Protein 3P12 (pdb70)

Secondary structure (DSSP, 8-state):
---HHHHHHHHT--TT-EEEEE-TTS---SSTTEEE---BTTBS-HHHHHHHHHTT--EEEEEEETTHHHH-HHHHHHHHHHS-TTSEEEEE-HHHHHHGGG-TTEEEEEE----STT--EEEEE----/---HHHHHHHHS--TT-EEEEE-TTS---SSTTEEE---BTTBS-HHHHHHHHHTT--EEEEEEETTHHHH-HHHHHHHHHHS-TTSEEEEE-HHHHHHHTT-TTEEEEEE----STT--EEEEE----/----HHHHHHHHT--TT-EEEEE-TTS---SSTTEEE---BTTBS-HHHHHHHHHTT--EEEEEEETTHHHH-HHHHHHHHHHS-TTSEEEEE-HHHHHHGGG-TTEEEEEE----STT--EEEEE----/---HHHHHHHHS--TT-EEEEE-TTS---SSTTEEE---BTTBS-HHHHHHHHHTT--EEEEEEETTHHHH-HHHHHHHHHHS-TTSEEEEE-HHHHHHHTT-TTEEEEEE----STT--EEEEE---

Organism: Staphylococcus aureus (strain NCTC 8325 / PS 47) (NCBI:txid93061)

Solvent-accessible surface area: 22490 Å² total; per-residue (Å²): 45,70,0,66,77,2,50,115,8,35,78,83,9,18,68,111,12,7,0,3,0,1,16,16,69,10,86,12,48,142,54,147,43,44,7,22,0,0,0,44,121,32,30,0,70,0,38,64,0,0,36,17,0,33,147,94,26,110,11,48,52,0,38,0,1,86,56,0,94,124,77,1,32,14,10,16,99,54,0,93,125,69,16,59,126,138,21,101,46,50,57,30,70,33,106,78,5,66,70,30,3,60,57,116,72,5,70,0,1,0,19,0,0,2,58,15,67,55,0,2,0,1,0,14,1,41,94,50,216,36,75,0,58,47,2,47,125,6,30,87,86,11,24,68,113,13,7,0,2,0,1,15,16,69,10,82,14,48,128,58,152,34,38,7,22,0,0,3,34,115,31,31,0,65,0,37,60,0,0,34,15,0,32,151,86,19,115,17,46,56,0,39,0,1,85,56,0,96,123,78,2,32,14,9,16,94,42,0,92,111,68,19,43,129,154,29,103,45,49,54,24,65,35,115,84,6,65,77,29,2,64,60,114,74,5,74,0,0,0,23,0,0,1,61,16,63,60,0,2,0,0,0,15,1,52,101,50,251,63,22,50,1,72,71,2,51,116,7,27,83,89,14,20,68,111,15,8,0,2,0,1,15,17,68,11,84,13,49,132,56,151,40,49,7,18,0,0,1,43,122,34,28,0,69,0,34,64,0,0,34,8,1,31,126,77,16,118,15,47,50,0,41,0,1,85,55,0,92,122,77,1,31,22,9,15,99,44,0,93,125,70,16,60,120,165,30,103,46,50,58,25,68,35,116,86,5,68,76,28,2,62,58,112,72,5,74,0,0,0,27,0,0,2,60,17,63,56,0,2,0,1,0,13,0,52,75,52,233,36,60,0,74,53,0,45,133,6,28,82,86,11,21,67,117,14,10,0,3,0,2,16,18,70,11,82,14,48,131,54,146,45,42,6,23,0,0,1,43,117,33,30,0,67,0,37,60,0,0,35,16,0,31,148,91,15,115,14,45,54,0,39,0,0,84,56,0,92,126,77,1,33,22,8,16,94,37,0,96,106,66,15,52,125,144,22,106,46,48,56,23,70,34,114,88,6,68,78,29,4,60,59,114,74,5,67,0,0,0,25,0,0,2,63,18,63,57,0,1,0,1,0,13,2,50,102,122

CATH classification: 3.40.1650.10

B-factor: mean 38.97, std 10.72, range [18.45, 81.46]

Nearest PDB structures (foldseek):
  3p12-assembly1_A  TM=1.007E+00  e=9.454E-28  St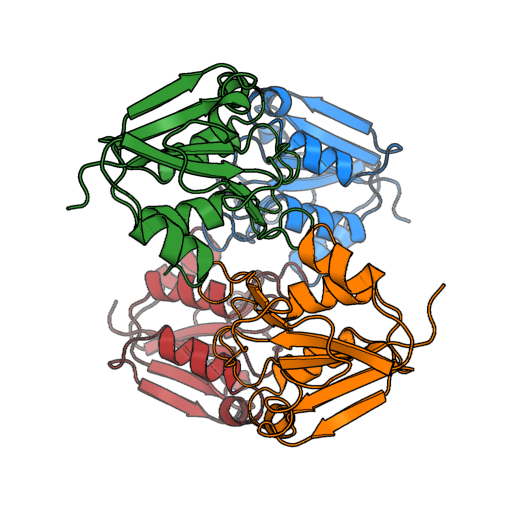aphylococcus aureus subsp. aureus NCTC 8325
  1ogc-assembly1_A  TM=9.422E-01  e=3.761E-14  Bacillus subtilis
  3e7n-assembly1_B  TM=8.614E-01  e=4.557E-14  Salmonella enterica subsp. enterica serovar Typhimurium
  2wcv-assembly1_B  TM=7.982E-01  e=2.297E-07  Escherichia coli
  2wcv-assembly1_E-2  TM=8.010E-01  e=8.268E-07  Escherichia coli

Foldseek 3Di:
DPDDLLVVLLVVDFAQAKEKEDEQPQPADDDSQEAEPEDAAPAPPLLVVVLVSPVSAAFAEKEFAPCCVPQPVPLVVSVPVRDDPRYYYHHDHVVVLNVCSPPPRYSHYYYYNYDRPRSMMMTGGHGDD/DPDPLLVVLLVVDFAFAKEKEDAQPQDADDDPQEAEPEDAAPVPPLLVVVLVSVVSAAFAEKEFAPVCVPQPVPLVVSVVVRDDPRYYYHHDHPVVLSVCSPPPRYSHYYYYNYDRPRSMMMTGGHGDD/DDPDPLLVVLLVVAFAFAKEKEDEQPQPADDDDQEAEPEDAAPAPPLLVVVLVSVVSAAFAEKEFAPCCVPQPVPLVVSVPVRDDPNYYYHHDHVVVLNVCSPPPRYSHYYYYNYDRPRSMMMTGGHGDD/DPDPLLVVLLVPDFAFAKEKEDAQPQDADDDPQEAEPEDAAPVPPLLVVVLVSVVSAAFAEKEFEPVCVPQPVPLVVSVVVRDDPNYYYHYDHVVVLNVCSVPPRYSHYYYYNYDRPRSMMMTGGHGD

Structure (mmCIF, N/CA/C/O backbone):
data_3P12
#
_entry.id   3P12
#
_cell.length_a   122.126
_cell.length_b   122.126
_cell.length_c   175.861
_cell.angle_alpha   90.00
_cell.angle_beta   90.00
_cell.angle_gamma   120.00
#
_symmetry.space_group_name_H-M   'P 65 2 2'
#
loop_
_entity.id
_entity.type
_entity.pdbx_description
1 polymer 'D-ribose pyranase'
2 non-polymer GLYCEROL
3 water water
#
loop_
_atom_site.group_PDB
_atom_site.id
_atom_site.type_symbol
_atom_site.label_atom_id
_atom_site.label_alt_id
_atom_site.label_comp_id
_atom_site.label_asym_id
_atom_site.label_entity_id
_atom_site.label_seq_id
_atom_site.pdbx_PDB_ins_code
_atom_site.Cartn_x
_atom_site.Cartn_y
_atom_site.Cartn_z
_atom_site.occupancy
_atom_site.B_iso_or_equiv
_atom_site.auth_seq_id
_atom_site.auth_comp_id
_atom_site.auth_asym_id
_atom_site.auth_atom_id
_atom_site.pdbx_PDB_model_num
ATOM 1 N N . VAL A 1 8 ? 39.305 62.921 92.735 1.00 54.27 8 VAL A N 1
ATOM 2 C CA . VAL A 1 8 ? 39.708 63.809 91.601 1.00 54.13 8 VAL A CA 1
ATOM 3 C C . VAL A 1 8 ? 41.209 63.780 91.336 1.00 53.52 8 VAL A C 1
ATOM 4 O O . VAL A 1 8 ? 42.030 64.096 92.208 1.00 53.89 8 VAL A O 1
ATOM 8 N N . LEU A 1 9 ? 41.544 63.396 90.114 1.00 51.63 9 LEU A N 1
ATOM 9 C CA . LEU A 1 9 ? 42.907 63.426 89.661 1.00 49.61 9 LEU A CA 1
ATOM 10 C C . LEU A 1 9 ? 43.107 64.684 88.826 1.00 47.85 9 LEU A C 1
ATOM 11 O O . LEU A 1 9 ? 44.238 65.015 88.484 1.00 47.75 9 LEU A O 1
ATOM 16 N N . ASN A 1 10 ? 42.026 65.399 88.509 1.00 45.96 10 ASN A N 1
ATOM 17 C CA . ASN A 1 10 ? 42.183 66.610 87.713 1.00 44.47 10 ASN A CA 1
ATOM 18 C C . ASN A 1 10 ? 42.829 67.726 88.493 1.00 44.38 10 ASN A C 1
ATOM 19 O O . ASN A 1 10 ? 42.386 68.093 89.591 1.00 43.74 10 ASN A O 1
ATOM 24 N N . GLU A 1 11 ? 43.905 68.263 87.926 1.00 44.49 11 GLU A N 1
ATOM 25 C CA . GLU A 1 11 ? 44.679 69.314 88.572 1.00 45.20 11 GLU A CA 1
ATOM 26 C C . GLU A 1 11 ? 43.905 70.623 88.644 1.00 45.46 11 GLU A C 1
ATOM 27 O O . GLU A 1 11 ? 43.760 71.207 89.718 1.00 45.14 11 GLU A O 1
ATOM 33 N N . HIS A 1 12 ? 43.409 71.085 87.500 1.00 46.24 12 HIS A N 1
ATOM 34 C CA . HIS A 1 12 ? 42.668 72.348 87.451 1.00 46.63 12 HIS A CA 1
ATOM 35 C C . HIS A 1 12 ? 41.479 72.318 88.414 1.00 45.53 12 HIS A C 1
ATOM 36 O O . HIS A 1 12 ? 41.183 73.314 89.072 1.00 45.47 12 HIS A O 1
ATOM 43 N N . ILE A 1 13 ? 40.813 71.167 88.500 1.00 42.94 13 ILE A N 1
ATOM 44 C CA . ILE A 1 13 ? 39.671 71.013 89.395 1.00 40.02 13 ILE A CA 1
ATOM 45 C C . ILE A 1 13 ? 40.101 71.041 90.855 1.00 40.21 13 ILE A C 1
ATOM 46 O O . ILE A 1 13 ? 39.478 71.722 91.671 1.00 38.78 13 ILE A O 1
ATOM 51 N N . SER A 1 14 ? 41.156 70.290 91.180 1.00 40.90 14 SER A N 1
ATOM 52 C CA . SER A 1 14 ? 41.714 70.301 92.534 1.00 42.64 14 SER A CA 1
ATOM 53 C C . SER A 1 14 ? 42.154 71.704 92.924 1.00 43.58 14 SER A C 1
ATOM 54 O O . SER A 1 14 ? 42.009 72.112 94.069 1.00 43.35 14 SER A O 1
ATOM 57 N N . LYS A 1 15 ? 42.687 72.437 91.951 1.00 45.44 15 LYS A N 1
ATOM 58 C CA . LYS A 1 15 ? 43.124 73.809 92.173 1.00 47.59 15 LYS A CA 1
ATOM 59 C C . LYS A 1 15 ? 41.932 74.713 92.466 1.00 47.37 15 LYS A C 1
ATOM 60 O O . LYS A 1 15 ? 41.986 75.552 93.365 1.00 47.93 15 LYS A O 1
ATOM 66 N N . ALA A 1 16 ? 40.856 74.536 91.706 1.00 46.74 16 ALA A N 1
ATOM 67 C CA . ALA A 1 16 ? 39.652 75.327 91.908 1.00 45.95 16 ALA A CA 1
ATOM 68 C C . ALA A 1 16 ? 39.052 75.033 93.275 1.00 45.67 16 ALA A C 1
ATOM 69 O O . ALA A 1 16 ? 38.696 75.955 94.014 1.00 45.44 16 ALA A O 1
ATOM 71 N N . ILE A 1 17 ? 38.968 73.747 93.609 1.00 45.53 17 ILE A N 1
ATOM 72 C CA . ILE A 1 17 ? 38.408 73.294 94.874 1.00 45.99 17 ILE A CA 1
ATOM 73 C C . ILE A 1 17 ? 39.259 73.755 96.061 1.00 47.23 17 ILE A C 1
ATOM 74 O O . ILE A 1 17 ? 38.764 73.872 97.186 1.00 47.55 17 ILE A O 1
ATOM 79 N N . ALA A 1 18 ? 40.540 74.021 95.813 1.00 48.37 18 ALA A N 1
ATOM 80 C CA . ALA A 1 18 ? 41.419 74.513 96.874 1.00 49.58 18 ALA A CA 1
ATOM 81 C C . ALA A 1 18 ? 41.168 75.996 97.165 1.00 50.21 18 ALA A C 1
ATOM 82 O O . ALA A 1 18 ? 41.340 76.446 98.293 1.00 50.48 18 ALA A O 1
ATOM 84 N N . THR A 1 19 ? 40.766 76.743 96.142 1.00 50.73 19 THR A N 1
ATOM 85 C CA . THR A 1 19 ? 40.407 78.155 96.303 1.00 51.27 19 THR A CA 1
ATOM 86 C C . THR A 1 19 ? 38.928 78.357 96.685 1.00 50.62 19 THR A C 1
ATOM 87 O O . THR A 1 19 ? 38.433 79.492 96.690 1.00 51.03 19 THR A O 1
ATOM 91 N N . ILE A 1 20 ? 38.222 77.270 96.988 1.00 49.28 20 ILE A N 1
ATOM 92 C CA . ILE A 1 20 ? 36.789 77.362 97.238 1.00 47.71 20 ILE A CA 1
ATOM 93 C C . ILE A 1 20 ? 36.440 77.420 98.713 1.00 46.13 20 ILE A C 1
ATOM 94 O O . ILE A 1 20 ? 36.857 76.567 99.502 1.00 45.96 20 ILE A O 1
ATOM 99 N N . GLY A 1 21 ? 35.676 78.453 99.057 1.00 44.13 21 GLY A N 1
ATOM 100 C CA . GLY A 1 21 ? 35.128 78.643 100.394 1.00 42.36 21 GLY A CA 1
ATOM 101 C C . GLY A 1 21 ? 33.632 78.904 100.354 1.00 41.30 21 GLY A C 1
ATOM 102 O O . GLY A 1 21 ? 33.002 78.804 99.300 1.00 40.82 21 GLY A O 1
ATOM 103 N N . HIS A 1 22 ? 33.070 79.238 101.511 1.00 40.51 22 HIS A N 1
ATOM 104 C CA . HIS A 1 22 ? 31.639 79.496 101.672 1.00 39.73 22 HIS A CA 1
ATOM 105 C C . HIS A 1 22 ? 31.083 80.420 100.601 1.00 38.72 22 HIS A C 1
ATOM 106 O O . HIS A 1 22 ? 31.696 81.448 100.287 1.00 37.69 22 HIS A O 1
ATOM 113 N N . PHE A 1 23 ? 29.932 80.037 100.041 1.00 38.05 23 PHE A N 1
ATOM 114 C CA . PHE A 1 23 ? 29.239 80.799 98.986 1.00 38.20 23 PHE A CA 1
ATOM 115 C C . PHE A 1 23 ? 29.843 80.672 97.588 1.00 38.11 23 PHE A C 1
ATOM 116 O O . PHE A 1 23 ? 29.219 81.088 96.605 1.00 38.23 23 PHE A O 1
ATOM 124 N N . ASP A 1 24 ? 31.052 80.128 97.490 1.00 38.09 24 ASP A N 1
ATOM 125 C CA . ASP A 1 24 ? 31.701 79.943 96.190 1.00 38.36 24 ASP A CA 1
ATOM 126 C C . ASP A 1 24 ? 30.932 78.959 95.312 1.00 37.24 24 ASP A C 1
ATOM 127 O O . ASP A 1 24 ? 30.270 78.052 95.809 1.00 36.57 24 ASP A O 1
ATOM 132 N N . LEU A 1 25 ? 31.001 79.171 94.006 1.00 36.55 25 LEU A N 1
ATOM 133 C CA . LEU A 1 25 ? 30.287 78.335 93.057 1.00 36.07 25 LEU A CA 1
ATOM 134 C C . LEU A 1 25 ? 31.238 77.538 92.191 1.00 35.04 25 LEU A C 1
ATOM 135 O O . LEU A 1 25 ? 32.346 77.965 91.897 1.00 34.28 25 LEU A O 1
ATOM 140 N N . LEU A 1 26 ? 30.777 76.366 91.786 1.00 34.17 26 LEU A N 1
ATOM 141 C CA . LEU A 1 26 ? 31.506 75.522 90.863 1.00 33.07 26 LEU A CA 1
ATOM 142 C C . LEU A 1 26 ? 30.459 74.870 89.971 1.00 31.82 26 LEU A C 1
ATOM 143 O O . LEU A 1 26 ? 29.469 74.345 90.465 1.00 32.05 26 LEU A O 1
ATOM 148 N N . THR A 1 27 ? 30.656 74.930 88.660 1.00 30.19 27 THR A N 1
ATOM 149 C CA . THR A 1 27 ? 29.683 74.356 87.746 1.00 28.36 27 THR A CA 1
ATOM 150 C C . THR A 1 27 ? 30.224 73.166 86.963 1.00 28.02 27 THR A C 1
ATOM 151 O O . THR A 1 27 ? 31.441 72.977 86.802 1.00 27.56 27 THR A O 1
ATOM 155 N N . ILE A 1 28 ? 29.288 72.372 86.465 1.00 27.01 28 ILE A N 1
ATOM 156 C CA . ILE A 1 28 ? 29.592 71.241 85.618 1.00 26.65 28 ILE A CA 1
ATOM 157 C C . ILE A 1 28 ? 28.539 71.289 84.517 1.00 26.80 28 ILE A C 1
ATOM 158 O O . ILE A 1 28 ? 27.337 71.392 84.798 1.00 26.25 28 ILE A O 1
ATOM 163 N N . ASN A 1 29 ? 28.998 71.249 83.269 1.00 26.75 29 ASN A N 1
ATOM 164 C CA . ASN A 1 29 ? 28.126 71.496 82.143 1.00 27.37 29 ASN A CA 1
ATOM 165 C C . ASN A 1 29 ? 28.205 70.460 81.038 1.00 28.25 29 ASN A C 1
ATOM 166 O O . ASN A 1 29 ? 29.187 69.724 80.928 1.00 28.11 29 ASN A O 1
ATOM 171 N N . ASP A 1 30 ? 27.160 70.417 80.211 1.00 29.18 30 ASP A N 1
ATOM 172 C CA . ASP A 1 30 ? 27.163 69.548 79.048 1.00 29.85 30 ASP A CA 1
ATOM 173 C C . ASP A 1 30 ? 28.011 70.164 77.923 1.00 29.89 30 ASP A C 1
ATOM 174 O O . ASP A 1 30 ? 28.469 71.314 78.035 1.00 29.39 30 ASP A O 1
ATOM 179 N N . ALA A 1 31 ? 28.206 69.398 76.851 1.00 29.93 31 ALA A N 1
ATOM 180 C CA . ALA A 1 31 ? 29.075 69.803 75.750 1.00 30.82 31 ALA A CA 1
ATOM 181 C C . ALA A 1 31 ? 28.669 71.105 75.050 1.00 31.51 31 ALA A C 1
ATOM 182 O O . ALA A 1 31 ? 29.529 71.847 74.591 1.00 31.74 31 ALA A O 1
ATOM 184 N N . GLY A 1 32 ? 27.369 71.379 74.986 1.00 32.58 32 GLY A N 1
ATOM 185 C CA . GLY A 1 32 ? 26.847 72.546 74.272 1.00 33.68 32 GLY A CA 1
ATOM 186 C C . GLY A 1 32 ? 26.778 73.855 75.049 1.00 34.63 32 GLY A C 1
ATOM 187 O O . GLY A 1 32 ? 26.590 74.915 74.449 1.00 34.45 32 GLY A O 1
ATOM 188 N N . MET A 1 33 ? 26.943 73.802 76.371 1.00 35.41 33 MET A N 1
ATOM 189 C CA . MET A 1 33 ? 26.849 75.012 77.191 1.00 35.95 33 MET A CA 1
ATOM 190 C C . MET A 1 33 ? 27.917 76.028 76.786 1.00 37.48 33 MET A C 1
ATOM 191 O O . MET A 1 33 ? 29.105 75.699 76.764 1.00 37.94 33 MET A O 1
ATOM 196 N N . PRO A 1 34 ? 27.501 77.267 76.461 1.00 38.80 34 PRO A N 1
ATOM 197 C CA . PRO A 1 34 ? 28.452 78.313 76.071 1.00 39.58 34 PRO A CA 1
ATOM 198 C C . PRO A 1 34 ? 29.268 78.839 77.259 1.00 40.22 34 PRO A C 1
ATOM 199 O O . PRO A 1 34 ? 28.903 79.828 77.891 1.00 40.54 34 PRO A O 1
ATOM 203 N N . ILE A 1 35 ? 30.372 78.166 77.555 1.00 40.91 35 ILE A N 1
ATOM 204 C CA . ILE A 1 35 ? 31.228 78.553 78.664 1.00 41.22 35 ILE A CA 1
ATOM 205 C C . ILE A 1 35 ? 32.240 79.604 78.221 1.00 43.50 35 ILE A C 1
ATOM 206 O O . ILE A 1 35 ? 32.959 79.390 77.242 1.00 43.52 35 ILE A O 1
ATOM 211 N N . PRO A 1 36 ? 32.307 80.738 78.946 1.00 45.80 36 PRO A N 1
ATOM 212 C CA . PRO A 1 36 ? 33.255 81.809 78.631 1.00 47.97 36 PRO A CA 1
ATOM 213 C C . PRO A 1 36 ? 34.693 81.312 78.565 1.00 50.44 36 PRO A C 1
ATOM 214 O O . PRO A 1 36 ? 35.076 80.399 79.303 1.00 50.56 36 PRO A O 1
ATOM 218 N N . ASN A 1 37 ? 35.474 81.925 77.684 1.00 53.31 37 ASN A N 1
ATOM 219 C CA . ASN A 1 37 ? 36.854 81.529 77.462 1.00 55.86 37 ASN A CA 1
ATOM 220 C C . ASN A 1 37 ? 37.830 82.267 78.387 1.00 56.24 37 ASN A C 1
ATOM 221 O O . ASN A 1 37 ? 38.602 83.126 77.943 1.00 56.69 37 ASN A O 1
ATOM 226 N N . ASP A 1 38 ? 37.789 81.924 79.673 1.00 56.14 38 ASP A N 1
ATOM 227 C CA . ASP A 1 38 ? 38.665 82.535 80.671 1.00 55.80 38 ASP A CA 1
ATOM 228 C C . ASP A 1 38 ? 39.345 81.482 81.548 1.00 55.30 38 ASP A C 1
ATOM 229 O O . ASP A 1 38 ? 39.305 80.292 81.244 1.00 55.07 38 ASP A O 1
ATOM 234 N N . HIS A 1 39 ? 39.955 81.928 82.639 1.00 54.93 39 HIS A N 1
ATOM 235 C CA . HIS A 1 39 ? 40.673 81.045 83.562 1.00 54.70 39 HIS A CA 1
ATOM 236 C C . HIS A 1 39 ? 39.785 80.021 84.268 1.00 52.43 39 HIS A C 1
ATOM 237 O O . HIS A 1 39 ? 40.283 78.984 84.708 1.00 51.98 39 HIS A O 1
ATOM 244 N N . ARG A 1 40 ? 38.491 80.325 84.384 1.00 49.83 40 ARG A N 1
ATOM 245 C CA . ARG A 1 40 ? 37.519 79.439 85.030 1.00 47.51 40 ARG A CA 1
ATOM 246 C C . ARG A 1 40 ? 37.226 78.184 84.197 1.00 45.01 40 ARG A C 1
ATOM 247 O O . ARG A 1 40 ? 36.782 77.165 84.726 1.00 44.29 40 ARG A O 1
ATOM 255 N N . ARG A 1 41 ? 37.454 78.274 82.893 1.00 42.26 41 ARG A N 1
ATOM 256 C CA . ARG A 1 41 ? 37.103 77.200 81.982 1.00 40.17 41 ARG A CA 1
ATOM 257 C C . ARG A 1 41 ? 37.968 75.951 82.152 1.00 37.95 41 ARG A C 1
ATOM 258 O O . ARG A 1 41 ? 39.198 76.020 82.109 1.00 37.51 41 ARG A O 1
ATOM 266 N N . ILE A 1 42 ? 37.300 74.814 82.348 1.00 35.10 42 ILE A N 1
ATOM 267 C CA . ILE A 1 42 ? 37.950 73.518 82.506 1.00 32.20 42 ILE A CA 1
ATOM 268 C C . ILE A 1 42 ? 37.313 72.511 81.541 1.00 31.33 42 ILE A C 1
ATOM 269 O O . ILE A 1 42 ? 36.289 71.871 81.852 1.00 29.94 42 ILE A O 1
ATOM 274 N N . ASP A 1 43 ? 37.922 72.375 80.365 1.00 30.44 43 ASP A N 1
ATOM 275 C CA . ASP A 1 43 ? 37.386 71.508 79.324 1.00 30.16 43 ASP A CA 1
ATOM 276 C C . ASP A 1 43 ? 37.834 70.064 79.502 1.00 29.43 43 ASP A C 1
ATOM 277 O O . ASP A 1 43 ? 38.999 69.740 79.284 1.00 28.89 43 ASP A O 1
ATOM 282 N N . LEU A 1 44 ? 36.900 69.203 79.889 1.00 28.86 44 LEU A N 1
ATOM 283 C CA . LEU A 1 44 ? 37.183 67.778 80.072 1.00 28.29 44 LEU A CA 1
ATOM 284 C C . LEU A 1 44 ? 36.633 66.951 78.934 1.00 28.78 44 LEU A C 1
ATOM 285 O O . LEU A 1 44 ? 36.836 65.737 78.893 1.00 28.57 44 LEU A O 1
ATOM 290 N N . ALA A 1 45 ? 35.926 67.606 78.018 1.00 29.82 45 ALA A N 1
ATOM 291 C CA . ALA A 1 45 ? 35.228 66.898 76.952 1.00 31.07 45 ALA A CA 1
ATOM 292 C C . ALA A 1 45 ? 36.215 66.144 76.064 1.00 31.63 45 ALA A C 1
ATOM 293 O O . ALA A 1 45 ? 37.284 66.645 75.750 1.00 31.94 45 ALA A O 1
ATOM 295 N N . VAL A 1 46 ? 35.853 64.925 75.691 1.00 32.39 46 VAL A N 1
ATOM 296 C CA . VAL A 1 46 ? 36.677 64.100 74.828 1.00 32.85 46 VAL A CA 1
ATOM 297 C C . VAL A 1 46 ? 35.937 63.951 73.512 1.00 33.30 46 VAL A C 1
ATOM 298 O O . VAL A 1 46 ? 36.442 64.312 72.456 1.00 33.78 46 VAL A O 1
ATOM 302 N N . THR A 1 47 ? 34.724 63.423 73.606 1.00 33.36 47 THR A N 1
ATOM 303 C CA . THR A 1 47 ? 33.872 63.163 72.471 1.00 33.45 47 THR A CA 1
ATOM 304 C C . THR A 1 47 ? 32.443 63.000 73.002 1.00 33.34 47 THR A C 1
ATOM 305 O O . THR A 1 47 ? 32.220 63.050 74.222 1.00 33.10 47 THR A O 1
ATOM 309 N N . LYS A 1 48 ? 31.491 62.803 72.096 1.00 32.79 48 LYS A N 1
ATOM 310 C CA . LYS A 1 48 ? 30.090 62.651 72.472 1.00 32.36 48 LYS A CA 1
ATOM 311 C C . LYS A 1 48 ? 29.914 61.734 73.680 1.00 32.16 48 LYS A C 1
ATOM 312 O O . LYS A 1 48 ? 30.241 60.548 73.627 1.00 32.59 48 LYS A O 1
ATOM 318 N N . ASN A 1 49 ? 29.392 62.294 74.767 1.00 31.19 49 ASN A N 1
ATOM 319 C CA . ASN A 1 49 ? 29.115 61.523 75.987 1.00 30.19 49 ASN A CA 1
ATOM 320 C C . ASN A 1 49 ? 30.339 60.942 76.695 1.00 29.03 49 ASN A C 1
ATOM 321 O O . ASN A 1 49 ? 30.253 59.913 77.377 1.00 28.52 49 ASN A O 1
ATOM 326 N N . LEU A 1 50 ? 31.469 61.628 76.561 1.00 27.53 50 LEU A N 1
ATOM 327 C CA . LEU A 1 50 ? 32.692 61.211 77.219 1.00 26.28 50 LEU A CA 1
ATOM 328 C C . LEU A 1 50 ? 33.469 62.445 77.647 1.00 24.47 50 LEU A C 1
ATOM 329 O O . LEU A 1 50 ? 33.992 63.169 76.803 1.00 24.77 50 LEU A O 1
ATOM 334 N N . PRO A 1 51 ? 33.540 62.702 78.964 1.00 22.80 51 PRO A N 1
ATOM 335 C CA . PRO A 1 51 ? 32.872 61.924 80.014 1.00 22.60 51 PRO A CA 1
ATOM 336 C C . PRO A 1 51 ? 31.416 62.364 80.187 1.00 23.28 51 PRO A C 1
ATOM 337 O O . PRO A 1 51 ? 31.030 63.456 79.721 1.00 22.68 51 PRO A O 1
ATOM 341 N N . ARG A 1 52 ? 30.625 61.505 80.821 1.00 24.22 52 ARG A N 1
ATOM 342 C CA . ARG A 1 52 ? 29.224 61.775 81.083 1.00 25.72 52 ARG A CA 1
ATOM 343 C C . ARG A 1 52 ? 29.080 62.744 82.233 1.00 25.16 52 ARG A C 1
ATOM 344 O O . ARG A 1 52 ? 29.873 62.711 83.175 1.00 24.72 52 ARG A O 1
ATOM 352 N N . PHE A 1 53 ? 28.078 63.615 82.143 1.00 24.75 53 PHE A N 1
ATOM 353 C CA . PHE A 1 53 ? 27.808 64.619 83.173 1.00 23.97 53 PHE A CA 1
ATOM 354 C C . PHE A 1 53 ? 27.753 63.984 84.560 1.00 23.72 53 PHE A C 1
ATOM 355 O O . PHE A 1 53 ? 28.411 64.434 85.485 1.00 22.06 53 PHE A O 1
ATOM 363 N N . ILE A 1 54 ? 26.972 62.920 84.697 1.00 25.38 54 ILE A N 1
ATOM 364 C CA . ILE A 1 54 ? 26.722 62.325 86.008 1.00 26.67 54 ILE A CA 1
ATOM 365 C C . ILE A 1 54 ? 27.988 61.728 86.638 1.00 28.15 54 ILE A C 1
ATOM 366 O O . ILE A 1 54 ? 28.129 61.689 87.863 1.00 28.68 54 ILE A O 1
ATOM 371 N N . ASP A 1 55 ? 28.922 61.292 85.806 1.00 29.56 55 ASP A N 1
ATOM 372 C CA . ASP A 1 55 ? 30.164 60.712 86.302 1.00 30.53 55 ASP A CA 1
ATOM 373 C C . ASP A 1 55 ? 31.099 61.783 86.863 1.00 29.58 55 ASP A C 1
ATOM 374 O O . ASP A 1 55 ? 31.776 61.573 87.872 1.00 29.25 55 ASP A O 1
ATOM 379 N N . VAL A 1 56 ? 31.146 62.926 86.192 1.00 27.97 56 VAL A N 1
ATOM 380 C CA . VAL A 1 56 ? 31.954 64.035 86.673 1.00 26.39 56 VAL A CA 1
ATOM 381 C C . VAL A 1 56 ? 31.345 64.574 87.966 1.00 25.88 56 VAL A C 1
ATOM 382 O O . VAL A 1 56 ? 32.058 64.821 88.942 1.00 25.54 56 VAL A O 1
ATOM 386 N N . LEU A 1 57 ? 30.022 64.710 87.975 1.00 25.39 57 LEU A N 1
ATOM 387 C CA . LEU A 1 57 ? 29.304 65.180 89.154 1.00 25.69 57 LEU A CA 1
ATOM 388 C C . LEU A 1 57 ? 29.594 64.307 90.360 1.00 26.25 57 LEU A C 1
ATOM 389 O O . LEU A 1 57 ? 29.960 64.818 91.414 1.00 25.97 57 LEU A O 1
ATOM 394 N N . ALA A 1 58 ? 29.436 62.994 90.202 1.00 27.54 58 ALA A N 1
ATOM 395 C CA . ALA A 1 58 ? 29.674 62.059 91.306 1.00 28.86 58 ALA A CA 1
ATOM 396 C C . ALA A 1 58 ? 31.091 62.209 91.843 1.00 30.10 58 ALA A C 1
ATOM 397 O O . ALA A 1 58 ? 31.318 62.162 93.052 1.00 30.98 58 ALA A O 1
ATOM 399 N N . THR A 1 59 ? 32.040 62.416 90.938 1.00 31.25 59 THR A N 1
ATOM 400 C CA . THR A 1 59 ? 33.440 62.557 91.309 1.00 32.33 59 THR A CA 1
ATOM 401 C C . THR A 1 59 ? 33.698 63.854 92.072 1.00 32.41 59 THR A C 1
ATOM 402 O O . THR A 1 59 ? 34.415 63.865 93.066 1.00 31.65 59 THR A O 1
ATOM 406 N N . VAL A 1 60 ? 33.120 64.948 91.599 1.00 33.18 60 VAL A N 1
ATOM 407 C CA . VAL A 1 60 ? 33.307 66.237 92.255 1.00 34.18 60 VAL A CA 1
ATOM 408 C C . VAL A 1 60 ? 32.647 66.318 93.637 1.00 36.11 60 VAL A C 1
ATOM 409 O O . VAL A 1 60 ? 33.201 66.933 94.540 1.00 36.21 60 VAL A O 1
ATOM 413 N N . LEU A 1 61 ? 31.486 65.691 93.804 1.00 38.47 61 LEU A N 1
ATOM 414 C CA . LEU A 1 61 ? 30.811 65.665 95.106 1.00 41.60 61 LEU A CA 1
ATOM 415 C C . LEU A 1 61 ? 31.650 65.023 96.203 1.00 43.77 61 LEU A C 1
ATOM 416 O O . LEU A 1 61 ? 31.556 65.412 97.367 1.00 44.55 61 LEU A O 1
ATOM 421 N N . GLU A 1 62 ? 32.459 64.038 95.828 1.00 46.32 62 GLU A N 1
ATOM 422 C CA . GLU A 1 62 ? 33.341 63.362 96.770 1.00 48.77 62 GLU A CA 1
ATOM 423 C C . GLU A 1 62 ? 34.415 64.286 97.349 1.00 49.01 62 GLU A C 1
ATOM 424 O O . GLU A 1 62 ? 35.027 63.957 98.363 1.00 49.35 62 GLU A O 1
ATOM 430 N N . GLU A 1 63 ? 34.637 65.433 96.706 1.00 49.23 63 GLU A N 1
ATOM 431 C CA . GLU A 1 63 ? 35.685 66.366 97.127 1.00 49.22 63 GLU A CA 1
ATOM 432 C C . GLU A 1 63 ? 35.180 67.763 97.499 1.00 49.09 63 GLU A C 1
ATOM 433 O O . GLU A 1 63 ? 35.964 68.719 97.542 1.00 49.52 63 GLU A O 1
ATOM 439 N N . MET A 1 64 ? 33.881 67.881 97.767 1.00 48.27 64 MET A N 1
ATOM 440 C CA . MET A 1 64 ? 33.288 69.162 98.135 1.00 47.40 64 MET A CA 1
ATOM 441 C C . MET A 1 64 ? 32.231 68.986 99.212 1.00 46.94 64 MET A C 1
ATOM 442 O O . MET A 1 64 ? 31.550 67.965 99.267 1.00 47.33 64 MET A O 1
ATOM 447 N N . GLU A 1 65 ? 32.106 69.987 100.074 1.00 46.08 65 GLU A N 1
ATOM 448 C CA . GLU A 1 65 ? 30.979 70.056 100.990 1.00 45.36 65 GLU A CA 1
ATOM 449 C C . GLU A 1 65 ? 30.040 71.060 100.353 1.00 44.83 65 GLU A C 1
ATOM 450 O O . GLU A 1 65 ? 30.364 72.249 100.235 1.00 44.67 65 GLU A O 1
ATOM 456 N N . ILE A 1 66 ? 28.893 70.575 99.902 1.00 44.46 66 ILE A N 1
ATOM 457 C CA A ILE A 1 66 ? 27.953 71.435 99.192 0.50 44.50 66 ILE A CA 1
ATOM 458 C CA B ILE A 1 66 ? 27.954 71.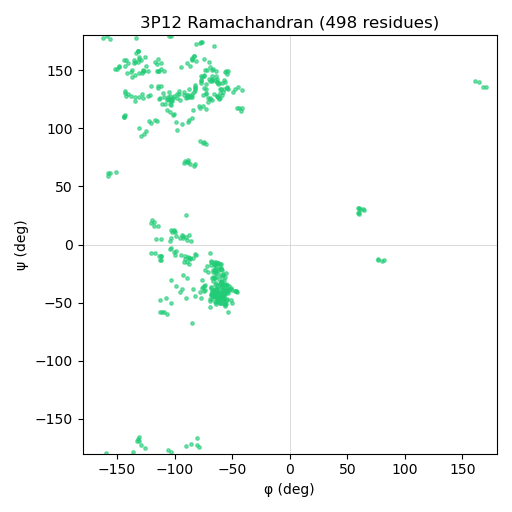425 99.181 0.50 44.50 66 ILE A CA 1
ATOM 459 C C . ILE A 1 66 ? 26.751 71.788 100.055 1.00 44.43 66 ILE A C 1
ATOM 460 O O . ILE A 1 66 ? 26.303 70.989 100.883 1.00 44.44 66 ILE A O 1
ATOM 469 N N . GLN A 1 67 ? 26.242 72.991 99.836 1.00 44.32 67 GLN A N 1
ATOM 470 C CA . GLN A 1 67 ? 25.119 73.560 100.567 1.00 44.22 67 GLN A CA 1
ATOM 471 C C . GLN A 1 67 ? 23.843 73.509 99.724 1.00 42.66 67 GLN A C 1
ATOM 472 O O . GLN A 1 67 ? 22.783 73.074 100.181 1.00 42.34 67 GLN A O 1
ATOM 478 N N . LYS A 1 68 ? 23.962 73.991 98.493 1.00 41.01 68 LYS A N 1
ATOM 479 C CA . LYS A 1 68 ? 22.844 74.098 97.569 1.00 39.46 68 LYS A CA 1
ATOM 480 C C . LYS A 1 68 ? 23.320 73.713 96.184 1.00 37.42 68 LYS A C 1
ATOM 481 O O . LYS A 1 68 ? 24.505 73.813 95.875 1.00 36.78 68 LYS A O 1
ATOM 487 N N . ILE A 1 69 ? 22.394 73.279 95.341 1.00 35.25 69 ILE A N 1
ATOM 488 C CA . ILE A 1 69 ? 22.697 73.105 93.932 1.00 33.43 69 ILE A CA 1
ATOM 489 C C . ILE A 1 69 ? 21.663 73.858 93.107 1.00 33.18 69 ILE A C 1
ATOM 490 O O . ILE A 1 69 ? 20.509 74.008 93.532 1.00 32.93 69 ILE A O 1
ATOM 495 N N . TYR A 1 70 ? 22.072 74.328 91.935 1.00 32.55 70 TYR A N 1
ATOM 496 C CA . TYR A 1 70 ? 21.167 74.987 91.012 1.00 32.49 70 TYR A CA 1
ATOM 497 C C . TYR A 1 70 ? 21.017 74.173 89.741 1.00 31.74 70 TYR A C 1
ATOM 498 O O . TYR A 1 70 ? 22.011 73.675 89.185 1.00 31.66 70 TYR A O 1
ATOM 507 N N . LEU A 1 71 ? 19.773 74.065 89.282 1.00 30.31 71 LEU A N 1
ATOM 508 C CA . LEU A 1 71 ? 19.436 73.351 88.063 1.00 28.93 71 LEU A CA 1
ATOM 509 C C . LEU A 1 71 ? 18.471 74.195 87.262 1.00 29.21 71 LEU A C 1
ATOM 510 O O . LEU A 1 71 ? 17.778 75.059 87.812 1.00 27.88 71 LEU A O 1
ATOM 515 N N . ALA A 1 72 ? 18.438 73.953 85.958 1.00 29.66 72 ALA A N 1
ATOM 516 C CA . ALA A 1 72 ? 17.513 74.639 85.068 1.00 30.26 72 ALA A CA 1
ATOM 517 C C . ALA A 1 72 ? 16.127 74.064 85.263 1.00 30.88 72 ALA A C 1
ATOM 518 O O . ALA A 1 72 ? 15.944 72.850 85.223 1.00 31.09 72 ALA A O 1
ATOM 520 N N . GLU A 1 73 ? 15.147 74.934 85.492 1.00 32.58 73 GLU A N 1
ATOM 521 C CA . GLU A 1 73 ? 13.743 74.508 85.555 1.00 33.53 73 GLU A CA 1
ATOM 522 C C . GLU A 1 73 ? 13.387 73.557 84.400 1.00 32.54 73 GLU A C 1
ATOM 523 O O . GLU A 1 73 ? 12.695 72.559 84.606 1.00 32.51 73 GLU A O 1
ATOM 529 N N . GLU A 1 74 ? 13.883 73.860 83.201 1.00 31.27 74 GLU A N 1
ATOM 530 C CA . GLU A 1 74 ? 13.635 73.053 82.004 1.00 30.95 74 GLU A CA 1
ATOM 531 C C . GLU A 1 74 ? 14.029 71.572 82.149 1.00 29.99 74 GLU A C 1
ATOM 532 O O . GLU A 1 74 ? 13.487 70.722 81.446 1.00 29.19 74 GLU A O 1
ATOM 538 N N . ILE A 1 75 ? 14.954 71.265 83.055 1.00 28.68 75 ILE A N 1
ATOM 539 C CA . ILE A 1 75 ? 15.370 69.879 83.270 1.00 28.36 75 ILE A CA 1
ATOM 540 C C . ILE A 1 75 ? 14.226 68.961 83.694 1.00 29.33 75 ILE A C 1
ATOM 541 O O . ILE A 1 75 ? 14.234 67.770 83.359 1.00 28.69 75 ILE A O 1
ATOM 546 N N . LYS A 1 76 ? 13.255 69.504 84.428 1.00 30.13 76 LYS A N 1
ATOM 547 C CA . LYS A 1 76 ? 12.116 68.706 84.892 1.00 32.27 76 LYS A CA 1
ATOM 548 C C . LYS A 1 76 ? 11.373 68.046 83.736 1.00 33.48 76 LYS A C 1
ATOM 549 O O . LYS A 1 76 ? 11.030 66.867 83.812 1.00 33.73 76 LYS A O 1
ATOM 555 N N . GLU A 1 77 ? 11.149 68.805 82.672 1.00 35.19 77 GLU A N 1
ATOM 556 C CA . GLU A 1 77 ? 10.383 68.334 81.525 1.00 37.47 77 GLU A CA 1
ATOM 557 C C . GLU A 1 77 ? 11.270 67.734 80.425 1.00 37.10 77 GLU A C 1
ATOM 558 O O . GLU A 1 77 ? 10.919 66.737 79.803 1.00 36.44 77 GLU A O 1
ATOM 564 N N . HIS A 1 78 ? 12.430 68.336 80.196 1.00 36.95 78 HIS A N 1
ATOM 565 C CA . HIS A 1 78 ? 13.256 67.951 79.067 1.00 36.82 78 HIS A CA 1
ATOM 566 C C . HIS A 1 78 ? 14.287 66.868 79.344 1.00 35.25 78 HIS A C 1
ATOM 567 O O . HIS A 1 78 ? 14.842 66.296 78.416 1.00 34.51 78 HIS A O 1
ATOM 574 N N . ASN A 1 79 ? 14.514 66.570 80.615 1.00 33.63 79 ASN A N 1
ATOM 575 C CA . ASN A 1 79 ? 15.481 65.563 80.988 1.00 31.99 79 ASN A CA 1
ATOM 576 C C . ASN A 1 79 ? 15.209 65.009 82.374 1.00 31.47 79 ASN A C 1
ATOM 577 O O . ASN A 1 79 ? 16.039 65.149 83.259 1.00 30.41 79 ASN A O 1
ATOM 582 N N . PRO A 1 80 ? 14.031 64.378 82.559 1.00 31.55 80 PRO A N 1
ATOM 583 C CA . PRO A 1 80 ? 13.612 63.797 83.832 1.00 31.46 80 PRO A CA 1
ATOM 584 C C . PRO A 1 80 ? 14.622 62.774 84.355 1.00 31.26 80 PRO A C 1
ATOM 585 O O . PRO A 1 80 ? 14.881 62.713 85.564 1.00 31.50 80 PRO A O 1
ATOM 589 N N . THR A 1 81 ? 15.162 61.971 83.442 1.00 30.95 81 THR A N 1
ATOM 590 C CA A THR A 1 81 ? 16.152 60.955 83.777 0.50 30.70 81 THR A CA 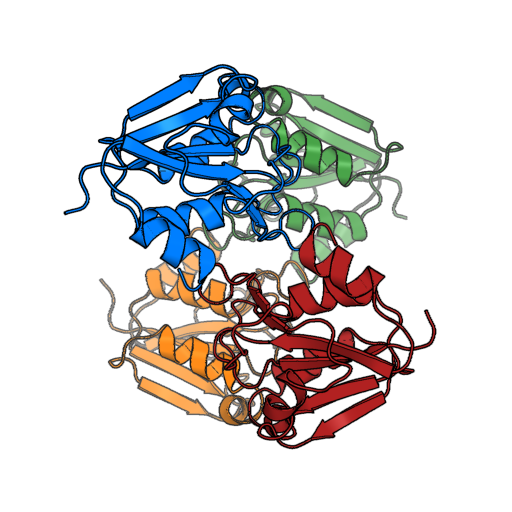1
ATOM 591 C CA B THR A 1 81 ? 16.180 60.948 83.755 0.50 30.82 81 THR A CA 1
ATOM 592 C C . THR A 1 81 ? 17.395 61.543 84.449 1.00 30.29 81 THR A C 1
ATOM 593 O O . THR A 1 81 ? 17.876 61.003 85.447 1.00 30.20 81 THR A O 1
ATOM 600 N N . GLN A 1 82 ? 17.898 62.649 83.914 1.00 29.36 82 GLN A N 1
ATOM 601 C CA . GLN A 1 82 ? 19.056 63.293 84.510 1.00 29.03 82 GLN A CA 1
ATOM 602 C C . GLN A 1 82 ? 18.689 63.855 85.873 1.00 28.95 82 GLN A C 1
ATOM 603 O O . GLN A 1 82 ? 19.464 63.724 86.827 1.00 29.36 82 GLN A O 1
ATOM 609 N N . LEU A 1 83 ? 17.508 64.460 85.984 1.00 28.68 83 LEU A N 1
ATOM 610 C CA . LEU A 1 83 ? 17.093 65.026 87.267 1.00 28.46 83 LEU A CA 1
ATOM 611 C C . LEU A 1 83 ? 17.077 63.935 88.329 1.00 28.51 83 LEU A C 1
ATOM 612 O O . LEU A 1 83 ? 17.604 64.112 89.431 1.00 28.29 83 LEU A O 1
ATOM 617 N N . GLN A 1 84 ? 16.489 62.796 87.980 1.00 29.12 84 GLN A N 1
ATOM 618 C CA . GLN A 1 84 ? 16.422 61.657 88.890 1.00 29.92 84 GLN A CA 1
ATOM 619 C C . GLN A 1 84 ? 17.812 61.144 89.291 1.00 29.37 84 GLN A C 1
ATOM 620 O O . GLN A 1 84 ? 18.044 60.823 90.451 1.00 29.35 84 GLN A O 1
ATOM 626 N N . GLN A 1 85 ? 18.736 61.088 88.337 1.00 29.05 85 GLN A N 1
ATOM 627 C CA . GLN A 1 85 ? 20.099 60.626 88.620 1.00 29.39 85 GLN A CA 1
ATOM 628 C C . GLN A 1 85 ? 20.821 61.597 89.564 1.00 28.93 85 GLN A C 1
ATOM 629 O O . GLN A 1 85 ? 21.567 61.200 90.451 1.00 28.08 85 GLN A O 1
ATOM 635 N N . ILE A 1 86 ? 20.597 62.888 89.356 1.00 29.07 86 ILE A N 1
ATOM 636 C CA . ILE A 1 86 ? 21.153 63.887 90.250 1.00 28.98 86 ILE A CA 1
ATOM 637 C C . ILE A 1 86 ? 20.603 63.724 91.671 1.00 30.71 86 ILE A C 1
ATOM 638 O O . ILE A 1 86 ? 21.372 63.687 92.627 1.00 30.60 86 ILE A O 1
ATOM 643 N N . LYS A 1 87 ? 19.284 63.596 91.802 1.00 32.77 87 LYS A N 1
ATOM 644 C CA . LYS A 1 87 ? 18.664 63.435 93.131 1.00 35.80 87 LYS A CA 1
ATOM 645 C C . LYS A 1 87 ? 19.155 62.204 93.878 1.00 37.65 87 LYS A C 1
ATOM 646 O O . LYS A 1 87 ? 19.308 62.236 95.089 1.00 37.40 87 LYS A O 1
ATOM 652 N N . GLN A 1 88 ? 19.384 61.117 93.148 1.00 40.91 88 GLN A N 1
ATOM 653 C CA . GLN A 1 88 ? 19.886 59.870 93.730 1.00 44.05 88 GLN A CA 1
ATOM 654 C C . GLN A 1 88 ? 21.329 60.017 94.211 1.00 44.72 88 GLN A C 1
ATOM 655 O O . GLN A 1 88 ? 21.802 59.228 95.025 1.00 44.78 88 GLN A O 1
ATOM 661 N N . LEU A 1 89 ? 22.007 61.050 93.720 1.00 45.51 89 LEU A N 1
ATOM 662 C CA . LEU A 1 89 ? 23.411 61.265 94.010 1.00 46.38 89 LEU A CA 1
ATOM 663 C C . LEU A 1 89 ? 23.656 62.119 95.248 1.00 47.27 89 LEU A C 1
ATOM 664 O O . LEU A 1 89 ? 24.489 61.779 96.083 1.00 47.19 89 LEU A O 1
ATOM 669 N N . ILE A 1 90 ? 22.935 63.229 95.358 1.00 48.69 90 ILE A N 1
ATOM 670 C CA . ILE A 1 90 ? 23.107 64.151 96.475 1.00 50.24 90 ILE A CA 1
ATOM 671 C C . ILE A 1 90 ? 22.280 63.705 97.675 1.00 51.98 90 ILE A C 1
ATOM 672 O O . ILE A 1 90 ? 21.320 62.953 97.521 1.00 52.31 90 ILE A O 1
ATOM 677 N N . SER A 1 91 ? 22.655 64.163 98.867 1.00 54.33 91 SER A N 1
ATOM 678 C CA . SER A 1 91 ? 21.918 63.792 100.073 1.00 56.60 91 SER A CA 1
ATOM 679 C C . SER A 1 91 ? 20.675 64.649 100.228 1.00 57.61 91 SER A C 1
ATOM 680 O O . SER A 1 91 ? 20.590 65.743 99.671 1.00 57.78 91 SER A O 1
ATOM 683 N N . SER A 1 92 ? 19.719 64.133 100.993 1.00 58.96 92 SER A N 1
ATOM 684 C CA . SER A 1 92 ? 18.474 64.832 101.305 1.00 59.72 92 SER A CA 1
ATOM 685 C C . SER A 1 92 ? 18.697 66.190 101.981 1.00 59.35 92 SER A C 1
ATOM 686 O O . SER A 1 92 ? 17.857 67.084 101.874 1.00 59.47 92 SER A O 1
ATOM 689 N N . GLU A 1 93 ? 19.819 66.315 102.642 1.00 58.48 93 GLU A N 1
ATOM 690 C CA . GLU A 1 93 ? 20.174 67.550 103.341 1.00 57.30 93 GLU A CA 1
ATOM 691 C C . GLU A 1 93 ? 20.418 68.736 102.402 1.00 56.14 93 GLU A C 1
ATOM 692 O O . GLU A 1 93 ? 20.242 69.888 102.803 1.00 56.20 93 GLU A O 1
ATOM 698 N N . ILE A 1 94 ? 20.842 68.468 101.183 1.00 53.95 94 ILE A N 1
ATOM 699 C CA . ILE A 1 94 ? 21.177 69.509 100.213 1.00 51.33 94 ILE A CA 1
ATOM 700 C C . ILE A 1 94 ? 19.927 70.033 99.511 1.00 49.22 94 ILE A C 1
ATOM 701 O O . ILE A 1 94 ? 19.074 69.263 99.065 1.00 48.92 94 ILE A O 1
ATOM 706 N N . GLU A 1 95 ? 19.821 71.355 99.425 1.00 46.33 95 GLU A N 1
ATOM 707 C CA . GLU A 1 95 ? 18.669 71.991 98.814 1.00 43.69 95 GLU A CA 1
ATOM 708 C C . GLU A 1 95 ? 18.803 72.178 97.302 1.00 41.14 95 GLU A C 1
ATOM 709 O O . GLU A 1 95 ? 19.840 72.625 96.812 1.00 39.75 95 GLU A O 1
ATOM 715 N N . ILE A 1 96 ? 17.748 71.832 96.572 1.00 38.73 96 ILE A N 1
ATOM 716 C CA . ILE A 1 96 ? 17.739 71.974 95.124 1.00 36.96 96 ILE A CA 1
ATOM 717 C C . ILE A 1 96 ? 16.921 73.183 94.700 1.00 36.46 96 ILE A C 1
ATOM 718 O O . ILE A 1 96 ? 15.715 73.261 94.963 1.00 36.88 96 ILE A O 1
ATOM 723 N N . ILE A 1 97 ? 17.581 74.114 94.024 1.00 35.11 97 ILE A N 1
ATOM 724 C CA . ILE A 1 97 ? 16.926 75.313 93.562 1.00 34.07 97 ILE A CA 1
ATOM 725 C C . ILE A 1 97 ? 16.871 75.326 92.048 1.00 32.92 97 ILE A C 1
ATOM 726 O O . ILE A 1 97 ? 17.903 75.202 91.387 1.00 32.73 97 ILE A O 1
ATOM 731 N N . PHE A 1 98 ? 15.664 75.473 91.506 1.00 31.29 98 PHE A N 1
ATOM 732 C CA . PHE A 1 98 ? 15.470 75.578 90.070 1.00 29.70 98 PHE A CA 1
ATOM 733 C C . PHE A 1 98 ? 15.375 77.029 89.613 1.00 29.49 98 PHE A C 1
ATOM 734 O O . PHE A 1 98 ? 14.646 77.827 90.194 1.00 29.31 98 PHE A O 1
ATOM 742 N N . ILE A 1 99 ? 16.128 77.353 88.570 1.00 28.78 99 ILE A N 1
ATOM 743 C CA . ILE A 1 99 ? 16.118 78.671 87.964 1.00 28.09 99 ILE A CA 1
ATOM 744 C C . ILE A 1 99 ? 16.024 78.469 86.456 1.00 28.41 99 ILE A C 1
ATOM 745 O O . ILE A 1 99 ? 16.230 77.356 85.971 1.00 28.40 99 ILE A O 1
ATOM 750 N N . PRO A 1 100 ? 15.686 79.533 85.702 1.00 28.69 100 PRO A N 1
ATOM 751 C CA . PRO A 1 100 ? 15.614 79.432 84.245 1.00 28.69 100 PRO A CA 1
ATOM 752 C C . PRO A 1 100 ? 16.965 79.106 83.631 1.00 29.54 100 PRO A C 1
ATOM 753 O O . PRO A 1 100 ? 17.979 79.652 84.071 1.00 29.48 100 PRO A O 1
ATOM 757 N N . HIS A 1 101 ? 16.983 78.241 82.614 1.00 30.75 101 HIS A N 1
ATOM 758 C CA . HIS A 1 101 ? 18.235 77.883 81.954 1.00 32.09 101 HIS A CA 1
ATOM 759 C C . HIS A 1 101 ? 19.059 79.122 81.645 1.00 33.33 101 HIS A C 1
ATOM 760 O O . HIS A 1 101 ? 20.291 79.123 81.806 1.00 32.94 101 HIS A O 1
ATOM 767 N N . GLU A 1 102 ? 18.373 80.181 81.215 1.00 35.07 102 GLU A N 1
ATOM 768 C CA . GLU A 1 102 ? 19.033 81.451 80.908 1.00 37.16 102 GLU A CA 1
ATOM 769 C C . GLU A 1 102 ? 19.863 81.975 82.087 1.00 37.18 102 GLU A C 1
ATOM 770 O O . GLU A 1 102 ? 20.957 82.506 81.893 1.00 36.54 102 GLU A O 1
ATOM 776 N N . GLU A 1 103 ? 19.331 81.803 83.290 1.00 37.31 103 GLU A N 1
ATOM 777 C CA A GLU A 1 103 ? 20.033 82.186 84.506 0.50 37.83 103 GLU A CA 1
ATOM 778 C CA B GLU A 1 103 ? 20.133 82.186 84.506 0.50 37.83 103 GLU A CA 1
ATOM 779 C C . GLU A 1 103 ? 21.243 81.285 84.717 1.00 36.59 103 GLU A C 1
ATOM 780 O O . GLU A 1 103 ? 22.318 81.755 85.089 1.00 36.28 103 GLU A O 1
ATOM 791 N N . MET A 1 104 ? 21.067 79.989 84.474 1.00 35.31 104 MET A N 1
ATOM 792 C CA . MET A 1 104 ? 22.186 79.040 84.601 1.00 34.24 104 MET A CA 1
ATOM 793 C C . MET A 1 104 ? 23.355 79.513 83.743 1.00 34.78 104 MET A C 1
ATOM 794 O O . MET A 1 104 ? 24.513 79.424 84.166 1.00 34.65 104 MET A O 1
ATOM 799 N N . LYS A 1 105 ? 23.042 80.031 82.556 1.00 35.64 105 LYS A N 1
ATOM 800 C CA . LYS A 1 105 ? 24.052 80.595 81.652 1.00 36.74 105 LYS A CA 1
ATOM 801 C C . LYS A 1 105 ? 24.747 81.817 82.232 1.00 36.60 105 LYS A C 1
ATOM 802 O O . LYS A 1 105 ? 25.979 81.932 82.142 1.00 36.65 105 LYS A O 1
ATOM 808 N N . SER A 1 106 ? 23.967 82.725 82.821 1.00 36.05 106 SER A N 1
ATOM 809 C CA . SER A 1 106 ? 24.524 83.930 83.458 1.00 35.80 106 SER A CA 1
ATOM 810 C C . SER A 1 106 ? 25.469 83.573 84.576 1.00 35.14 106 SER A C 1
ATOM 811 O O . SER A 1 106 ? 26.507 84.199 84.726 1.00 34.60 106 SER A O 1
ATOM 814 N N . ASN A 1 107 ? 25.098 82.571 85.368 1.00 35.64 107 ASN A N 1
ATOM 815 C CA . ASN A 1 107 ? 25.913 82.154 86.505 1.00 36.11 107 ASN A CA 1
ATOM 816 C C . ASN A 1 107 ? 27.303 81.678 86.109 1.00 35.53 107 ASN A C 1
ATOM 817 O O . ASN A 1 107 ? 28.188 81.624 86.943 1.00 35.48 107 ASN A O 1
ATOM 822 N N . LEU A 1 108 ? 27.505 81.360 84.831 1.00 35.11 108 LEU A N 1
ATOM 823 C CA . LEU A 1 108 ? 28.831 80.963 84.370 1.00 34.67 108 LEU A CA 1
ATOM 824 C C . LEU A 1 108 ? 29.829 82.096 84.553 1.00 35.06 108 LEU A C 1
ATOM 825 O O . LEU A 1 108 ? 31.040 81.866 84.497 1.00 34.80 108 LEU A O 1
ATOM 830 N N . ALA A 1 109 ? 29.318 83.312 84.766 1.00 34.77 109 ALA A N 1
ATOM 831 C CA . ALA A 1 109 ? 30.175 84.478 84.988 1.00 34.93 109 ALA A CA 1
ATOM 832 C C . ALA A 1 109 ? 29.929 85.113 86.362 1.00 35.15 109 ALA A C 1
ATOM 833 O O . ALA A 1 109 ? 30.239 86.283 86.583 1.00 35.37 109 ALA A O 1
ATOM 835 N N . HIS A 1 110 ? 29.371 84.337 87.280 1.00 35.36 110 HIS A N 1
ATOM 836 C CA . HIS A 1 110 ? 29.115 84.804 88.629 1.00 36.01 110 HIS A CA 1
ATOM 837 C C . HIS A 1 110 ? 30.434 85.187 89.303 1.00 36.69 110 HIS A C 1
ATOM 838 O O . HIS A 1 110 ? 31.436 84.499 89.130 1.00 37.09 110 HIS A O 1
ATOM 845 N N . PRO A 1 111 ? 30.446 86.300 90.066 1.00 37.21 111 PRO A N 1
ATOM 846 C CA . PRO A 1 111 ? 31.681 86.782 90.710 1.00 37.11 111 PRO A CA 1
ATOM 847 C C . PRO A 1 111 ? 32.337 85.762 91.639 1.00 36.92 111 PRO A C 1
ATOM 848 O O . PRO A 1 111 ? 33.551 85.805 91.842 1.00 37.40 111 PRO A O 1
ATOM 852 N N . LEU A 1 112 ? 31.544 84.850 92.190 1.00 36.45 112 LEU A N 1
ATOM 853 C CA . LEU A 1 112 ? 32.055 83.835 93.115 1.00 35.73 112 LEU A CA 1
ATOM 854 C C . LEU A 1 112 ? 32.200 82.460 92.446 1.00 35.90 112 LEU A C 1
ATOM 855 O O . LEU A 1 112 ? 32.371 81.434 93.123 1.00 35.22 112 LEU A O 1
ATOM 860 N N . ASN A 1 113 ? 32.099 82.439 91.120 1.00 35.91 113 ASN A N 1
ATOM 861 C CA . ASN A 1 113 ? 32.258 81.215 90.356 1.00 36.28 113 ASN A CA 1
ATOM 862 C C . ASN A 1 113 ? 33.743 80.906 90.260 1.00 36.31 113 ASN A C 1
ATOM 863 O O . ASN A 1 113 ? 34.502 81.689 89.690 1.00 35.87 113 ASN A O 1
ATOM 868 N N . LYS A 1 114 ? 34.152 79.768 90.816 1.00 36.40 114 LYS A N 1
ATOM 869 C CA . LYS A 1 114 ? 35.564 79.381 90.825 1.00 37.10 114 LYS A CA 1
ATOM 870 C C . LYS A 1 114 ? 35.935 78.345 89.748 1.00 36.28 114 LYS A C 1
ATOM 871 O O . LYS A 1 114 ? 37.030 77.764 89.783 1.00 36.50 114 LYS A O 1
ATOM 877 N N . GLY A 1 115 ? 35.038 78.107 88.798 1.00 34.59 115 GLY A N 1
ATOM 878 C CA . GLY A 1 115 ? 35.323 77.136 87.753 1.00 32.72 115 GLY A CA 1
ATOM 879 C C . GLY A 1 115 ? 34.108 76.625 87.024 1.00 31.47 115 GLY A C 1
ATOM 880 O O . GLY A 1 115 ? 33.064 76.387 87.627 1.00 31.73 115 GLY A O 1
ATOM 881 N N . ASN A 1 116 ? 34.261 76.465 85.715 1.00 30.78 116 ASN A N 1
ATOM 882 C CA . ASN A 1 116 ? 33.220 75.925 84.866 1.00 29.82 116 ASN A CA 1
ATOM 883 C C . ASN A 1 116 ? 33.753 74.691 84.158 1.00 29.37 116 ASN A C 1
ATOM 884 O O . ASN A 1 116 ? 34.574 74.787 83.240 1.00 29.03 116 ASN A O 1
ATOM 889 N N . ILE A 1 117 ? 33.297 73.529 84.604 1.00 28.52 117 ILE A N 1
ATOM 890 C CA . ILE A 1 117 ? 33.731 72.264 84.028 1.00 27.62 117 ILE A CA 1
ATOM 891 C C . ILE A 1 117 ? 32.846 71.871 82.854 1.00 27.85 117 ILE A C 1
ATOM 892 O O . ILE A 1 117 ? 31.622 71.841 82.969 1.00 27.86 117 ILE A O 1
ATOM 897 N N . ARG A 1 118 ? 33.480 71.569 81.728 1.00 28.06 118 ARG A N 1
ATOM 898 C CA . ARG A 1 118 ? 32.789 71.113 80.539 1.00 27.73 118 ARG A CA 1
ATOM 899 C C . ARG A 1 118 ? 32.961 69.605 80.376 1.00 27.54 118 ARG A C 1
ATOM 900 O O . ARG A 1 118 ? 34.089 69.095 80.341 1.00 27.20 118 ARG A O 1
ATOM 908 N N . THR A 1 119 ? 31.842 68.897 80.271 1.00 26.66 119 THR A N 1
ATOM 909 C CA . THR A 1 119 ? 31.867 67.463 80.040 1.00 25.91 119 THR A CA 1
ATOM 910 C C . THR A 1 119 ? 31.529 67.188 78.582 1.00 25.52 119 THR A C 1
ATOM 911 O O . THR A 1 119 ? 31.330 68.119 77.803 1.00 24.65 119 THR A O 1
ATOM 915 N N . GLY A 1 120 ? 31.477 65.913 78.210 1.00 25.53 120 GLY A N 1
ATOM 916 C CA . GLY A 1 120 ? 31.077 65.541 76.855 1.00 25.96 120 GLY A CA 1
ATOM 917 C C . GLY A 1 120 ? 29.597 65.231 76.718 1.00 26.43 120 GLY A C 1
ATOM 918 O O . GLY A 1 120 ? 29.169 64.765 75.659 1.00 26.75 120 GLY A O 1
ATOM 919 N N . GLU A 1 121 ? 28.829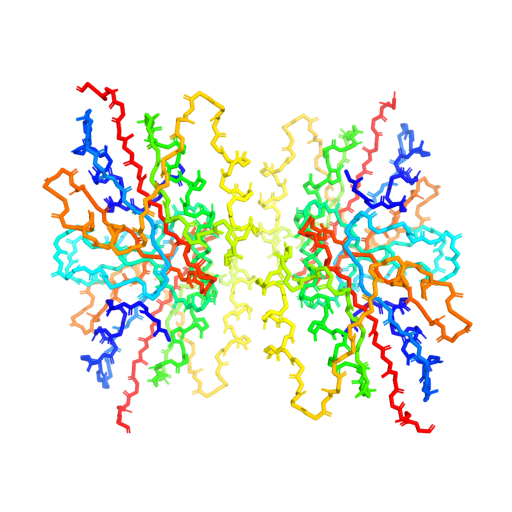 65.492 77.782 1.00 26.37 121 GLU A N 1
ATOM 920 C CA . GLU A 1 121 ? 27.389 65.202 77.837 1.00 27.02 121 GLU A CA 1
ATOM 921 C C . GLU A 1 121 ? 26.566 65.872 76.725 1.00 27.55 121 GLU A C 1
ATOM 922 O O . GLU A 1 121 ? 26.711 67.070 76.460 1.00 26.81 121 GLU A O 1
ATOM 928 N N . THR A 1 122 ? 25.682 65.105 76.103 1.00 28.97 122 THR A N 1
ATOM 929 C CA . THR A 1 122 ? 24.843 65.641 75.031 1.00 30.66 122 THR A CA 1
ATOM 930 C C . THR A 1 122 ? 23.347 65.738 75.361 1.00 30.57 122 THR A C 1
ATOM 931 O O . THR A 1 122 ? 22.601 66.401 74.637 1.00 31.47 122 THR A O 1
ATOM 935 N N . THR A 1 123 ? 22.903 65.094 76.434 1.00 30.52 123 THR A N 1
ATOM 936 C CA . THR A 1 123 ? 21.502 65.229 76.865 1.00 30.77 123 THR A CA 1
ATOM 937 C C . THR A 1 123 ? 21.210 66.647 77.360 1.00 30.59 123 THR A C 1
ATOM 938 O O . THR A 1 123 ? 22.046 67.243 78.031 1.00 31.02 123 THR A O 1
ATOM 942 N N . PRO A 1 124 ? 20.021 67.185 77.037 1.00 30.37 124 PRO A N 1
ATOM 943 C CA . PRO A 1 124 ? 19.666 68.583 77.306 1.00 29.62 124 PRO A CA 1
ATOM 944 C C . PRO A 1 124 ? 19.613 68.927 78.794 1.00 28.98 124 PRO A C 1
ATOM 945 O O . PRO A 1 124 ? 19.238 68.094 79.621 1.00 27.99 124 PRO A O 1
ATOM 949 N N . TYR A 1 125 ? 20.020 70.154 79.116 1.00 28.82 125 TYR A N 1
ATOM 950 C CA . TYR A 1 125 ? 19.963 70.688 80.486 1.00 28.93 125 TYR A CA 1
ATOM 951 C C . TYR A 1 125 ? 20.770 69.886 81.509 1.00 28.99 125 TYR A C 1
ATOM 952 O O . TYR A 1 125 ? 20.442 69.872 82.696 1.00 28.43 125 TYR A O 1
ATOM 961 N N . SER A 1 126 ? 21.820 69.214 81.044 1.00 28.95 126 SER A N 1
ATOM 962 C CA . SER A 1 126 ? 22.728 68.536 81.958 1.00 28.84 126 SER A CA 1
ATOM 963 C C . SER A 1 126 ? 23.779 69.528 82.424 1.00 28.81 126 SER A C 1
ATOM 964 O O . SER A 1 126 ? 24.954 69.441 82.053 1.00 29.88 126 SER A O 1
ATOM 967 N N . ASN A 1 127 ? 23.334 70.491 83.220 1.00 28.10 127 ASN A N 1
ATOM 968 C CA . ASN A 1 127 ? 24.198 71.503 83.785 1.00 27.34 127 ASN A CA 1
ATOM 969 C C . ASN A 1 127 ? 23.802 71.673 85.224 1.00 27.10 127 ASN A C 1
ATOM 970 O O . ASN A 1 127 ? 22.634 71.495 85.576 1.00 27.26 127 ASN A O 1
ATOM 975 N N . ILE A 1 128 ? 24.768 72.035 86.059 1.00 26.66 128 ILE A N 1
ATOM 976 C CA . ILE A 1 128 ? 24.520 72.191 87.476 1.00 26.54 128 ILE A CA 1
ATOM 977 C C . ILE A 1 128 ? 25.467 73.212 88.063 1.00 27.11 128 ILE A C 1
ATOM 978 O O . ILE A 1 128 ? 26.574 73.399 87.569 1.00 27.87 128 ILE A O 1
ATOM 983 N N . ALA A 1 129 ? 25.025 73.880 89.117 1.00 27.82 129 ALA A N 1
ATOM 984 C CA . ALA A 1 129 ? 25.889 74.782 89.855 1.00 28.83 129 ALA A CA 1
ATOM 985 C C . ALA A 1 129 ? 25.931 74.298 91.286 1.00 29.59 129 ALA A C 1
ATOM 986 O O . ALA A 1 129 ? 24.896 74.064 91.895 1.00 28.91 129 ALA A O 1
ATOM 988 N N . LEU A 1 130 ? 27.140 74.138 91.809 1.00 30.98 130 LEU A N 1
ATOM 989 C CA . LEU A 1 130 ? 27.335 73.671 93.168 1.00 33.05 130 LEU A CA 1
ATOM 990 C C . LEU A 1 130 ? 27.779 74.833 94.053 1.00 34.49 130 LEU A C 1
ATOM 991 O O . LEU A 1 130 ? 28.765 75.513 93.762 1.00 34.30 130 LEU A O 1
ATOM 996 N N . GLU A 1 131 ? 27.038 75.066 95.129 1.00 36.29 131 GLU A N 1
ATOM 997 C CA . GLU A 1 131 ? 27.388 76.131 96.055 1.00 38.01 131 GLU A CA 1
ATOM 998 C C . GLU A 1 131 ? 28.039 75.571 97.308 1.00 37.89 131 GLU A C 1
ATOM 999 O O . GLU A 1 131 ? 27.479 74.714 98.001 1.00 37.23 131 GLU A O 1
ATOM 1005 N N . SER A 1 132 ? 29.229 76.076 97.600 1.00 38.19 132 SER A N 1
ATOM 1006 C CA . SER A 1 132 ? 30.013 75.541 98.692 1.00 39.37 132 SER A CA 1
ATOM 1007 C C . SER A 1 132 ? 29.534 76.002 100.059 1.00 40.60 132 SER A C 1
ATOM 1008 O O . SER A 1 132 ? 29.173 77.167 100.254 1.00 39.39 132 SER A O 1
ATOM 1011 N N . ASN A 1 133 ? 29.539 75.054 100.992 1.00 42.90 133 ASN A N 1
ATOM 1012 C CA . ASN A 1 133 ? 29.318 75.344 102.394 1.00 45.75 133 ASN A CA 1
ATOM 1013 C C . ASN A 1 133 ? 30.621 75.889 102.963 1.00 47.81 133 ASN A C 1
ATOM 1014 O O . ASN A 1 133 ? 31.580 76.118 102.218 1.00 47.52 133 ASN A O 1
ATOM 1019 N N . VAL A 1 134 ? 30.666 76.101 104.276 1.00 51.20 134 VAL A N 1
ATOM 1020 C CA . VAL A 1 134 ? 31.905 76.522 104.936 1.00 54.83 134 VAL A CA 1
ATOM 1021 C C . VAL A 1 134 ? 32.975 75.449 104.760 1.00 57.55 134 VAL A C 1
ATOM 1022 O O . VAL A 1 134 ? 32.743 74.277 105.061 1.00 57.56 134 VAL A O 1
ATOM 1026 N N . THR A 1 135 ? 34.141 75.852 104.263 1.00 61.56 135 THR A N 1
ATOM 1027 C CA . THR A 1 135 ? 35.237 74.909 104.063 1.00 65.75 135 THR A CA 1
ATOM 1028 C C . THR A 1 135 ? 36.039 74.741 105.349 1.00 68.64 135 THR A C 1
ATOM 1029 O O . THR A 1 135 ? 36.014 73.662 105.957 1.00 69.03 135 THR A O 1
ATOM 1033 N N . PHE A 1 136 ? 36.731 75.809 105.761 1.00 72.10 136 PHE A N 1
ATOM 1034 C CA . PHE A 1 136 ? 37.611 75.805 106.941 1.00 75.21 136 PHE A CA 1
ATOM 1035 C C . PHE A 1 136 ? 38.349 77.148 107.085 1.00 76.01 136 PHE A C 1
ATOM 1036 O O . PHE A 1 136 ? 39.245 77.501 106.310 1.00 76.43 136 PHE A O 1
ATOM 1044 N N . VAL B 1 8 ? 22.928 41.414 92.415 1.00 60.00 8 VAL B N 1
ATOM 1045 C CA . VAL B 1 8 ? 22.736 40.903 91.064 1.00 60.00 8 VAL B CA 1
ATOM 1046 C C . VAL B 1 8 ? 21.255 40.733 90.743 1.00 60.00 8 VAL B C 1
ATOM 1047 O O . VAL B 1 8 ? 20.463 40.352 91.606 1.00 60.00 8 VAL B O 1
ATOM 1051 N N . LEU B 1 9 ? 20.887 41.019 89.499 1.00 48.30 9 LEU B N 1
ATOM 1052 C CA . LEU B 1 9 ? 19.556 40.903 89.080 1.00 46.10 9 LEU B CA 1
ATOM 1053 C C . LEU B 1 9 ? 19.359 39.784 88.073 1.00 44.11 9 LEU B C 1
ATOM 1054 O O . LEU B 1 9 ? 18.259 39.473 87.826 1.00 43.63 9 LEU B O 1
ATOM 1059 N N . ASN B 1 10 ? 20.395 39.160 87.515 1.00 41.88 10 ASN B N 1
ATOM 1060 C CA . ASN B 1 10 ? 20.143 38.075 86.576 1.00 40.05 10 ASN B CA 1
ATOM 1061 C C . ASN B 1 10 ? 19.380 36.979 87.288 1.00 39.97 10 ASN B C 1
ATOM 1062 O O . ASN B 1 10 ? 19.772 36.564 88.375 1.00 40.01 10 ASN B O 1
ATOM 1067 N N . GLU B 1 11 ? 18.293 36.526 86.671 1.00 40.09 11 GLU B N 1
ATOM 1068 C CA . GLU B 1 11 ? 17.450 35.489 87.247 1.00 40.91 11 GLU B CA 1
ATOM 1069 C C . GLU B 1 11 ? 18.189 34.161 87.343 1.00 41.20 11 GLU B C 1
ATOM 1070 O O . GLU B 1 11 ? 18.108 33.473 88.360 1.00 40.50 11 GLU B O 1
ATOM 1076 N N . HIS B 1 12 ? 18.909 33.801 86.285 1.00 42.09 12 HIS B N 1
ATOM 1077 C CA . HIS B 1 12 ? 19.641 32.542 86.285 1.00 42.90 12 HIS B CA 1
ATOM 1078 C C . HIS B 1 12 ? 20.797 32.554 87.291 1.00 41.77 12 HIS B C 1
ATOM 1079 O O . HIS B 1 12 ? 21.029 31.571 87.981 1.00 41.43 12 HIS B O 1
ATOM 1086 N N . ILE B 1 13 ? 21.515 33.668 87.387 1.00 40.58 13 ILE B N 1
ATOM 1087 C CA . ILE B 1 13 ? 22.589 33.753 88.363 1.00 39.21 13 ILE B CA 1
ATOM 1088 C C . ILE B 1 13 ? 22.044 33.617 89.786 1.00 40.71 13 ILE B C 1
ATOM 1089 O O . ILE B 1 13 ? 22.599 32.879 90.595 1.00 39.63 13 ILE B O 1
ATOM 1094 N N . SER B 1 14 ? 20.957 34.323 90.080 1.00 42.92 14 SER B N 1
ATOM 1095 C CA . SER B 1 14 ? 20.330 34.240 91.394 1.00 45.34 14 SER B CA 1
ATOM 1096 C C . SER B 1 14 ? 19.909 32.805 91.692 1.00 46.83 14 SER B C 1
ATOM 1097 O O . SER B 1 14 ? 20.126 32.297 92.792 1.00 46.67 14 SER B O 1
ATOM 1100 N N . LYS B 1 15 ? 19.308 32.158 90.699 1.00 49.58 15 LYS B N 1
ATOM 1101 C CA . LYS B 1 15 ? 18.882 30.769 90.819 1.00 52.08 15 LYS B CA 1
ATOM 1102 C C . LYS B 1 15 ? 20.063 29.891 91.256 1.00 52.27 15 LYS B C 1
ATOM 1103 O O . LYS B 1 15 ? 20.001 29.237 92.298 1.00 52.58 15 LYS B O 1
ATOM 1109 N N . ALA B 1 16 ? 21.133 29.912 90.462 1.00 52.34 16 ALA B N 1
ATOM 1110 C CA . ALA B 1 16 ? 22.351 29.143 90.736 1.00 52.12 16 ALA B CA 1
ATOM 1111 C C . ALA B 1 16 ? 22.916 29.437 92.128 1.00 51.94 16 ALA B C 1
ATOM 1112 O O . ALA B 1 16 ? 23.237 28.515 92.883 1.00 51.91 16 ALA B O 1
ATOM 1114 N N . ILE B 1 17 ? 23.004 30.720 92.467 1.00 51.82 17 ILE B N 1
ATOM 1115 C CA . ILE B 1 17 ? 23.528 31.158 93.756 1.00 52.15 17 ILE B CA 1
ATOM 1116 C C . ILE B 1 17 ? 22.668 30.690 94.937 1.00 53.58 17 ILE B C 1
ATOM 1117 O O . ILE B 1 17 ? 23.112 30.724 96.091 1.00 54.21 17 ILE B O 1
ATOM 1122 N N . ALA B 1 18 ? 21.449 30.240 94.655 1.00 60.00 18 ALA B N 1
ATOM 1123 C CA . ALA B 1 18 ? 20.563 29.757 95.717 1.00 60.00 18 ALA B CA 1
ATOM 1124 C C . ALA B 1 18 ? 20.747 28.267 95.983 1.00 60.00 18 ALA B C 1
ATOM 1125 O O . ALA B 1 18 ? 20.515 27.801 97.097 1.00 60.00 18 ALA B O 1
ATOM 1127 N N . THR B 1 19 ? 21.147 27.533 94.946 1.00 56.19 19 THR B N 1
ATOM 1128 C CA . THR B 1 19 ? 21.453 26.105 95.052 1.00 56.05 19 THR B CA 1
ATOM 1129 C C . THR B 1 19 ? 22.905 25.859 95.502 1.00 54.78 19 THR B C 1
ATOM 1130 O O . THR B 1 19 ? 23.351 24.709 95.585 1.00 55.00 19 THR B O 1
ATOM 1134 N N . ILE B 1 20 ? 23.635 26.935 95.788 1.00 52.61 20 ILE B N 1
ATOM 1135 C CA . ILE B 1 20 ? 25.067 26.835 96.048 1.00 50.05 20 ILE B CA 1
ATOM 1136 C C . ILE B 1 20 ? 25.424 26.742 97.521 1.00 48.00 20 ILE B C 1
ATOM 1137 O O . ILE B 1 20 ? 25.047 27.593 98.336 1.00 48.39 20 ILE B O 1
ATOM 1142 N N . GLY B 1 21 ? 26.161 25.685 97.836 1.00 45.09 21 GLY B N 1
ATOM 1143 C CA . GLY B 1 21 ? 26.675 25.460 99.175 1.00 41.83 21 GLY B CA 1
ATOM 1144 C C . GLY B 1 21 ? 28.174 25.259 99.176 1.00 39.94 21 GLY B C 1
ATOM 1145 O O . GLY B 1 21 ? 28.846 25.386 98.144 1.00 38.49 21 GLY B O 1
ATOM 1146 N N . HIS B 1 22 ? 28.699 24.946 100.351 1.00 38.90 22 HIS B N 1
ATOM 1147 C CA . HIS B 1 22 ? 30.120 24.680 100.540 1.00 38.28 22 HIS B CA 1
ATOM 1148 C C . HIS B 1 22 ? 30.680 23.769 99.448 1.00 37.31 22 HIS B C 1
ATOM 1149 O O . HIS B 1 22 ? 30.041 22.785 99.072 1.00 36.67 22 HIS B O 1
ATOM 1156 N N . PHE B 1 23 ? 31.851 24.122 98.925 1.00 36.94 23 PHE B N 1
ATOM 1157 C CA . PHE B 1 23 ? 32.538 23.347 97.868 1.00 37.40 23 PHE B CA 1
ATOM 1158 C C . PHE B 1 23 ? 31.984 23.504 96.453 1.00 37.43 23 PHE B C 1
ATOM 1159 O O . PHE B 1 23 ? 32.626 23.062 95.493 1.00 37.50 23 PHE B O 1
ATOM 1167 N N . ASP B 1 24 ? 30.802 24.102 96.321 1.00 37.58 24 ASP B N 1
ATOM 1168 C CA . ASP B 1 24 ? 30.222 24.363 95.005 1.00 37.67 24 ASP B CA 1
ATOM 1169 C C . ASP B 1 24 ? 31.021 25.389 94.209 1.00 36.63 24 ASP B C 1
ATOM 1170 O O . ASP B 1 24 ? 31.683 26.272 94.779 1.00 35.28 24 ASP B O 1
ATOM 1175 N N . LEU B 1 25 ? 30.958 25.253 92.890 1.00 35.80 25 LEU B N 1
ATOM 1176 C CA . LEU B 1 25 ? 31.674 26.130 91.985 1.00 35.22 25 LEU B CA 1
ATOM 1177 C C . LEU B 1 25 ? 30.717 26.939 91.137 1.00 34.42 25 LEU B C 1
ATOM 1178 O O . LEU B 1 25 ? 29.620 26.483 90.796 1.00 34.08 25 LEU B O 1
ATOM 1183 N N . LEU B 1 26 ? 31.180 28.134 90.783 1.00 33.24 26 LEU B N 1
ATOM 1184 C CA . LEU B 1 26 ? 30.507 29.015 89.859 1.00 32.05 26 LEU B CA 1
ATOM 1185 C C . LEU B 1 26 ? 31.594 29.693 89.035 1.00 30.13 26 LEU B C 1
ATOM 1186 O O . LEU B 1 26 ? 32.573 30.183 89.592 1.00 29.27 26 LEU B O 1
ATOM 1191 N N . THR B 1 27 ? 31.440 29.717 87.718 1.00 28.38 27 THR B N 1
ATOM 1192 C CA . THR B 1 27 ? 32.482 30.309 86.878 1.00 27.35 27 THR B CA 1
ATOM 1193 C C . THR B 1 27 ? 32.003 31.526 86.105 1.00 26.43 27 THR B C 1
ATOM 1194 O O . THR B 1 27 ? 30.817 31.695 85.840 1.00 25.15 27 THR B O 1
ATOM 1198 N N . ILE B 1 28 ? 32.961 32.355 85.724 1.00 26.27 28 ILE B N 1
ATOM 1199 C CA . ILE B 1 28 ? 32.707 33.527 84.910 1.00 25.72 28 ILE B CA 1
ATOM 1200 C C . ILE B 1 28 ? 33.784 33.498 83.843 1.00 26.28 28 ILE B C 1
ATOM 1201 O O . ILE B 1 28 ? 34.969 33.388 84.162 1.00 26.08 28 ILE B O 1
ATOM 1206 N N . ASN B 1 29 ? 33.368 33.581 82.581 1.00 26.94 29 ASN B N 1
ATOM 1207 C CA . ASN B 1 29 ? 34.292 33.392 81.467 1.00 27.26 29 ASN B CA 1
ATOM 1208 C C . ASN B 1 29 ? 34.222 34.472 80.392 1.00 27.51 29 ASN B C 1
ATOM 1209 O O . ASN B 1 29 ? 33.223 35.205 80.285 1.00 26.92 29 ASN B O 1
ATOM 1214 N N . ASP B 1 30 ? 35.282 34.560 79.587 1.00 27.48 30 ASP B N 1
ATOM 1215 C CA . ASP B 1 30 ? 35.277 35.463 78.441 1.00 27.94 30 ASP B CA 1
ATOM 1216 C C . ASP B 1 30 ? 34.462 34.886 77.287 1.00 28.12 30 ASP B C 1
ATOM 1217 O O . ASP B 1 30 ? 34.005 33.740 77.347 1.00 27.62 30 ASP B O 1
ATOM 1222 N N . ALA B 1 31 ? 34.291 35.685 76.239 1.00 28.98 31 ALA B N 1
ATOM 1223 C CA . ALA B 1 31 ? 33.440 35.322 75.106 1.00 30.26 31 ALA B CA 1
ATOM 1224 C C . ALA B 1 31 ? 33.867 34.029 74.399 1.00 31.46 31 ALA B C 1
ATOM 1225 O O . ALA B 1 31 ? 33.016 33.282 73.918 1.00 31.52 31 ALA B O 1
ATOM 1227 N N . GLY B 1 32 ? 35.176 33.771 74.354 1.00 32.91 32 GLY B N 1
ATOM 1228 C CA . GLY B 1 32 ? 35.722 32.635 73.610 1.00 34.86 32 GLY B CA 1
ATOM 1229 C C . GLY B 1 32 ? 35.818 31.305 74.342 1.00 36.22 32 GLY B C 1
ATOM 1230 O O . GLY B 1 32 ? 36.063 30.278 73.707 1.00 36.76 32 GLY B O 1
ATOM 1231 N N . MET B 1 33 ? 35.633 31.308 75.666 1.00 36.93 33 MET B N 1
ATOM 1232 C CA . MET B 1 33 ? 35.683 30.064 76.445 1.00 37.19 33 MET B CA 1
ATOM 1233 C C . MET B 1 33 ? 34.631 29.085 75.949 1.00 38.10 33 MET B C 1
ATOM 1234 O O . MET B 1 33 ? 33.474 29.450 75.825 1.00 37.92 33 MET B O 1
ATOM 1239 N N . PRO B 1 34 ? 35.036 27.835 75.649 1.00 39.23 34 PRO B N 1
ATOM 1240 C CA . PRO B 1 34 ? 34.076 26.846 75.158 1.00 39.63 34 PRO B CA 1
ATOM 1241 C C . PRO B 1 34 ? 33.235 26.276 76.301 1.00 40.28 34 PRO B C 1
ATOM 1242 O O . PRO B 1 34 ? 33.589 25.263 76.911 1.00 40.45 34 PRO B O 1
ATOM 1246 N N . ILE B 1 35 ? 32.121 26.935 76.585 1.00 40.72 35 ILE B N 1
ATOM 1247 C CA . ILE B 1 35 ? 31.237 26.505 77.650 1.00 41.12 35 ILE B CA 1
ATOM 1248 C C . ILE B 1 35 ? 30.262 25.457 77.132 1.00 43.36 35 ILE B C 1
ATOM 1249 O O . ILE B 1 35 ? 29.589 25.685 76.125 1.00 43.30 35 ILE B O 1
ATOM 1254 N N . PRO B 1 36 ? 30.180 24.301 77.823 1.00 46.02 36 PRO B N 1
ATOM 1255 C CA . PRO B 1 36 ? 29.246 23.240 77.424 1.00 48.59 36 PRO B CA 1
ATOM 1256 C C . PRO B 1 36 ? 27.812 23.747 77.292 1.00 51.37 36 PRO B C 1
ATOM 1257 O O . PRO B 1 36 ? 27.411 24.687 77.987 1.00 51.48 36 PRO B O 1
ATOM 1261 N N . ASN B 1 37 ? 27.058 23.130 76.391 1.00 54.62 37 ASN B N 1
ATOM 1262 C CA . ASN B 1 37 ? 25.688 23.531 76.140 1.00 57.45 37 ASN B CA 1
ATOM 1263 C C . ASN B 1 37 ? 24.695 22.768 77.021 1.00 57.82 37 ASN B C 1
ATOM 1264 O O . ASN B 1 37 ? 23.959 21.900 76.542 1.00 58.31 37 ASN B O 1
ATOM 1269 N N . ASP B 1 38 ? 24.686 23.093 78.312 1.00 57.62 38 ASP B N 1
ATOM 1270 C CA . ASP B 1 38 ? 23.794 22.439 79.266 1.00 57.21 38 ASP B CA 1
ATOM 1271 C C . ASP B 1 38 ? 23.063 23.436 80.159 1.00 56.39 38 ASP B C 1
ATOM 1272 O O . ASP B 1 38 ? 23.109 24.648 79.926 1.00 56.24 38 ASP B O 1
ATOM 1277 N N . HIS B 1 39 ? 22.410 22.912 81.191 1.00 55.26 39 HIS B N 1
ATOM 1278 C CA . HIS B 1 39 ? 21.607 23.710 82.118 1.00 54.43 39 HIS B CA 1
ATOM 1279 C C . HIS B 1 39 ? 22.379 24.741 82.963 1.00 52.33 39 HIS B C 1
ATOM 1280 O O . HIS B 1 39 ? 21.763 25.643 83.545 1.00 51.81 39 HIS B O 1
ATOM 1287 N N . ARG B 1 40 ? 23.703 24.611 83.045 1.00 49.83 40 ARG B N 1
ATOM 1288 C CA . ARG B 1 40 ? 24.511 25.549 83.836 1.00 47.44 40 ARG B CA 1
ATOM 1289 C C . ARG B 1 40 ? 24.975 26.754 83.034 1.00 44.25 40 ARG B C 1
ATOM 1290 O O . ARG B 1 40 ? 25.440 27.742 83.604 1.00 43.06 40 ARG B O 1
ATOM 1298 N N . ARG B 1 41 ? 24.880 26.657 81.717 1.00 40.81 41 ARG B N 1
ATOM 1299 C CA . ARG B 1 41 ? 25.322 27.737 80.847 1.00 38.32 41 ARG B CA 1
ATOM 1300 C C . ARG B 1 41 ? 24.427 28.970 80.992 1.00 36.50 41 ARG B C 1
ATOM 1301 O O . ARG B 1 41 ? 23.199 28.891 80.834 1.00 35.65 41 ARG B O 1
ATOM 1309 N N . ILE B 1 42 ? 25.059 30.095 81.317 1.00 34.38 42 ILE B N 1
ATOM 1310 C CA . ILE B 1 42 ? 24.378 31.376 81.453 1.00 32.97 42 ILE B CA 1
ATOM 1311 C C . ILE B 1 42 ? 25.056 32.390 80.537 1.00 32.36 42 ILE B C 1
ATOM 1312 O O . ILE B 1 42 ? 26.094 32.963 80.888 1.00 32.38 42 ILE B O 1
ATOM 1317 N N . ASP B 1 43 ? 24.475 32.599 79.356 1.00 31.66 43 ASP B N 1
ATOM 1318 C CA . ASP B 1 43 ? 25.076 33.477 78.352 1.00 30.99 43 ASP B CA 1
ATOM 1319 C C . ASP B 1 43 ? 24.634 34.920 78.539 1.00 30.20 43 ASP B C 1
ATOM 1320 O O . ASP B 1 43 ? 23.498 35.265 78.218 1.00 30.64 43 ASP B O 1
ATOM 1325 N N . LEU B 1 44 ? 25.528 35.753 79.063 1.00 28.48 44 LEU B N 1
ATOM 1326 C CA . LEU B 1 44 ? 25.235 37.171 79.246 1.00 27.35 44 LEU B CA 1
ATOM 1327 C C . LEU B 1 44 ? 25.840 38.039 78.151 1.00 27.22 44 LEU B C 1
ATOM 1328 O O . LEU B 1 44 ? 25.596 39.240 78.122 1.00 26.89 44 LEU B O 1
ATOM 1333 N N . ALA B 1 45 ? 26.639 37.434 77.273 1.00 27.37 45 ALA B N 1
ATOM 1334 C CA . ALA B 1 45 ? 27.339 38.166 76.224 1.00 28.00 45 ALA B CA 1
ATOM 1335 C C . ALA B 1 45 ? 26.362 38.912 75.329 1.00 28.27 45 ALA B C 1
ATOM 1336 O O . ALA B 1 45 ? 25.371 38.354 74.874 1.00 29.31 45 ALA B O 1
ATOM 1338 N N . VAL B 1 46 ? 26.653 40.182 75.095 1.00 28.89 46 VAL B N 1
ATOM 1339 C CA . VAL B 1 46 ? 25.848 41.028 74.232 1.00 29.45 46 VAL B CA 1
ATOM 1340 C C . VAL B 1 46 ? 26.616 41.231 72.944 1.00 30.70 46 VAL B C 1
ATOM 1341 O O . VAL B 1 46 ? 26.144 40.883 71.856 1.00 31.26 46 VAL B O 1
ATOM 1345 N N . THR B 1 47 ? 27.804 41.805 73.088 1.00 31.75 47 THR B N 1
ATOM 1346 C CA . THR B 1 47 ? 28.702 42.062 71.982 1.00 33.23 47 THR B CA 1
ATOM 1347 C C . THR B 1 47 ? 30.127 42.159 72.536 1.00 34.20 47 THR B C 1
ATOM 1348 O O . THR B 1 47 ? 30.332 42.077 73.750 1.00 34.14 47 THR B O 1
ATOM 1352 N N . LYS B 1 48 ? 31.103 42.325 71.648 1.00 35.41 48 LYS B N 1
ATOM 1353 C CA . LYS B 1 48 ? 32.507 42.463 72.026 1.00 36.49 48 LYS B CA 1
ATOM 1354 C C . LYS B 1 48 ? 32.702 43.377 73.234 1.00 35.46 48 LYS B C 1
ATOM 1355 O O . LYS B 1 48 ? 32.416 44.573 73.177 1.00 35.51 48 LYS B O 1
ATOM 1361 N N . ASN B 1 49 ? 33.181 42.799 74.328 1.00 33.95 49 ASN B N 1
ATOM 1362 C CA . ASN B 1 49 ? 33.412 43.533 75.576 1.00 32.80 49 ASN B CA 1
ATOM 1363 C C . ASN B 1 49 ? 32.167 44.132 76.250 1.00 31.23 49 ASN B C 1
ATOM 1364 O O . ASN B 1 49 ? 32.252 45.146 76.927 1.00 30.57 49 ASN B O 1
ATOM 1369 N N . LEU B 1 50 ? 31.025 43.480 76.074 1.00 29.47 50 LEU B N 1
ATOM 1370 C CA . LEU B 1 50 ? 29.798 43.888 76.729 1.00 27.99 50 LEU B CA 1
ATOM 1371 C C . LEU B 1 50 ? 29.005 42.640 77.096 1.00 25.69 50 LEU B C 1
ATOM 1372 O O . LEU B 1 50 ? 28.547 41.911 76.205 1.00 25.45 50 LEU B O 1
ATOM 1377 N N . PRO B 1 51 ? 28.896 42.345 78.404 1.00 23.61 51 PRO B N 1
ATOM 1378 C CA . PRO B 1 51 ? 29.539 43.063 79.505 1.00 23.49 51 PRO B CA 1
ATOM 1379 C C . PRO B 1 51 ? 30.978 42.586 79.764 1.00 23.81 51 PRO B C 1
ATOM 1380 O O . PRO B 1 51 ? 31.352 41.476 79.369 1.00 24.14 51 PRO B O 1
ATOM 1384 N N . ARG B 1 52 ? 31.761 43.419 80.430 1.00 24.55 52 ARG B N 1
ATOM 1385 C CA . ARG B 1 52 ? 33.144 43.108 80.768 1.00 25.61 52 ARG B CA 1
ATOM 1386 C C . ARG B 1 52 ? 33.234 42.048 81.856 1.00 25.60 52 ARG B C 1
ATOM 1387 O O . ARG B 1 52 ? 32.346 41.934 82.716 1.00 25.90 52 ARG B O 1
ATOM 1395 N N . PHE B 1 53 ? 34.311 41.265 81.810 1.00 24.78 53 PHE B N 1
ATOM 1396 C CA . PHE B 1 53 ? 34.536 40.200 82.771 1.00 23.31 53 PHE B CA 1
ATOM 1397 C C . PHE B 1 53 ? 34.566 40.793 84.172 1.00 22.94 53 PHE B C 1
ATOM 1398 O O . PHE B 1 53 ? 33.954 40.276 85.102 1.00 20.39 53 PHE B O 1
ATOM 1406 N N . ILE B 1 54 ? 35.283 41.893 84.314 1.00 24.20 54 ILE B N 1
ATOM 1407 C CA . ILE B 1 54 ? 35.516 42.481 85.623 1.00 26.52 54 ILE B CA 1
ATOM 1408 C C . ILE B 1 54 ? 34.222 43.006 86.263 1.00 27.75 54 ILE B C 1
ATOM 1409 O O . ILE B 1 54 ? 34.077 43.022 87.488 1.00 27.80 54 ILE B O 1
ATOM 1414 N N . ASP B 1 55 ? 33.274 43.402 85.424 1.00 29.31 55 ASP B N 1
ATOM 1415 C CA . ASP B 1 55 ? 32.021 43.962 85.905 1.00 30.56 55 ASP B CA 1
ATOM 1416 C C . ASP B 1 55 ? 31.100 42.868 86.394 1.00 29.44 55 ASP B C 1
ATOM 1417 O O . ASP B 1 55 ? 30.436 43.009 87.425 1.00 29.50 55 ASP B O 1
ATOM 1422 N N . VAL B 1 56 ? 31.059 41.768 85.657 1.00 28.14 56 VAL B N 1
ATOM 1423 C CA . VAL B 1 56 ? 30.287 40.612 86.112 1.00 26.40 56 VAL B CA 1
ATOM 1424 C C . VAL B 1 56 ? 30.856 40.060 87.429 1.00 25.99 56 VAL B C 1
ATOM 1425 O O . VAL B 1 56 ? 30.111 39.786 88.385 1.00 25.87 56 VAL B O 1
ATOM 1429 N N . LEU B 1 57 ? 32.176 39.925 87.486 1.00 25.50 57 LEU B N 1
ATOM 1430 C CA . LEU B 1 57 ? 32.845 39.448 88.697 1.00 25.66 57 LEU B CA 1
ATOM 1431 C C . LEU B 1 57 ? 32.524 40.313 89.922 1.00 25.79 57 LEU B C 1
ATOM 1432 O O . LEU B 1 57 ? 32.148 39.802 90.975 1.00 25.27 57 LEU B O 1
ATOM 1437 N N . ALA B 1 58 ? 32.698 41.622 89.785 1.00 26.52 58 ALA B N 1
ATOM 1438 C CA . ALA B 1 58 ? 32.406 42.535 90.890 1.00 27.81 58 ALA B CA 1
ATOM 1439 C C . ALA B 1 58 ? 30.970 42.346 91.394 1.00 28.87 58 ALA B C 1
ATOM 1440 O O . ALA B 1 58 ? 30.722 42.341 92.606 1.00 28.59 58 ALA B O 1
ATOM 1442 N N . THR B 1 59 ? 30.041 42.153 90.459 1.00 29.98 59 THR B N 1
ATOM 1443 C CA . THR B 1 59 ? 28.636 41.987 90.799 1.00 31.41 59 THR B CA 1
ATOM 1444 C C . THR B 1 59 ? 28.393 40.687 91.543 1.00 31.88 59 THR B C 1
ATOM 1445 O O . THR B 1 59 ? 27.707 40.664 92.562 1.00 31.48 59 THR B O 1
ATOM 1449 N N . VAL B 1 60 ? 28.959 39.603 91.027 1.00 33.33 60 VAL B N 1
ATOM 1450 C CA . VAL B 1 60 ? 28.777 38.282 91.619 1.00 34.51 60 VAL B CA 1
ATOM 1451 C C . VAL B 1 60 ? 29.370 38.184 93.027 1.00 36.05 60 VAL B C 1
ATOM 1452 O O . VAL B 1 60 ? 28.748 37.604 93.919 1.00 36.05 60 VAL B O 1
ATOM 1456 N N . LEU B 1 61 ? 30.550 38.765 93.232 1.00 38.35 61 LEU B N 1
ATOM 1457 C CA . LEU B 1 61 ? 31.196 38.734 94.557 1.00 41.28 61 LEU B CA 1
ATOM 1458 C C . LEU B 1 61 ? 30.319 39.333 95.649 1.00 43.88 61 LEU B C 1
ATOM 1459 O O . LEU B 1 61 ? 30.398 38.919 96.803 1.00 44.61 61 LEU B O 1
ATOM 1464 N N . GLU B 1 62 ? 29.490 40.303 95.274 1.00 46.99 62 GLU B N 1
ATOM 1465 C CA . GLU B 1 62 ? 28.550 40.942 96.191 1.00 49.92 62 GLU B CA 1
ATOM 1466 C C . GLU B 1 62 ? 27.494 39.972 96.715 1.00 50.29 62 GLU B C 1
ATOM 1467 O O . GLU B 1 62 ? 26.919 40.202 97.772 1.00 50.79 62 GLU B O 1
ATOM 1473 N N . GLU B 1 63 ? 27.244 38.893 95.982 1.00 50.80 63 GLU B N 1
ATOM 1474 C CA . GLU B 1 63 ? 26.182 37.957 96.342 1.00 51.23 63 GLU B CA 1
ATOM 1475 C C . GLU B 1 63 ? 26.669 36.569 96.798 1.00 51.48 63 GLU B C 1
ATOM 1476 O O . GLU B 1 63 ? 25.847 35.680 97.050 1.00 51.63 63 GLU B O 1
ATOM 1482 N N . MET B 1 64 ? 27.985 36.387 96.921 1.00 51.67 64 MET B N 1
ATOM 1483 C CA . MET B 1 64 ? 28.543 35.078 97.273 1.00 51.43 64 MET B CA 1
ATOM 1484 C C . MET B 1 64 ? 29.551 35.109 98.407 1.00 51.54 64 MET B C 1
ATOM 1485 O O . MET B 1 64 ? 30.292 36.081 98.584 1.00 51.56 64 MET B O 1
ATOM 1490 N N . GLU B 1 65 ? 29.569 34.029 99.173 1.00 51.47 65 GLU B N 1
ATOM 1491 C CA . GLU B 1 65 ? 30.595 33.811 100.175 1.00 51.34 65 GLU B CA 1
ATOM 1492 C C . GLU B 1 65 ? 31.660 32.885 99.584 1.00 49.10 65 GLU B C 1
ATOM 1493 O O . GLU B 1 65 ? 31.488 31.666 99.525 1.00 48.79 65 GLU B O 1
ATOM 1499 N N . ILE B 1 66 ? 32.743 33.489 99.120 1.00 46.93 66 ILE B N 1
ATOM 1500 C CA A ILE B 1 66 ? 33.808 32.772 98.425 0.50 46.08 66 ILE B CA 1
ATOM 1501 C CA B ILE B 1 66 ? 33.805 32.765 98.433 0.50 46.12 66 ILE B CA 1
ATOM 1502 C C . ILE B 1 66 ? 34.934 32.367 99.381 1.00 45.53 66 ILE B C 1
ATOM 1503 O O . ILE B 1 66 ? 35.231 33.065 100.359 1.00 45.12 66 ILE B O 1
ATOM 1512 N N . GLN B 1 67 ? 35.556 31.242 99.065 1.00 44.48 67 GLN B N 1
ATOM 1513 C CA . GLN B 1 67 ? 36.615 30.657 99.856 1.00 43.48 67 GLN B CA 1
ATOM 1514 C C . GLN B 1 67 ? 37.923 30.733 99.072 1.00 41.40 67 GLN B C 1
ATOM 1515 O O . GLN B 1 67 ? 38.958 31.144 99.595 1.00 40.54 67 GLN B O 1
ATOM 1521 N N . LYS B 1 68 ? 37.848 30.329 97.806 1.00 39.29 68 LYS B N 1
ATOM 1522 C CA . LYS B 1 68 ? 38.975 30.313 96.898 1.00 37.78 68 LYS B CA 1
ATOM 1523 C C . LYS B 1 68 ? 38.525 30.728 95.514 1.00 35.51 68 LYS B C 1
ATOM 1524 O O . LYS B 1 68 ? 37.344 30.613 95.177 1.00 34.61 68 LYS B O 1
ATOM 1530 N N . ILE B 1 69 ? 39.484 31.171 94.704 1.00 33.20 69 ILE B N 1
ATOM 1531 C CA . ILE B 1 69 ? 39.244 31.377 93.292 1.00 32.18 69 ILE B CA 1
ATOM 1532 C C . ILE B 1 69 ? 40.319 30.635 92.510 1.00 32.39 69 ILE B C 1
ATOM 1533 O O . ILE B 1 69 ? 41.449 30.465 92.992 1.00 31.91 69 ILE B O 1
ATOM 1538 N N . TYR B 1 70 ? 39.964 30.170 91.323 1.00 32.74 70 TYR B N 1
ATOM 1539 C CA . TYR B 1 70 ? 40.911 29.505 90.455 1.00 33.25 70 TYR B CA 1
ATOM 1540 C C . TYR B 1 70 ? 41.097 30.366 89.222 1.00 32.58 70 TYR B C 1
ATOM 1541 O O . TYR B 1 70 ? 40.125 30.871 88.666 1.00 32.15 70 TYR B O 1
ATOM 1550 N N . LEU B 1 71 ? 42.352 30.545 88.817 1.00 31.69 71 LEU B N 1
ATOM 1551 C CA . LEU B 1 71 ? 42.698 31.286 87.608 1.00 30.85 71 LEU B CA 1
ATOM 1552 C C . LEU B 1 71 ? 43.698 30.482 86.794 1.00 30.80 71 LEU B C 1
ATOM 1553 O O . LEU B 1 71 ? 44.403 29.633 87.339 1.00 30.60 71 LEU B O 1
ATOM 1558 N N . ALA B 1 72 ? 43.757 30.755 85.495 1.00 30.11 72 ALA B N 1
ATOM 1559 C CA . ALA B 1 72 ? 44.721 30.107 84.632 1.00 29.93 72 ALA B CA 1
ATOM 1560 C C . ALA B 1 72 ? 46.106 30.662 84.913 1.00 30.34 72 ALA B C 1
ATOM 1561 O O . ALA B 1 72 ? 46.300 31.879 85.026 1.00 29.37 72 ALA B O 1
ATOM 1563 N N . GLU B 1 73 ? 47.073 29.762 85.034 1.00 31.54 73 GLU B N 1
ATOM 1564 C CA . GLU B 1 73 ? 48.481 30.151 85.182 1.00 32.87 73 GLU B CA 1
ATOM 1565 C C . GLU B 1 73 ? 48.896 31.140 84.088 1.00 31.55 73 GLU B C 1
ATOM 1566 O O . GLU B 1 73 ? 49.641 32.083 84.343 1.00 30.81 73 GLU B O 1
ATOM 1572 N N . GLU B 1 74 ? 48.375 30.933 82.883 1.00 30.83 74 GLU B N 1
ATOM 1573 C CA . GLU B 1 74 ? 48.650 31.787 81.722 1.00 31.07 74 GLU B CA 1
ATOM 1574 C C . GLU B 1 74 ? 48.261 33.267 81.878 1.00 30.64 74 GLU B C 1
ATOM 1575 O O . GLU B 1 74 ? 48.765 34.111 81.143 1.00 29.93 74 GLU B O 1
ATOM 1581 N N . ILE B 1 75 ? 47.378 33.580 82.821 1.00 30.44 75 ILE B N 1
ATOM 1582 C CA . ILE B 1 75 ? 46.960 34.961 83.018 1.00 30.90 75 ILE B CA 1
ATOM 1583 C C . ILE B 1 75 ? 48.108 35.872 83.454 1.00 32.14 75 ILE B C 1
ATOM 1584 O O . ILE B 1 75 ? 48.151 37.046 83.064 1.00 30.86 75 ILE B O 1
ATOM 1589 N N . LYS B 1 76 ? 49.034 35.326 84.246 1.00 33.86 76 LYS B N 1
ATOM 1590 C CA . LYS B 1 76 ? 50.151 36.107 84.797 1.00 36.26 76 LYS B CA 1
ATOM 1591 C C . LYS B 1 76 ? 50.969 36.782 83.704 1.00 36.91 76 LYS B C 1
ATOM 1592 O O . LYS B 1 76 ? 51.388 37.926 83.849 1.00 36.89 76 LYS B O 1
ATOM 1598 N N . GLU B 1 77 ? 51.192 36.074 82.608 1.00 37.76 77 GLU B N 1
ATOM 1599 C CA . GLU B 1 77 ? 51.979 36.617 81.516 1.00 39.02 77 GLU B CA 1
ATOM 1600 C C . GLU B 1 77 ? 51.117 37.267 80.424 1.00 38.12 77 GLU B C 1
ATOM 1601 O O . GLU B 1 77 ? 51.467 38.314 79.881 1.00 37.02 77 GLU B O 1
ATOM 1607 N N . HIS B 1 78 ? 49.996 36.636 80.094 1.00 37.45 78 HIS B N 1
ATOM 1608 C CA . HIS B 1 78 ? 49.200 37.098 78.961 1.00 37.36 78 HIS B CA 1
ATOM 1609 C C . HIS B 1 78 ? 48.168 38.164 79.266 1.00 35.72 78 HIS B C 1
ATOM 1610 O O . HIS B 1 78 ? 47.688 38.821 78.361 1.00 35.69 78 HIS B O 1
ATOM 1617 N N . ASN B 1 79 ? 47.843 38.339 80.536 1.00 34.43 79 ASN B N 1
ATOM 1618 C CA . ASN B 1 79 ? 46.867 39.339 80.926 1.00 33.30 79 ASN B CA 1
ATOM 1619 C C . ASN B 1 79 ? 47.154 39.861 82.317 1.00 32.79 79 ASN B C 1
ATOM 1620 O O . ASN B 1 79 ? 46.341 39.696 83.206 1.00 32.59 79 ASN B O 1
ATOM 1625 N N . PRO B 1 80 ? 48.324 40.500 82.501 1.00 33.12 80 PRO B N 1
ATOM 1626 C CA . PRO B 1 80 ? 48.750 41.047 83.787 1.00 33.52 80 PRO B CA 1
ATOM 1627 C C . PRO B 1 80 ? 47.722 42.028 84.363 1.00 34.02 80 PRO B C 1
ATOM 1628 O O . PRO B 1 80 ? 47.438 42.000 85.563 1.00 34.35 80 PRO B O 1
ATOM 1632 N N . THR B 1 81 ? 47.178 42.879 83.498 1.00 34.33 81 THR B N 1
ATOM 1633 C CA . THR B 1 81 ? 46.145 43.849 83.862 1.00 34.75 81 THR B CA 1
ATOM 1634 C C . THR B 1 81 ? 44.902 43.204 84.474 1.00 33.19 81 THR B C 1
ATOM 1635 O O . THR B 1 81 ? 44.417 43.649 85.511 1.00 33.19 81 THR B O 1
ATOM 1639 N N . GLN B 1 82 ? 44.399 42.148 83.851 1.00 31.54 82 GLN B N 1
ATOM 1640 C CA . GLN B 1 82 ? 43.234 41.462 84.394 1.00 30.66 82 GLN B CA 1
ATOM 1641 C C . GLN B 1 82 ? 43.545 40.832 85.756 1.00 30.56 82 GLN B C 1
ATOM 1642 O O . GLN B 1 82 ? 42.711 40.856 86.676 1.00 30.58 82 GLN B O 1
ATOM 1648 N N . LEU B 1 83 ? 44.748 40.279 85.897 1.00 30.33 83 LEU B N 1
ATOM 1649 C CA . LEU B 1 83 ? 45.134 39.667 87.169 1.00 30.09 83 LEU B CA 1
ATOM 1650 C C . LEU B 1 83 ? 45.123 40.715 88.265 1.00 30.91 83 LEU B C 1
ATOM 1651 O O . LEU B 1 83 ? 44.563 40.493 89.349 1.00 30.28 83 LEU B O 1
ATOM 1656 N N . GLN B 1 84 ? 45.738 41.859 87.973 1.00 32.16 84 GLN B N 1
ATOM 1657 C CA . GLN B 1 84 ? 45.735 42.983 88.891 1.00 33.86 84 GLN B CA 1
ATOM 1658 C C . GLN B 1 84 ? 44.314 43.446 89.269 1.00 32.78 84 GLN B C 1
ATOM 1659 O O . GLN B 1 84 ? 44.018 43.665 90.441 1.00 31.94 84 GLN B O 1
ATOM 1665 N N . GLN B 1 85 ? 43.433 43.561 88.277 1.00 32.24 85 GLN B N 1
ATOM 1666 C CA . GLN B 1 85 ? 42.049 43.978 88.533 1.00 31.50 85 GLN B CA 1
ATOM 1667 C C . GLN B 1 85 ? 41.338 42.995 89.430 1.00 30.75 85 GLN B C 1
ATOM 1668 O O . GLN B 1 85 ? 40.627 43.398 90.341 1.00 30.55 85 GLN B O 1
ATOM 1674 N N . ILE B 1 86 ? 41.546 41.702 89.191 1.00 30.37 86 ILE B N 1
ATOM 1675 C CA . ILE B 1 86 ? 40.931 40.696 90.030 1.00 30.66 86 ILE B CA 1
ATOM 1676 C C . ILE B 1 86 ? 41.417 40.804 91.470 1.00 32.90 86 ILE B C 1
ATOM 1677 O O . ILE B 1 86 ? 40.618 40.768 92.409 1.00 32.51 86 ILE B O 1
ATOM 1682 N N . LYS B 1 87 ? 42.726 40.947 91.644 1.00 35.70 87 LYS B N 1
ATOM 1683 C CA . LYS B 1 87 ? 43.314 41.072 92.979 1.00 39.12 87 LYS B CA 1
ATOM 1684 C C . LYS B 1 87 ? 42.771 42.241 93.789 1.00 41.05 87 LYS B C 1
ATOM 1685 O O . LYS B 1 87 ? 42.516 42.090 94.980 1.00 41.29 87 LYS B O 1
ATOM 1691 N N . GLN B 1 88 ? 42.609 43.397 93.143 1.00 43.41 88 GLN B N 1
ATOM 1692 C CA . GLN B 1 88 ? 42.040 44.588 93.783 1.00 45.38 88 GLN B CA 1
ATOM 1693 C C . GLN B 1 88 ? 40.584 44.396 94.191 1.00 44.85 88 GLN B C 1
ATOM 1694 O O . GLN B 1 88 ? 40.084 45.099 95.071 1.00 44.78 88 GLN B O 1
ATOM 1700 N N . LEU B 1 89 ? 39.914 43.444 93.551 1.00 44.01 89 LEU B N 1
ATOM 1701 C CA . LEU B 1 89 ? 38.512 43.170 93.836 1.00 43.75 89 LEU B CA 1
ATOM 1702 C C . LEU B 1 89 ? 38.258 42.278 95.046 1.00 44.75 89 LEU B C 1
ATOM 1703 O O . LEU B 1 89 ? 37.350 42.550 95.837 1.00 45.02 89 LEU B O 1
ATOM 1708 N N . ILE B 1 90 ? 39.030 41.203 95.167 1.00 46.14 90 ILE B N 1
ATOM 1709 C CA . ILE B 1 90 ? 38.820 40.210 96.211 1.00 47.77 90 ILE B CA 1
ATOM 1710 C C . ILE B 1 90 ? 39.599 40.565 97.470 1.00 50.96 90 ILE B C 1
ATOM 1711 O O . ILE B 1 90 ? 40.603 41.278 97.411 1.00 51.27 90 ILE B O 1
ATOM 1716 N N . SER B 1 91 ? 39.128 40.055 98.605 1.00 54.84 91 SER B N 1
ATOM 1717 C CA . SER B 1 91 ? 39.790 40.262 99.891 1.00 58.70 91 SER B CA 1
ATOM 1718 C C . SER B 1 91 ? 41.111 39.496 99.988 1.00 60.35 91 SER B C 1
ATOM 1719 O O . SER B 1 91 ? 41.318 38.505 99.279 1.00 60.98 91 SER B O 1
ATOM 1722 N N . SER B 1 92 ? 41.992 39.959 100.873 1.00 61.89 92 SER B N 1
ATOM 1723 C CA . SER B 1 92 ? 43.269 39.288 101.125 1.00 62.74 92 SER B CA 1
ATOM 1724 C C . SER B 1 92 ? 43.053 37.933 101.811 1.00 62.26 92 SER B C 1
ATOM 1725 O O . SER B 1 92 ? 43.958 37.094 101.859 1.00 62.54 92 SER B O 1
ATOM 1728 N N . GLU B 1 93 ? 41.837 37.727 102.316 1.00 61.14 93 GLU B N 1
ATOM 1729 C CA . GLU B 1 93 ? 41.464 36.472 102.970 1.00 59.94 93 GLU B CA 1
ATOM 1730 C C . GLU B 1 93 ? 41.049 35.357 101.998 1.00 58.51 93 GLU B C 1
ATOM 1731 O O . GLU B 1 93 ? 40.848 34.212 102.412 1.00 58.53 93 GLU B O 1
ATOM 1737 N N . ILE B 1 94 ? 40.908 35.688 100.720 1.00 56.29 94 ILE B N 1
ATOM 1738 C CA . ILE B 1 94 ? 40.587 34.685 99.710 1.00 53.77 94 ILE B CA 1
ATOM 1739 C C . ILE B 1 94 ? 41.862 34.209 99.038 1.00 51.75 94 ILE B C 1
ATOM 1740 O O . ILE B 1 94 ? 42.687 35.015 98.593 1.00 51.41 94 ILE B O 1
ATOM 1745 N N . GLU B 1 95 ? 42.021 32.895 98.983 1.00 49.26 95 GLU B N 1
ATOM 1746 C CA . GLU B 1 95 ? 43.197 32.292 98.366 1.00 46.83 95 GLU B CA 1
ATOM 1747 C C . GLU B 1 95 ? 43.055 32.205 96.838 1.00 44.15 95 GLU B C 1
ATOM 1748 O O . GLU B 1 95 ? 41.990 31.855 96.325 1.00 43.33 95 GLU B O 1
ATOM 1754 N N . ILE B 1 96 ? 44.140 32.531 96.137 1.00 41.32 96 ILE B N 1
ATOM 1755 C CA . ILE B 1 96 ? 44.196 32.473 94.676 1.00 38.57 96 ILE B CA 1
ATOM 1756 C C . ILE B 1 96 ? 45.038 31.289 94.212 1.00 37.34 96 ILE B C 1
ATOM 1757 O O . ILE B 1 96 ? 46.244 31.243 94.436 1.00 37.36 96 ILE B O 1
ATOM 1762 N N . ILE B 1 97 ? 44.402 30.346 93.536 1.00 35.68 97 ILE B N 1
ATOM 1763 C CA . ILE B 1 97 ? 45.090 29.155 93.073 1.00 34.24 97 ILE B CA 1
ATOM 1764 C C . ILE B 1 97 ? 45.205 29.168 91.558 1.00 32.98 97 ILE B C 1
ATOM 1765 O O . ILE B 1 97 ? 44.196 29.222 90.855 1.00 32.40 97 ILE B O 1
ATOM 1770 N N . PHE B 1 98 ? 46.437 29.117 91.060 1.00 31.80 98 PHE B N 1
ATOM 1771 C CA . PHE B 1 98 ? 46.676 29.072 89.627 1.00 30.83 98 PHE B CA 1
ATOM 1772 C C . PHE B 1 98 ? 46.775 27.647 89.146 1.00 31.03 98 PHE B C 1
ATOM 1773 O O . PHE B 1 98 ? 47.491 26.840 89.737 1.00 31.18 98 PHE B O 1
ATOM 1781 N N . ILE B 1 99 ? 46.036 27.344 88.081 1.00 30.54 99 ILE B N 1
ATOM 1782 C CA . ILE B 1 99 ? 46.074 26.041 87.437 1.00 30.52 99 ILE B CA 1
ATOM 1783 C C . ILE B 1 99 ? 46.233 26.289 85.944 1.00 31.00 99 ILE B C 1
ATOM 1784 O O . ILE B 1 99 ? 46.068 27.419 85.511 1.00 31.18 99 ILE B O 1
ATOM 1789 N N . PRO B 1 100 ? 46.573 25.251 85.158 1.00 31.92 100 PRO B N 1
ATOM 1790 C CA . PRO B 1 100 ? 46.681 25.450 83.703 1.00 32.62 100 PRO B CA 1
ATOM 1791 C C . PRO B 1 100 ? 45.315 25.739 83.073 1.00 33.36 100 PRO B C 1
ATOM 1792 O O . PRO B 1 100 ? 44.308 25.152 83.486 1.00 33.10 100 PRO B O 1
ATOM 1796 N N . HIS B 1 101 ? 45.289 26.625 82.082 1.00 34.45 101 HIS B N 1
ATOM 1797 C CA . HIS B 1 101 ? 44.051 26.942 81.363 1.00 35.88 101 HIS B CA 1
ATOM 1798 C C . HIS B 1 101 ? 43.275 25.694 80.954 1.00 36.41 101 HIS B C 1
ATOM 1799 O O . HIS B 1 101 ? 42.042 25.663 81.043 1.00 35.88 101 HIS B O 1
ATOM 1806 N N . GLU B 1 102 ? 43.994 24.661 80.521 1.00 37.57 102 GLU B N 1
ATOM 1807 C CA . GLU B 1 102 ? 43.354 23.405 80.128 1.00 39.20 102 GLU B CA 1
ATOM 1808 C C . GLU B 1 102 ? 42.460 22.835 81.224 1.00 38.76 102 GLU B C 1
ATOM 1809 O O . GLU B 1 102 ? 41.425 22.235 80.932 1.00 38.02 102 GLU B O 1
ATOM 1815 N N . GLU B 1 103 ? 42.862 23.030 82.478 1.00 38.85 103 GLU B N 1
ATOM 1816 C CA A GLU B 1 103 ? 42.080 22.550 83.612 0.50 38.95 103 GLU B CA 1
ATOM 1817 C CA B GLU B 1 103 ? 42.090 22.554 83.622 0.50 38.99 103 GLU B CA 1
ATOM 1818 C C . GLU B 1 103 ? 40.924 23.483 83.950 1.00 38.00 103 GLU B C 1
ATOM 1819 O O . GLU B 1 103 ? 39.876 23.030 84.397 1.00 37.19 103 GLU B O 1
ATOM 1830 N N . MET B 1 104 ? 41.126 24.786 83.746 1.00 36.49 104 MET B N 1
ATOM 1831 C CA . MET B 1 104 ? 40.041 25.756 83.908 1.00 34.73 104 MET B CA 1
ATOM 1832 C C . MET B 1 104 ? 38.887 25.296 83.007 1.00 34.92 104 MET B C 1
ATOM 1833 O O . MET B 1 104 ? 37.721 25.308 83.415 1.00 34.82 104 MET B O 1
ATOM 1838 N N . LYS B 1 105 ? 39.233 24.841 81.807 1.00 34.93 105 LYS B N 1
ATOM 1839 C CA . LYS B 1 105 ? 38.247 24.341 80.861 1.00 35.87 105 LYS B CA 1
ATOM 1840 C C . LYS B 1 105 ? 37.576 23.055 81.336 1.00 35.79 105 LYS B C 1
ATOM 1841 O O . LYS B 1 105 ? 36.354 22.886 81.174 1.00 35.37 105 LYS B O 1
ATOM 1847 N N . SER B 1 106 ? 38.370 22.151 81.909 1.00 35.17 106 SER B N 1
ATOM 1848 C CA A SER B 1 106 ? 37.833 20.907 82.467 0.50 35.37 106 SER B CA 1
ATOM 1849 C CA B SER B 1 106 ? 37.933 20.907 82.467 0.50 35.37 106 SER B CA 1
ATOM 1850 C C . SER B 1 106 ? 36.862 21.186 83.592 1.00 34.69 106 SER B C 1
ATOM 1851 O O . SER B 1 106 ? 35.875 20.463 83.759 1.00 34.15 106 SER B O 1
ATOM 1856 N N . ASN B 1 107 ? 37.153 22.224 84.372 1.00 34.26 107 ASN B N 1
ATOM 1857 C CA . ASN B 1 107 ? 36.313 22.594 85.490 1.00 34.46 107 ASN B CA 1
ATOM 1858 C C . ASN B 1 107 ? 34.935 23.085 85.076 1.00 33.80 107 ASN B C 1
ATOM 1859 O O . ASN B 1 107 ? 34.025 23.100 85.890 1.00 33.22 107 ASN B O 1
ATOM 1864 N N . LEU B 1 108 ? 34.772 23.454 83.808 1.00 33.87 108 LEU B N 1
ATOM 1865 C CA . LEU B 1 108 ? 33.450 23.849 83.309 1.00 34.30 108 LEU B CA 1
ATOM 1866 C C . LEU B 1 108 ? 32.462 22.694 83.429 1.00 35.41 108 LEU B C 1
ATOM 1867 O O . LEU B 1 108 ? 31.240 22.904 83.423 1.00 35.60 108 LEU B O 1
ATOM 1872 N N . ALA B 1 109 ? 32.998 21.479 83.547 1.00 36.12 109 ALA B N 1
ATOM 1873 C CA . ALA B 1 109 ? 32.169 20.286 83.695 1.00 37.45 109 ALA B CA 1
ATOM 1874 C C . ALA B 1 109 ? 32.340 19.605 85.057 1.00 38.15 109 ALA B C 1
ATOM 1875 O O . ALA B 1 109 ? 31.938 18.459 85.238 1.00 38.86 109 ALA B O 1
ATOM 1877 N N . HIS B 1 110 ? 32.923 20.318 86.015 1.00 38.61 110 HIS B N 1
ATOM 1878 C CA . HIS B 1 110 ? 33.086 19.800 87.358 1.00 38.91 110 HIS B CA 1
ATOM 1879 C C . HIS B 1 110 ? 31.729 19.414 87.950 1.00 39.39 110 HIS B C 1
ATOM 1880 O O . HIS B 1 110 ? 30.738 20.115 87.727 1.00 39.93 110 HIS B O 1
ATOM 1887 N N . PRO B 1 111 ? 31.677 18.292 88.703 1.00 39.39 111 PRO B N 1
ATOM 1888 C CA . PRO B 1 111 ? 30.416 17.816 89.283 1.00 39.15 111 PRO B CA 1
ATOM 1889 C C . PRO B 1 111 ? 29.755 18.800 90.252 1.00 38.89 111 PRO B C 1
ATOM 1890 O O . PRO B 1 111 ? 28.535 18.758 90.434 1.00 39.14 111 PRO B O 1
ATOM 1894 N N . LEU B 1 112 ? 30.548 19.663 90.877 1.00 38.19 112 LEU B N 1
ATOM 1895 C CA . LEU B 1 112 ? 30.014 20.632 91.821 1.00 37.55 112 LEU B CA 1
ATOM 1896 C C . LEU B 1 112 ? 29.851 22.013 91.179 1.00 37.29 112 LEU B C 1
ATOM 1897 O O . LEU B 1 112 ? 29.600 23.010 91.864 1.00 36.68 112 LEU B O 1
ATOM 1902 N N . ASN B 1 113 ? 29.996 22.060 89.858 1.00 36.91 113 ASN B N 1
ATOM 1903 C CA . ASN B 1 113 ? 29.819 23.292 89.115 1.00 37.27 113 ASN B CA 1
ATOM 1904 C C . ASN B 1 113 ? 28.334 23.626 88.999 1.00 37.24 113 ASN B C 1
ATOM 1905 O O . ASN B 1 113 ? 27.557 22.844 88.438 1.00 37.57 113 ASN B O 1
ATOM 1910 N N . LYS B 1 114 ? 27.947 24.780 89.535 1.00 36.92 114 LYS B N 1
ATOM 1911 C CA . LYS B 1 114 ? 26.540 25.171 89.550 1.00 36.89 114 LYS B CA 1
ATOM 1912 C C . LYS B 1 114 ? 26.193 26.229 88.504 1.00 35.69 114 LYS B C 1
ATOM 1913 O O . LYS B 1 114 ? 25.055 26.704 88.451 1.00 35.69 114 LYS B O 1
ATOM 1919 N N . GLY B 1 115 ? 27.160 26.607 87.680 1.00 33.79 115 GLY B N 1
ATOM 1920 C CA . GLY B 1 115 ? 26.890 27.589 86.656 1.00 31.53 115 GLY B CA 1
ATOM 1921 C C . GLY B 1 115 ? 28.117 28.142 85.991 1.00 30.14 115 GLY B C 1
ATOM 1922 O O . GLY B 1 115 ? 29.093 28.465 86.656 1.00 29.67 115 GLY B O 1
ATOM 1923 N N . ASN B 1 116 ? 28.043 28.242 84.667 1.00 29.41 116 ASN B N 1
ATOM 1924 C CA . ASN B 1 116 ? 29.087 28.841 83.851 1.00 29.00 116 ASN B CA 1
ATOM 1925 C C . ASN B 1 116 ? 28.573 30.098 83.161 1.00 28.42 116 ASN B C 1
ATOM 1926 O O . ASN B 1 116 ? 27.794 30.028 82.211 1.00 28.54 116 ASN B O 1
ATOM 1931 N N . ILE B 1 117 ? 29.013 31.241 83.662 1.00 27.44 117 ILE B N 1
ATOM 1932 C CA . ILE B 1 117 ? 28.594 32.533 83.153 1.00 27.14 117 ILE B CA 1
ATOM 1933 C C . ILE B 1 117 ? 29.497 32.988 82.019 1.00 27.48 117 ILE B C 1
ATOM 1934 O O . ILE B 1 117 ? 30.732 33.029 82.166 1.00 27.87 117 ILE B O 1
ATOM 1939 N N . ARG B 1 118 ? 28.874 33.330 80.891 1.00 27.34 118 ARG B N 1
ATOM 1940 C CA . ARG B 1 118 ? 29.582 33.841 79.724 1.00 26.81 118 ARG B CA 1
ATOM 1941 C C . ARG B 1 118 ? 29.408 35.354 79.623 1.00 26.41 118 ARG B C 1
ATOM 1942 O O . ARG B 1 118 ? 28.290 35.858 79.561 1.00 26.46 118 ARG B O 1
ATOM 1950 N N . THR B 1 119 ? 30.527 36.070 79.600 1.00 25.61 119 THR B N 1
ATOM 1951 C CA . THR B 1 119 ? 30.539 37.514 79.426 1.00 24.09 119 THR B CA 1
ATOM 1952 C C . THR B 1 119 ? 30.941 37.817 77.992 1.00 23.90 119 THR B C 1
ATOM 1953 O O . THR B 1 119 ? 31.195 36.887 77.214 1.00 22.99 119 THR B O 1
ATOM 1957 N N . GLY B 1 120 ? 31.000 39.105 77.639 1.00 23.39 120 GLY B N 1
ATOM 1958 C CA . GLY B 1 120 ? 31.454 39.505 76.315 1.00 23.60 120 GLY B CA 1
ATOM 1959 C C . GLY B 1 120 ? 32.942 39.811 76.241 1.00 24.77 120 GLY B C 1
ATOM 1960 O O . GLY B 1 120 ? 33.436 40.260 75.206 1.00 24.78 120 GLY B O 1
ATOM 1961 N N . GLU B 1 121 ? 33.659 39.572 77.337 1.00 25.64 121 GLU B N 1
ATOM 1962 C CA . GLU B 1 121 ? 35.097 39.873 77.418 1.00 26.68 121 GLU B CA 1
ATOM 1963 C C . GLU B 1 121 ? 35.939 39.252 76.287 1.00 27.02 121 GLU B C 1
ATOM 1964 O O . GLU B 1 121 ? 35.794 38.078 75.965 1.00 26.35 121 GLU B O 1
ATOM 1970 N N . THR B 1 122 ? 36.824 40.043 75.694 1.00 28.49 122 THR B N 1
ATOM 1971 C CA . THR B 1 122 ? 37.669 39.541 74.601 1.00 30.03 122 THR B CA 1
ATOM 1972 C C . THR B 1 122 ? 39.160 39.428 74.943 1.00 30.17 122 THR B C 1
ATOM 1973 O O . THR B 1 122 ? 39.926 38.855 74.175 1.00 31.12 122 THR B O 1
ATOM 1977 N N . THR B 1 123 ? 39.574 39.967 76.082 1.00 29.83 123 THR B N 1
ATOM 1978 C CA . THR B 1 123 ? 40.963 39.832 76.494 1.00 30.04 123 THR B CA 1
ATOM 1979 C C . THR B 1 123 ? 41.242 38.401 76.993 1.00 30.16 123 THR B C 1
ATOM 1980 O O . THR B 1 123 ? 40.378 37.777 77.606 1.00 30.27 123 THR B O 1
ATOM 1984 N N . PRO B 1 124 ? 42.453 37.887 76.725 1.00 29.78 124 PRO B N 1
ATOM 1985 C CA . PRO B 1 124 ? 42.855 36.490 76.964 1.00 29.20 124 PRO B CA 1
ATOM 1986 C C . PRO B 1 124 ? 42.850 36.060 78.440 1.00 28.41 124 PRO B C 1
ATOM 1987 O O . PRO B 1 124 ? 43.243 36.819 79.328 1.00 27.51 124 PRO B O 1
ATOM 1991 N N . TYR B 1 125 ? 42.396 34.835 78.674 1.00 28.08 125 TYR B N 1
ATOM 1992 C CA . TYR B 1 125 ? 42.409 34.217 80.004 1.00 28.60 125 TYR B CA 1
ATOM 1993 C C . TYR B 1 125 ? 41.609 34.978 81.061 1.00 28.37 125 TYR B C 1
ATOM 1994 O O . TYR B 1 125 ? 41.913 34.899 82.255 1.00 27.18 125 TYR B O 1
ATOM 2003 N N . SER B 1 126 ? 40.577 35.705 80.619 1.00 28.49 126 SER B N 1
ATOM 2004 C CA . SER B 1 126 ? 39.645 36.337 81.552 1.00 28.26 126 SER B CA 1
ATOM 2005 C C . SER B 1 126 ? 38.612 35.307 81.958 1.00 27.78 126 SER B C 1
ATOM 2006 O O . SER B 1 126 ? 37.443 35.397 81.583 1.00 28.04 126 SER B O 1
ATOM 2009 N N . ASN B 1 127 ? 39.059 34.304 82.699 1.00 27.19 127 ASN B N 1
ATOM 2010 C CA . ASN B 1 127 ? 38.169 33.260 83.195 1.00 27.12 127 ASN B CA 1
ATOM 2011 C C . ASN B 1 127 ? 38.469 33.017 84.646 1.00 26.50 127 ASN B C 1
ATOM 2012 O O . ASN B 1 127 ? 39.628 33.113 85.060 1.00 25.95 127 ASN B O 1
ATOM 2017 N N . ILE B 1 128 ? 37.439 32.689 85.421 1.00 25.88 128 ILE B N 1
ATOM 2018 C CA . ILE B 1 128 ? 37.623 32.483 86.849 1.00 26.25 128 ILE B CA 1
ATOM 2019 C C . ILE B 1 128 ? 36.658 31.438 87.351 1.00 27.15 128 ILE B C 1
ATOM 2020 O O . ILE B 1 128 ? 35.596 31.219 86.765 1.00 27.59 128 ILE B O 1
ATOM 2025 N N . ALA B 1 129 ? 37.047 30.763 88.423 1.00 28.14 129 ALA B N 1
ATOM 2026 C CA . ALA B 1 129 ? 36.176 29.794 89.047 1.00 29.32 129 ALA B CA 1
ATOM 2027 C C . ALA B 1 129 ? 36.132 30.180 90.507 1.00 30.70 129 ALA B C 1
ATOM 2028 O O . ALA B 1 129 ? 37.180 30.338 91.143 1.00 30.55 129 ALA B O 1
ATOM 2030 N N . LEU B 1 130 ? 34.920 30.361 91.025 1.00 32.42 130 LEU B N 1
ATOM 2031 C CA . LEU B 1 130 ? 34.730 30.770 92.409 1.00 34.53 130 LEU B CA 1
ATOM 2032 C C . LEU B 1 130 ? 34.237 29.593 93.241 1.00 36.17 130 LEU B C 1
ATOM 2033 O O . LEU B 1 130 ? 33.247 28.931 92.892 1.00 36.12 130 LEU B O 1
ATOM 2038 N N . GLU B 1 131 ? 34.941 29.316 94.334 1.00 38.21 131 GLU B N 1
ATOM 2039 C CA . GLU B 1 131 ? 34.551 28.215 95.196 1.00 40.36 131 GLU B CA 1
ATOM 2040 C C . GLU B 1 131 ? 33.876 28.740 96.441 1.00 40.30 131 GLU B C 1
ATOM 2041 O O . GLU B 1 131 ? 34.405 29.596 97.157 1.00 39.88 131 GLU B O 1
ATOM 2047 N N . SER B 1 132 ? 32.697 28.201 96.692 1.00 40.94 132 SER B N 1
ATOM 2048 C CA . SER B 1 132 ? 31.867 28.659 97.779 1.00 42.03 132 SER B CA 1
ATOM 2049 C C . SER B 1 132 ? 32.311 28.166 99.157 1.00 43.34 132 SER B C 1
ATOM 2050 O O . SER B 1 132 ? 32.722 27.019 99.337 1.00 42.04 132 SER B O 1
ATOM 2053 N N . ASN B 1 133 ? 32.181 29.068 100.123 1.00 45.97 133 ASN B N 1
ATOM 2054 C CA . ASN B 1 133 ? 32.321 28.765 101.532 1.00 49.00 133 ASN B CA 1
ATOM 2055 C C . ASN B 1 133 ? 31.017 28.153 102.045 1.00 51.16 133 ASN B C 1
ATOM 2056 O O . ASN B 1 133 ? 30.103 27.863 101.263 1.00 50.91 133 ASN B O 1
ATOM 2061 N N . VAL B 1 134 ? 30.935 27.956 103.358 1.00 54.55 134 VAL B N 1
ATOM 2062 C CA . VAL B 1 134 ? 29.695 27.517 103.996 1.00 58.05 134 VAL B CA 1
ATOM 2063 C C . VAL B 1 134 ? 28.736 28.706 103.982 1.00 60.50 134 VAL B C 1
ATOM 2064 O O . VAL B 1 134 ? 29.119 29.814 104.378 1.00 60.50 134 VAL B O 1
ATOM 2068 N N . THR B 1 135 ? 27.507 28.480 103.521 1.00 63.83 135 THR B N 1
ATOM 2069 C CA . THR B 1 135 ? 26.532 29.576 103.371 1.00 67.31 135 THR B CA 1
ATOM 2070 C C . THR B 1 135 ? 25.663 29.820 104.615 1.00 69.46 135 THR B C 1
ATOM 2071 O O . THR B 1 135 ? 25.888 29.216 105.672 1.00 69.81 135 THR B O 1
ATOM 2075 N N . PHE B 1 136 ? 24.678 30.711 104.451 1.00 72.14 136 PHE B N 1
ATOM 2076 C CA . PHE B 1 136 ? 23.726 31.149 105.490 1.00 74.37 136 PHE B CA 1
ATOM 2077 C C . PHE B 1 136 ? 24.168 32.460 106.143 1.00 74.90 136 PHE B C 1
ATOM 2078 O O . PHE B 1 136 ? 23.404 33.109 106.865 1.00 75.16 136 PHE B O 1
ATOM 2086 N N . ALA C 1 7 ? 28.660 40.596 65.505 1.00 56.09 7 ALA C N 1
ATOM 2087 C CA . ALA C 1 7 ? 28.179 41.651 66.389 1.00 55.90 7 ALA C CA 1
ATOM 2088 C C . ALA C 1 7 ? 27.445 41.071 67.593 1.00 55.21 7 ALA C C 1
ATOM 2089 O O . ALA C 1 7 ? 27.794 41.352 68.740 1.00 55.33 7 ALA C O 1
ATOM 2091 N N . VAL C 1 8 ? 26.427 40.260 67.324 1.00 53.69 8 VAL C N 1
ATOM 2092 C CA . VAL C 1 8 ? 25.641 39.638 68.385 1.00 52.00 8 VAL C CA 1
ATOM 2093 C C . VAL C 1 8 ? 26.393 38.384 68.826 1.00 50.97 8 VAL C C 1
ATOM 2094 O O . VAL C 1 8 ? 26.577 37.446 68.045 1.00 51.06 8 VAL C O 1
ATOM 2098 N N . LEU C 1 9 ? 26.848 38.379 70.071 1.00 48.92 9 LEU C N 1
ATOM 2099 C CA . LEU C 1 9 ? 27.580 37.236 70.590 1.00 46.82 9 LEU C CA 1
ATOM 2100 C C . LEU C 1 9 ? 26.664 36.240 71.291 1.00 44.79 9 LEU C C 1
ATOM 2101 O O . LEU C 1 9 ? 26.966 35.059 71.351 1.00 44.41 9 LEU C O 1
ATOM 2106 N N . ASN C 1 10 ? 25.539 36.718 71.813 1.00 42.60 10 ASN C N 1
ATOM 2107 C CA . ASN C 1 10 ? 24.629 35.869 72.568 1.00 40.80 10 ASN C CA 1
ATOM 2108 C C . ASN C 1 10 ? 24.071 34.756 71.698 1.00 40.63 10 ASN C C 1
ATOM 2109 O O . ASN C 1 10 ? 23.546 35.021 70.618 1.00 40.00 10 ASN C O 1
ATOM 2114 N N . GLU C 1 11 ? 24.203 33.517 72.167 1.00 40.93 11 GLU C N 1
ATOM 2115 C CA . GLU C 1 11 ? 23.739 32.354 71.408 1.00 42.08 11 GLU C CA 1
ATOM 2116 C C . GLU C 1 11 ? 22.218 32.360 71.284 1.00 42.67 11 GLU C C 1
ATOM 2117 O O . GLU C 1 11 ? 21.671 32.114 70.210 1.00 42.40 11 GLU C O 1
ATOM 2123 N N . HIS C 1 12 ? 21.538 32.652 72.384 1.00 43.82 12 HIS C N 1
ATOM 2124 C CA . HIS C 1 12 ? 20.093 32.652 72.358 1.00 44.93 12 HIS C CA 1
ATOM 2125 C C . HIS C 1 12 ? 19.523 33.742 71.425 1.00 43.43 12 HIS C C 1
ATOM 2126 O O . HIS C 1 12 ? 18.612 33.472 70.632 1.00 43.16 12 HIS C O 1
ATOM 2133 N N . ILE C 1 13 ? 20.081 34.947 71.480 1.00 41.34 13 ILE C N 1
ATOM 2134 C CA . ILE C 1 13 ? 19.611 36.000 70.594 1.00 39.48 13 ILE C CA 1
ATOM 2135 C C . ILE C 1 13 ? 19.860 35.620 69.138 1.00 40.55 13 ILE C C 1
ATOM 2136 O O . ILE C 1 13 ? 19.017 35.874 68.272 1.00 39.57 13 ILE C O 1
ATOM 2141 N N . SER C 1 14 ? 21.010 35.003 68.875 1.00 42.08 14 SER C N 1
ATOM 2142 C CA . SER C 1 14 ? 21.331 34.540 67.525 1.00 44.47 14 SER C CA 1
ATOM 2143 C C . SER C 1 14 ? 20.329 33.496 67.045 1.00 45.94 14 SER C C 1
ATOM 2144 O O . SER C 1 14 ? 19.888 33.537 65.899 1.00 46.05 14 SER C O 1
ATOM 2147 N N . LYS C 1 15 ? 19.976 32.568 67.930 1.00 48.10 15 LYS C N 1
ATOM 2148 C CA . LYS C 1 15 ? 18.985 31.543 67.620 1.00 50.36 15 LYS C CA 1
ATOM 2149 C C . LYS C 1 15 ? 17.604 32.136 67.334 1.00 50.48 15 LYS C C 1
ATOM 2150 O O . LYS C 1 15 ? 16.978 31.771 66.342 1.00 50.87 15 LYS C O 1
ATOM 2156 N N . ALA C 1 16 ? 17.140 33.046 68.195 1.00 50.31 16 ALA C N 1
ATOM 2157 C CA . ALA C 1 16 ? 15.839 33.686 68.004 1.00 49.95 16 ALA C CA 1
ATOM 2158 C C . ALA C 1 16 ? 15.786 34.395 66.653 1.00 50.05 16 ALA C C 1
ATOM 2159 O O . ALA C 1 16 ? 14.835 34.216 65.885 1.00 50.17 16 ALA C O 1
ATOM 2161 N N . ILE C 1 17 ? 16.827 35.166 66.355 1.00 50.24 17 ILE C N 1
ATOM 2162 C CA . ILE C 1 17 ? 16.925 35.890 65.097 1.00 50.76 17 ILE C CA 1
ATOM 2163 C C . ILE C 1 17 ? 16.964 34.931 63.908 1.00 52.27 17 ILE C C 1
ATOM 2164 O O . ILE C 1 17 ? 16.623 35.313 62.782 1.00 52.60 17 ILE C O 1
ATOM 2169 N N . ALA C 1 18 ? 17.370 33.683 64.162 1.00 53.78 18 ALA C N 1
ATOM 2170 C CA . ALA C 1 18 ? 17.409 32.661 63.114 1.00 55.00 18 ALA C CA 1
ATOM 2171 C C . ALA C 1 18 ? 16.014 32.155 62.771 1.00 55.64 18 ALA C C 1
ATOM 2172 O O . ALA C 1 18 ? 15.723 31.879 61.612 1.00 56.18 18 ALA C O 1
ATOM 2174 N N . THR C 1 19 ? 15.162 32.040 63.786 1.00 55.86 19 THR C N 1
ATOM 2175 C CA . THR C 1 19 ? 13.778 31.608 63.604 1.00 55.64 19 THR C CA 1
ATOM 2176 C C . THR C 1 19 ? 12.856 32.810 63.353 1.00 54.42 19 THR C C 1
ATOM 2177 O O . THR C 1 19 ? 11.649 32.751 63.638 1.00 54.85 19 THR C O 1
ATOM 2181 N N . ILE C 1 20 ? 13.422 33.891 62.821 1.00 52.14 20 ILE C N 1
ATOM 2182 C CA . ILE C 1 20 ? 12.682 35.139 62.662 1.00 49.74 20 ILE C CA 1
ATOM 2183 C C . ILE C 1 20 ? 12.304 35.352 61.209 1.00 47.29 20 ILE C C 1
ATOM 2184 O O . ILE C 1 20 ? 13.146 35.222 60.316 1.00 46.78 20 ILE C O 1
ATOM 2189 N N . GLY C 1 21 ? 11.033 35.675 60.989 1.00 44.35 21 GLY C N 1
ATOM 2190 C CA . GLY C 1 21 ? 10.514 35.945 59.658 1.00 41.35 21 GLY C CA 1
ATOM 2191 C C . GLY C 1 21 ? 9.613 37.155 59.655 1.00 39.60 21 GLY C C 1
ATOM 2192 O O . GLY C 1 21 ? 9.413 37.789 60.695 1.00 39.00 21 GLY C O 1
ATOM 2193 N N . HIS C 1 22 ? 9.067 37.472 58.486 1.00 38.18 22 HIS C N 1
ATOM 2194 C CA . HIS C 1 22 ? 8.149 38.593 58.334 1.00 37.02 22 HIS C CA 1
ATOM 2195 C C . HIS C 1 22 ? 7.029 38.595 59.382 1.00 35.66 22 HIS C C 1
ATOM 2196 O O . HIS C 1 22 ? 6.383 37.563 59.631 1.00 33.99 22 HIS C O 1
ATOM 2203 N N . PHE C 1 23 ? 6.821 39.759 60.002 1.00 34.83 23 PHE C N 1
ATOM 2204 C CA . PHE C 1 23 ? 5.780 39.960 61.021 1.00 34.50 23 PHE C CA 1
ATOM 2205 C C . PHE C 1 23 ? 6.156 39.492 62.421 1.00 34.47 23 PHE C C 1
ATOM 2206 O O . PHE C 1 23 ? 5.450 39.819 63.389 1.00 34.08 23 PHE C O 1
ATOM 2214 N N . ASP C 1 24 ? 7.239 38.724 62.542 1.00 34.29 24 ASP C N 1
ATOM 2215 C CA . ASP C 1 24 ? 7.702 38.270 63.859 1.00 34.73 24 ASP C CA 1
ATOM 2216 C C . ASP C 1 24 ? 8.212 39.438 64.712 1.00 34.15 24 ASP C C 1
ATOM 2217 O O . ASP C 1 24 ? 8.700 40.458 64.203 1.00 32.84 24 ASP C O 1
ATOM 2222 N N . LEU C 1 25 ? 8.070 39.289 66.022 1.00 33.82 25 LEU C N 1
ATOM 2223 C CA . LEU C 1 25 ? 8.462 40.326 66.961 1.00 33.58 25 LEU C CA 1
ATOM 2224 C C . LEU C 1 25 ? 9.651 39.908 67.795 1.00 32.79 25 LEU C C 1
ATOM 2225 O O . LEU C 1 25 ? 9.862 38.721 68.056 1.00 32.95 25 LEU C O 1
ATOM 2230 N N . LEU C 1 26 ? 10.426 40.903 68.210 1.00 31.52 26 LEU C N 1
ATOM 2231 C CA . LEU C 1 26 ? 11.534 40.701 69.130 1.00 30.11 26 LEU C CA 1
ATOM 2232 C C . LEU C 1 26 ? 11.558 41.909 70.055 1.00 29.19 26 LEU C C 1
ATOM 2233 O O . LEU C 1 26 ? 11.535 43.044 69.598 1.00 28.78 26 LEU C O 1
ATOM 2238 N N . THR C 1 27 ? 11.577 41.673 71.360 1.00 28.18 27 THR C N 1
ATOM 2239 C CA . THR C 1 27 ? 11.571 42.797 72.283 1.00 27.29 27 THR C CA 1
ATOM 2240 C C . THR C 1 27 ? 12.878 42.945 73.056 1.00 26.99 27 THR C C 1
ATOM 2241 O O . THR C 1 27 ? 13.628 41.982 73.253 1.00 27.12 27 THR C O 1
ATOM 2245 N N . ILE C 1 28 ? 13.119 44.169 73.503 1.00 25.96 28 ILE C N 1
ATOM 2246 C CA . ILE C 1 28 ? 14.246 44.485 74.350 1.00 25.28 28 ILE C CA 1
ATOM 2247 C C . ILE C 1 28 ? 13.695 45.360 75.468 1.00 25.08 28 ILE C C 1
ATOM 2248 O O . ILE C 1 28 ? 13.079 46.395 75.204 1.00 24.60 28 ILE C O 1
ATOM 2253 N N . ASN C 1 29 ? 13.906 44.925 76.709 1.00 24.93 29 ASN C N 1
ATOM 2254 C CA . ASN C 1 29 ? 13.262 45.550 77.858 1.00 25.51 29 ASN C CA 1
ATOM 2255 C C . ASN C 1 29 ? 14.180 46.014 78.969 1.00 26.29 29 ASN C C 1
ATOM 2256 O O . ASN C 1 29 ? 15.325 45.581 79.066 1.00 26.30 29 ASN C O 1
ATOM 2261 N N . ASP C 1 30 ? 13.668 46.909 79.813 1.00 27.23 30 ASP C N 1
ATOM 2262 C CA . ASP C 1 30 ? 14.427 47.360 80.967 1.00 27.73 30 ASP C CA 1
ATOM 2263 C C . ASP C 1 30 ? 14.296 46.336 82.085 1.00 27.77 30 ASP C C 1
ATOM 2264 O O . ASP C 1 30 ? 13.509 45.402 81.980 1.00 27.27 30 ASP C O 1
ATOM 2269 N N . ALA C 1 31 ? 15.060 46.531 83.149 1.00 28.72 31 ALA C N 1
ATOM 2270 C CA . ALA C 1 31 ? 15.153 45.559 84.242 1.00 29.84 31 ALA C CA 1
ATOM 2271 C C . ALA C 1 31 ? 13.836 45.294 84.976 1.00 30.79 31 ALA C C 1
ATOM 2272 O O . ALA C 1 31 ? 13.632 44.198 85.490 1.00 31.20 31 ALA C O 1
ATOM 2274 N N . GLY C 1 32 ? 12.949 46.287 85.023 1.00 31.98 32 GLY C N 1
ATOM 2275 C CA . GLY C 1 32 ? 11.667 46.149 85.727 1.00 33.30 32 GLY C CA 1
ATOM 2276 C C . GLY C 1 32 ? 10.506 45.543 84.935 1.00 34.30 32 GLY C C 1
ATOM 2277 O O . GLY C 1 32 ? 9.472 45.204 85.520 1.00 34.16 32 GLY C O 1
ATOM 2278 N N . MET C 1 33 ? 10.659 45.404 83.615 1.00 34.87 33 MET C N 1
ATOM 2279 C CA . MET C 1 33 ? 9.584 44.863 82.784 1.00 35.45 33 MET C CA 1
ATOM 2280 C C . MET C 1 33 ? 9.225 43.439 83.220 1.00 37.05 33 MET C C 1
ATOM 2281 O O . MET C 1 33 ? 10.097 42.572 83.299 1.00 37.17 33 MET C O 1
ATOM 2286 N N . PRO C 1 34 ? 7.934 43.194 83.515 1.00 38.63 34 PRO C N 1
ATOM 2287 C CA . PRO C 1 34 ? 7.529 41.840 83.904 1.00 39.55 34 PRO C CA 1
ATOM 2288 C C . PRO C 1 34 ? 7.491 40.887 82.709 1.00 40.42 34 PRO C C 1
ATOM 2289 O O . PRO C 1 34 ? 6.453 40.721 82.070 1.00 41.13 34 PRO C O 1
ATOM 2293 N N . ILE C 1 35 ? 8.627 40.269 82.415 1.00 41.22 35 ILE C N 1
ATOM 2294 C CA . ILE C 1 35 ? 8.728 39.327 81.310 1.00 41.91 35 ILE C CA 1
ATOM 2295 C C . ILE C 1 35 ? 8.283 37.934 81.754 1.00 44.21 35 ILE C C 1
ATOM 2296 O O . ILE C 1 35 ? 8.753 37.431 82.769 1.00 43.90 35 ILE C O 1
ATOM 2301 N N . PRO C 1 36 ? 7.372 37.305 80.989 1.00 46.84 36 PRO C N 1
ATOM 2302 C CA . PRO C 1 36 ? 6.928 35.944 81.293 1.00 49.04 36 PRO C CA 1
ATOM 2303 C C . PRO C 1 36 ? 8.084 34.952 81.375 1.00 51.24 36 PRO C C 1
ATOM 2304 O O . PRO C 1 36 ? 9.094 35.101 80.676 1.00 51.36 36 PRO C O 1
ATOM 2308 N N . ASN C 1 37 ? 7.920 33.947 82.227 1.00 53.78 37 ASN C N 1
ATOM 2309 C CA . ASN C 1 37 ? 8.956 32.959 82.464 1.00 56.00 37 ASN C CA 1
ATOM 2310 C C . ASN C 1 37 ? 8.818 31.745 81.535 1.00 56.11 37 ASN C C 1
ATOM 2311 O O . ASN C 1 37 ? 8.457 30.644 81.973 1.00 56.68 37 ASN C O 1
ATOM 2316 N N . ASP C 1 38 ? 9.102 31.955 80.252 1.00 55.67 38 ASP C N 1
ATOM 2317 C CA . ASP C 1 38 ? 9.013 30.887 79.255 1.00 54.87 38 ASP C CA 1
ATOM 2318 C C . ASP C 1 38 ? 10.273 30.830 78.397 1.00 54.14 38 ASP C C 1
ATOM 2319 O O . ASP C 1 38 ? 11.290 31.441 78.735 1.00 53.53 38 ASP C O 1
ATOM 2324 N N . HIS C 1 39 ? 10.193 30.111 77.282 1.00 53.53 39 HIS C N 1
ATOM 2325 C CA . HIS C 1 39 ? 11.342 29.906 76.398 1.00 53.09 39 HIS C CA 1
ATOM 2326 C C . HIS C 1 39 ? 11.843 31.164 75.684 1.00 50.84 39 HIS C C 1
ATOM 2327 O O . HIS C 1 39 ? 12.993 31.191 75.246 1.00 50.30 39 HIS C O 1
ATOM 2334 N N . ARG C 1 40 ? 10.997 32.189 75.555 1.00 48.28 40 ARG C N 1
ATOM 2335 C CA . ARG C 1 40 ? 11.403 33.411 74.845 1.00 45.98 40 ARG C CA 1
ATOM 2336 C C . ARG C 1 40 ? 12.173 34.368 75.739 1.00 43.62 40 ARG C C 1
ATOM 2337 O O . ARG C 1 40 ? 12.750 35.350 75.271 1.00 42.62 40 ARG C O 1
ATOM 2345 N N . ARG C 1 41 ? 12.162 34.094 77.033 1.00 41.37 41 ARG C N 1
ATOM 2346 C CA . ARG C 1 41 ? 12.836 34.949 77.981 1.00 39.92 41 ARG C CA 1
ATOM 2347 C C . ARG C 1 41 ? 14.360 34.823 77.860 1.00 38.35 41 ARG C C 1
ATOM 2348 O O . ARG C 1 41 ? 14.910 33.725 77.967 1.00 38.26 41 ARG C O 1
ATOM 2356 N N . ILE C 1 42 ? 15.018 35.956 77.618 1.00 36.11 42 ILE C N 1
ATOM 2357 C CA . ILE C 1 42 ? 16.468 36.029 77.474 1.00 34.38 42 ILE C CA 1
ATOM 2358 C C . ILE C 1 42 ? 17.034 37.090 78.436 1.00 33.38 42 ILE C C 1
ATOM 2359 O O . ILE C 1 42 ? 17.063 38.283 78.113 1.00 32.51 42 ILE C O 1
ATOM 2364 N N . ASP C 1 43 ? 17.468 36.647 79.619 1.00 32.20 43 ASP C N 1
ATOM 2365 C CA . ASP C 1 43 ? 17.904 37.560 80.674 1.00 31.72 43 ASP C CA 1
ATOM 2366 C C . ASP C 1 43 ? 19.381 37.918 80.553 1.00 30.94 43 ASP C C 1
ATOM 2367 O O . ASP C 1 43 ? 20.255 37.098 80.844 1.00 30.61 43 ASP C O 1
ATOM 2372 N N . LEU C 1 44 ? 19.649 39.151 80.138 1.00 29.80 44 LEU C N 1
ATOM 2373 C CA . LEU C 1 44 ? 21.017 39.628 79.979 1.00 29.05 44 LEU C CA 1
ATOM 2374 C C . LEU C 1 44 ? 21.428 40.534 81.121 1.00 28.99 44 LEU C C 1
ATOM 2375 O O . LEU C 1 44 ? 22.566 40.995 81.171 1.00 28.93 44 LEU C O 1
ATOM 2380 N N . ALA C 1 45 ? 20.494 40.808 82.026 1.00 29.34 45 ALA C N 1
ATOM 2381 C CA . ALA C 1 45 ? 20.752 41.725 83.134 1.00 29.99 45 ALA C CA 1
ATOM 2382 C C . ALA C 1 45 ? 21.895 41.223 84.014 1.00 30.38 45 ALA C C 1
ATOM 2383 O O . ALA C 1 45 ? 21.970 40.049 84.361 1.00 30.96 45 ALA C O 1
ATOM 2385 N N . VAL C 1 46 ? 22.800 42.128 84.345 1.00 31.22 46 VAL C N 1
ATOM 2386 C CA . VAL C 1 46 ? 23.936 41.827 85.193 1.00 31.67 46 VAL C CA 1
ATOM 2387 C C . VAL C 1 46 ? 23.696 42.574 86.493 1.00 32.57 46 VAL C C 1
ATOM 2388 O O . VAL C 1 46 ? 23.613 41.987 87.574 1.00 33.11 46 VAL C O 1
ATOM 2392 N N . THR C 1 47 ? 23.558 43.885 86.379 1.00 33.03 47 THR C N 1
ATOM 2393 C CA . THR C 1 47 ? 23.288 44.712 87.521 1.00 34.08 47 THR C CA 1
ATOM 2394 C C . THR C 1 47 ? 22.677 46.033 87.022 1.00 34.56 47 THR C C 1
ATOM 2395 O O . THR C 1 47 ? 22.502 46.233 85.811 1.00 34.27 47 THR C O 1
ATOM 2399 N N . LYS C 1 48 ? 22.356 46.929 87.948 1.00 35.01 48 LYS C N 1
ATOM 2400 C CA . LYS C 1 48 ? 21.831 48.244 87.607 1.00 35.39 48 LYS C CA 1
ATOM 2401 C C . LYS C 1 48 ? 22.558 48.875 86.421 1.00 33.98 48 LYS C C 1
ATOM 2402 O O . LYS C 1 48 ? 23.765 49.151 86.493 1.00 33.82 48 LYS C O 1
ATOM 2408 N N . ASN C 1 49 ? 21.807 49.109 85.344 1.00 31.88 49 ASN C N 1
ATOM 2409 C CA . ASN C 1 49 ? 22.317 49.737 84.116 1.00 30.16 49 ASN C CA 1
ATOM 2410 C C . ASN C 1 49 ? 23.444 48.978 83.410 1.00 28.68 49 ASN C C 1
ATOM 2411 O O . ASN C 1 49 ? 24.296 49.583 82.745 1.00 28.29 49 ASN C O 1
ATOM 2416 N N . LEU C 1 50 ? 23.430 47.655 83.543 1.00 27.00 50 LEU C N 1
ATOM 2417 C CA . LEU C 1 50 ? 24.412 46.809 82.879 1.00 25.51 50 LEU C CA 1
ATOM 2418 C C . LEU C 1 50 ? 23.736 45.518 82.443 1.00 24.02 50 LEU C C 1
ATOM 2419 O O . LEU C 1 50 ? 23.367 44.693 83.281 1.00 23.63 50 LEU C O 1
ATOM 2424 N N . PRO C 1 51 ? 23.545 45.340 81.124 1.00 23.00 51 PRO C N 1
ATOM 2425 C CA . PRO C 1 51 ? 23.894 46.310 80.084 1.00 22.77 51 PRO C CA 1
ATOM 2426 C C . PRO C 1 51 ? 22.784 47.348 79.872 1.00 23.26 51 PRO C C 1
ATOM 2427 O O . PRO C 1 51 ? 21.631 47.113 80.273 1.00 22.06 51 PRO C O 1
ATOM 2431 N N . ARG C 1 52 ? 23.152 48.477 79.266 1.00 23.99 52 ARG C N 1
ATOM 2432 C CA . ARG C 1 52 ? 22.207 49.525 78.907 1.00 25.37 52 ARG C CA 1
ATOM 2433 C C . ARG C 1 52 ? 21.279 49.115 77.774 1.00 25.02 52 ARG C C 1
ATOM 2434 O O . ARG C 1 52 ? 21.680 48.418 76.842 1.00 24.53 52 ARG C O 1
ATOM 2442 N N . PHE C 1 53 ? 20.025 49.546 77.881 1.00 24.65 53 PHE C N 1
ATOM 2443 C CA . PHE C 1 53 ? 19.017 49.282 76.860 1.00 23.85 53 PHE C CA 1
ATOM 2444 C C . PHE C 1 53 ? 19.542 49.675 75.481 1.00 23.49 53 PHE C C 1
ATOM 2445 O O . PHE C 1 53 ? 19.444 48.906 74.526 1.00 22.39 53 PHE C O 1
ATOM 2453 N N . ILE C 1 54 ? 20.110 50.873 75.388 1.00 23.81 54 ILE C N 1
ATOM 2454 C CA . ILE C 1 54 ? 20.479 51.418 74.095 1.00 25.65 54 ILE C CA 1
ATOM 2455 C C . ILE C 1 54 ? 21.620 50.643 73.422 1.00 26.62 54 ILE C C 1
ATOM 2456 O O . ILE C 1 54 ? 21.697 50.597 72.191 1.00 27.25 54 ILE C O 1
ATOM 2461 N N . ASP C 1 55 ? 22.484 50.030 74.226 1.00 27.41 55 ASP C N 1
ATOM 2462 C CA . ASP C 1 55 ? 23.614 49.255 73.707 1.00 28.18 55 ASP C CA 1
ATOM 2463 C C . ASP C 1 55 ? 23.157 47.905 73.166 1.00 27.13 55 ASP C C 1
ATOM 2464 O O . ASP C 1 55 ? 23.688 47.413 72.175 1.00 27.26 55 ASP C O 1
ATOM 2469 N N . VAL C 1 56 ? 22.181 47.303 73.834 1.00 25.46 56 VAL C N 1
ATOM 2470 C CA . VAL C 1 56 ? 21.627 46.047 73.367 1.00 23.77 56 VAL C CA 1
ATOM 2471 C C . VAL C 1 56 ? 20.849 46.275 72.073 1.00 23.77 56 VAL C C 1
ATOM 2472 O O . VAL C 1 56 ? 20.978 45.492 71.114 1.00 23.08 56 VAL C O 1
ATOM 2476 N N . LEU C 1 57 ? 20.078 47.364 72.043 1.00 23.36 57 LEU C N 1
ATOM 2477 C CA . LEU C 1 57 ? 19.325 47.734 70.854 1.00 23.64 57 LEU C CA 1
ATOM 2478 C C . LEU C 1 57 ? 20.246 47.952 69.667 1.00 23.96 57 LEU C C 1
ATOM 2479 O O . LEU C 1 57 ? 20.015 47.400 68.604 1.00 23.56 57 LEU C O 1
ATOM 2484 N N . ALA C 1 58 ? 21.287 48.757 69.850 1.00 25.17 58 ALA C N 1
ATOM 2485 C CA . ALA C 1 58 ? 22.234 49.039 68.774 1.00 26.72 58 ALA C CA 1
ATOM 2486 C C . ALA C 1 58 ? 22.826 47.762 68.191 1.00 27.95 58 ALA C C 1
ATOM 2487 O O . ALA C 1 58 ? 22.984 47.635 66.974 1.00 28.82 58 ALA C O 1
ATOM 2489 N N . THR C 1 59 ? 23.142 46.815 69.071 1.00 28.98 59 THR C N 1
ATOM 2490 C CA . THR C 1 59 ? 23.722 45.542 68.674 1.00 29.77 59 THR C CA 1
ATOM 2491 C C . THR C 1 59 ? 22.721 44.682 67.917 1.00 30.07 59 THR C C 1
ATOM 2492 O O . THR C 1 59 ? 23.049 44.133 66.867 1.00 29.53 59 THR C O 1
ATOM 2496 N N . VAL C 1 60 ? 21.516 44.539 68.461 1.00 30.62 60 VAL C N 1
ATOM 2497 C CA . VAL C 1 60 ? 20.477 43.760 67.794 1.00 32.20 60 VAL C CA 1
ATOM 2498 C C . VAL C 1 60 ? 20.117 44.302 66.398 1.00 34.36 60 VAL C C 1
ATOM 2499 O O . VAL C 1 60 ? 19.960 43.520 65.463 1.00 33.90 60 VAL C O 1
ATOM 2503 N N . LEU C 1 61 ? 20.002 45.625 66.266 1.00 37.07 61 LEU C N 1
ATOM 2504 C CA . LEU C 1 61 ? 19.673 46.253 64.985 1.00 40.95 61 LEU C CA 1
ATOM 2505 C C . LEU C 1 61 ? 20.618 45.878 63.843 1.00 43.76 61 LEU C C 1
ATOM 2506 O O . LEU C 1 61 ? 20.185 45.772 62.694 1.00 44.44 61 LEU C O 1
ATOM 2511 N N . GLU C 1 62 ? 21.889 45.675 64.157 1.00 47.09 62 GLU C N 1
ATOM 2512 C CA . GLU C 1 62 ? 22.877 45.270 63.155 1.00 50.41 62 GLU C CA 1
ATOM 2513 C C . GLU C 1 62 ? 22.624 43.879 62.572 1.00 51.09 62 GLU C C 1
ATOM 2514 O O . GLU C 1 62 ? 23.192 43.533 61.541 1.00 51.45 62 GLU C O 1
ATOM 2520 N N . GLU C 1 63 ? 21.775 43.090 63.227 1.00 51.96 63 GLU C N 1
ATOM 2521 C CA . GLU C 1 63 ? 21.515 41.712 62.804 1.00 52.55 63 GLU C CA 1
ATOM 2522 C C . GLU C 1 63 ? 20.075 41.456 62.360 1.00 52.19 63 GLU C C 1
ATOM 2523 O O . GLU C 1 63 ? 19.703 40.312 62.072 1.00 52.79 63 GLU C O 1
ATOM 2529 N N . MET C 1 64 ? 19.265 42.508 62.315 1.00 51.27 64 MET C N 1
ATOM 2530 C CA . MET C 1 64 ? 17.855 42.368 61.959 1.00 50.17 64 MET C CA 1
ATOM 2531 C C . MET C 1 64 ? 17.447 43.295 60.822 1.00 49.99 64 MET C C 1
ATOM 2532 O O . MET C 1 64 ? 18.001 44.385 60.650 1.00 50.13 64 MET C O 1
ATOM 2537 N N . GLU C 1 65 ? 16.478 42.838 60.039 1.00 49.40 65 GLU C N 1
ATOM 2538 C CA . GLU C 1 65 ? 15.813 43.706 59.094 1.00 48.90 65 GLU C CA 1
ATOM 2539 C C . GLU C 1 65 ? 14.509 44.045 59.768 1.00 47.81 65 GLU C C 1
ATOM 2540 O O . GLU C 1 65 ? 13.651 43.175 59.972 1.00 47.50 65 GLU C O 1
ATOM 2546 N N . ILE C 1 66 ? 14.373 45.301 60.168 1.00 46.25 66 ILE C N 1
ATOM 2547 C CA . ILE C 1 66 ? 13.152 45.704 60.846 1.00 44.94 66 ILE C CA 1
ATOM 2548 C C . ILE C 1 66 ? 12.296 46.612 59.978 1.00 44.57 66 ILE C C 1
ATOM 2549 O O . ILE C 1 66 ? 12.791 47.384 59.154 1.00 44.09 66 ILE C O 1
ATOM 2554 N N . GLN C 1 67 ? 10.999 46.502 60.205 1.00 44.26 67 GLN C N 1
ATOM 2555 C CA . GLN C 1 67 ? 9.982 47.192 59.439 1.00 44.59 67 GLN C CA 1
ATOM 2556 C C . GLN C 1 67 ? 9.369 48.318 60.265 1.00 43.20 67 GLN C C 1
ATOM 2557 O O . GLN C 1 67 ? 9.174 49.431 59.772 1.00 42.30 67 GLN C O 1
ATOM 2563 N N . LYS C 1 68 ? 9.048 47.995 61.518 1.00 41.96 68 LYS C N 1
ATOM 2564 C CA . LYS C 1 68 ? 8.433 48.921 62.460 1.00 40.78 68 LYS C CA 1
ATOM 2565 C C . LYS C 1 68 ? 8.966 48.662 63.857 1.00 38.63 68 LYS C C 1
ATOM 2566 O O . LYS C 1 68 ? 9.464 47.579 64.155 1.00 38.01 68 LYS C O 1
ATOM 2572 N N . ILE C 1 69 ? 8.844 49.667 64.710 1.00 36.28 69 ILE C N 1
ATOM 2573 C CA . ILE C 1 69 ? 9.136 49.508 66.121 1.00 34.16 69 ILE C CA 1
ATOM 2574 C C . ILE C 1 69 ? 7.941 50.033 66.907 1.00 33.77 69 ILE C C 1
ATOM 2575 O O . ILE C 1 69 ? 7.261 50.977 66.471 1.00 33.49 69 ILE C O 1
ATOM 2580 N N . TYR C 1 70 ? 7.691 49.420 68.055 1.00 32.72 70 TYR C N 1
ATOM 2581 C CA . TYR C 1 70 ? 6.661 49.872 68.971 1.00 32.80 70 TYR C CA 1
ATOM 2582 C C . TYR C 1 70 ? 7.316 50.421 70.240 1.00 31.68 70 TYR C C 1
ATOM 2583 O O . TYR C 1 70 ? 8.268 49.834 70.761 1.00 31.29 70 TYR C O 1
ATOM 2592 N N . LEU C 1 71 ? 6.813 51.555 70.718 1.00 30.10 71 LEU C N 1
ATOM 2593 C CA . LEU C 1 71 ? 7.276 52.165 71.951 1.00 28.70 71 LEU C CA 1
ATOM 2594 C C . LEU C 1 71 ? 6.072 52.581 72.777 1.00 28.81 71 LEU C C 1
ATOM 2595 O O . LEU C 1 71 ? 4.987 52.781 72.246 1.00 28.87 71 LEU C O 1
ATOM 2600 N N . ALA C 1 72 ? 6.251 52.707 74.081 1.00 28.66 72 ALA C N 1
ATOM 2601 C CA . ALA C 1 72 ? 5.158 53.159 74.930 1.00 29.03 72 ALA C CA 1
ATOM 2602 C C . ALA C 1 72 ? 4.949 54.628 74.689 1.00 29.43 72 ALA C C 1
ATOM 2603 O O . ALA C 1 72 ? 5.916 55.375 74.579 1.00 29.17 72 ALA C O 1
ATOM 2605 N N . GLU C 1 73 ? 3.693 55.045 74.605 1.00 30.85 73 GLU C N 1
ATOM 2606 C CA . GLU C 1 73 ? 3.342 56.468 74.475 1.00 31.51 73 GLU C CA 1
ATOM 2607 C C . GLU C 1 73 ? 3.995 57.277 75.596 1.00 30.95 73 GLU C C 1
ATOM 2608 O O . GLU C 1 73 ? 4.469 58.403 75.380 1.00 30.58 73 GLU C O 1
ATOM 2614 N N . GLU C 1 74 ? 4.031 56.682 76.787 1.00 30.15 74 GLU C N 1
ATOM 2615 C CA . GLU C 1 74 ? 4.600 57.307 77.984 1.00 30.81 74 GLU C CA 1
ATOM 2616 C C . GLU C 1 74 ? 6.080 57.709 77.856 1.00 30.41 74 GLU C C 1
ATOM 2617 O O . GLU C 1 74 ? 6.542 58.588 78.580 1.00 30.18 74 GLU C O 1
ATOM 2623 N N . ILE C 1 75 ? 6.812 57.090 76.930 1.00 29.84 75 ILE C N 1
ATOM 2624 C CA . ILE C 1 75 ? 8.221 57.426 76.749 1.00 29.65 75 ILE C CA 1
ATOM 2625 C C . ILE C 1 75 ? 8.415 58.886 76.372 1.00 30.75 75 ILE C C 1
ATOM 2626 O O . ILE C 1 75 ? 9.410 59.494 76.776 1.00 30.24 75 ILE C O 1
ATOM 2631 N N . LYS C 1 76 ? 7.470 59.451 75.619 1.00 31.75 76 LYS C N 1
ATOM 2632 C CA . LYS C 1 76 ? 7.598 60.839 75.158 1.00 33.86 76 LYS C CA 1
ATOM 2633 C C . LYS C 1 76 ? 7.780 61.832 76.311 1.00 34.85 76 LYS C C 1
ATOM 2634 O O . LYS C 1 76 ? 8.573 62.778 76.216 1.00 34.95 76 LYS C O 1
ATOM 2640 N N . GLU C 1 77 ? 7.057 61.609 77.401 1.00 35.81 77 GLU C N 1
ATOM 2641 C CA . GLU C 1 77 ? 7.093 62.534 78.527 1.00 37.12 77 GLU C CA 1
ATOM 2642 C C . GLU C 1 77 ? 8.021 62.075 79.664 1.00 36.29 77 GLU C C 1
ATOM 2643 O O . GLU C 1 77 ? 8.664 62.891 80.314 1.00 35.29 77 GLU C O 1
ATOM 2649 N N . HIS C 1 78 ? 8.091 60.769 79.898 1.00 35.72 78 HIS C N 1
ATOM 2650 C CA . HIS C 1 78 ? 8.857 60.271 81.030 1.00 35.54 78 HIS C CA 1
ATOM 2651 C C . HIS C 1 78 ? 10.288 59.873 80.714 1.00 33.44 78 HIS C C 1
ATOM 2652 O O . HIS C 1 78 ? 11.058 59.631 81.617 1.00 32.62 78 HIS C O 1
ATOM 2659 N N . ASN C 1 79 ? 10.642 59.838 79.438 1.00 31.69 79 ASN C N 1
ATOM 2660 C CA . ASN C 1 79 ? 11.995 59.496 79.050 1.00 30.62 79 ASN C CA 1
ATOM 2661 C C . ASN C 1 79 ? 12.317 60.030 77.667 1.00 30.57 79 ASN C C 1
ATOM 2662 O O . ASN C 1 79 ? 12.637 59.251 76.764 1.00 29.92 79 ASN C O 1
ATOM 2667 N N . PRO C 1 80 ? 12.221 61.367 77.493 1.00 31.03 80 PRO C N 1
ATOM 2668 C CA . PRO C 1 80 ? 12.481 61.996 76.208 1.00 31.44 80 PRO C CA 1
ATOM 2669 C C . PRO C 1 80 ? 13.879 61.619 75.723 1.00 32.08 80 PRO C C 1
ATOM 2670 O O . PRO C 1 80 ? 14.102 61.416 74.524 1.00 32.17 80 PRO C O 1
ATOM 2674 N N . THR C 1 81 ? 14.803 61.526 76.670 1.00 32.61 81 THR C N 1
ATOM 2675 C CA . THR C 1 81 ? 16.205 61.212 76.387 1.00 33.36 81 THR C CA 1
ATOM 2676 C C . THR C 1 81 ? 16.366 59.872 75.680 1.00 31.78 81 THR C C 1
ATOM 2677 O O . THR C 1 81 ? 17.093 59.768 74.689 1.00 31.77 81 THR C O 1
ATOM 2681 N N . GLN C 1 82 ? 15.675 58.856 76.180 1.00 30.27 82 GLN C N 1
ATOM 2682 C CA . GLN C 1 82 ? 15.732 57.527 75.579 1.00 29.19 82 GLN C CA 1
ATOM 2683 C C . GLN C 1 82 ? 15.080 57.530 74.193 1.00 28.45 82 GLN C C 1
ATOM 2684 O O . GLN C 1 82 ? 15.586 56.902 73.260 1.00 27.34 82 GLN C O 1
ATOM 2690 N N . LEU C 1 83 ? 13.975 58.264 74.059 1.00 28.24 83 LEU C N 1
ATOM 2691 C CA . LEU C 1 83 ? 13.268 58.378 72.775 1.00 28.18 83 LEU C CA 1
ATOM 2692 C C . LEU C 1 83 ? 14.187 58.957 71.716 1.00 28.05 83 LEU C C 1
ATOM 2693 O O . LEU C 1 83 ? 14.259 58.464 70.595 1.00 27.39 83 LEU C O 1
ATOM 2698 N N . GLN C 1 84 ? 14.899 60.003 72.089 1.00 29.21 84 GLN C N 1
ATOM 2699 C CA . GLN C 1 84 ? 15.837 60.643 71.188 1.00 31.02 84 GLN C CA 1
ATOM 2700 C C . GLN C 1 84 ? 17.002 59.722 70.802 1.00 30.54 84 GLN C C 1
ATOM 2701 O O . GLN C 1 84 ? 17.431 59.719 69.648 1.00 30.66 84 GLN C O 1
ATOM 2707 N N . GLN C 1 85 ? 17.508 58.942 71.755 1.00 30.12 85 GLN C N 1
ATOM 2708 C CA . GLN C 1 85 ? 18.597 58.000 71.451 1.00 29.84 85 GLN C CA 1
ATOM 2709 C C . GLN C 1 85 ? 18.119 56.909 70.493 1.00 28.76 85 GLN C C 1
ATOM 2710 O O . GLN C 1 85 ? 18.831 56.507 69.590 1.00 28.02 85 GLN C O 1
ATOM 2716 N N . ILE C 1 86 ? 16.898 56.432 70.697 1.00 28.08 86 ILE C N 1
ATOM 2717 C CA . ILE C 1 86 ? 16.336 55.449 69.798 1.00 27.16 86 ILE C CA 1
ATOM 2718 C C . ILE C 1 86 ? 16.240 56.004 68.379 1.00 28.61 86 ILE C C 1
ATOM 2719 O O . ILE C 1 86 ? 16.711 55.364 67.432 1.00 27.37 86 ILE C O 1
ATOM 2724 N N . LYS C 1 87 ? 15.653 57.196 68.243 1.00 30.52 87 LYS C N 1
ATOM 2725 C CA . LYS C 1 87 ? 15.478 57.831 66.934 1.00 33.63 87 LYS C CA 1
ATOM 2726 C C . LYS C 1 87 ? 16.801 58.016 66.205 1.00 35.76 87 LYS C C 1
ATOM 2727 O O . LYS C 1 87 ? 16.861 57.913 64.986 1.00 35.67 87 LYS C O 1
ATOM 2733 N N . GLN C 1 88 ? 17.856 58.295 66.965 1.00 38.88 88 GLN C N 1
ATOM 2734 C CA . GLN C 1 88 ? 19.195 58.470 66.417 1.00 41.84 88 GLN C CA 1
ATOM 2735 C C . GLN C 1 88 ? 19.730 57.174 65.842 1.00 41.86 88 GLN C C 1
ATOM 2736 O O . GLN C 1 88 ? 20.487 57.181 64.877 1.00 41.86 88 GLN C O 1
ATOM 2742 N N . LEU C 1 89 ? 19.313 56.065 66.437 1.00 42.15 89 LEU C N 1
ATOM 2743 C CA . LEU C 1 89 ? 19.779 54.746 66.047 1.00 42.80 89 LEU C CA 1
ATOM 2744 C C . LEU C 1 89 ? 19.155 54.200 64.780 1.00 43.68 89 LEU C C 1
ATOM 2745 O O . LEU C 1 89 ? 19.859 53.649 63.941 1.00 43.56 89 LEU C O 1
ATOM 2750 N N . ILE C 1 90 ? 17.838 54.320 64.664 1.00 45.31 90 ILE C N 1
ATOM 2751 C CA . ILE C 1 90 ? 17.115 53.729 63.548 1.00 47.07 90 ILE C CA 1
ATOM 2752 C C . ILE C 1 90 ? 17.100 54.680 62.356 1.00 49.33 90 ILE C C 1
ATOM 2753 O O . ILE C 1 90 ? 17.209 55.900 62.516 1.00 49.72 90 ILE C O 1
ATOM 2758 N N . SER C 1 91 ? 16.981 54.121 61.157 1.00 52.19 91 SER C N 1
ATOM 2759 C CA . SER C 1 91 ? 16.889 54.941 59.955 1.00 54.82 91 SER C CA 1
ATOM 2760 C C . SER C 1 91 ? 15.502 55.563 59.878 1.00 55.98 91 SER C C 1
ATOM 2761 O O . SER C 1 91 ? 14.553 55.083 60.513 1.00 56.35 91 SER C O 1
ATOM 2764 N N . SER C 1 92 ? 15.389 56.635 59.102 1.00 57.16 92 SER C N 1
ATOM 2765 C CA . SER C 1 92 ? 14.114 57.319 58.908 1.00 57.88 92 SER C CA 1
ATOM 2766 C C . SER C 1 92 ? 13.092 56.484 58.115 1.00 57.41 92 SER C C 1
ATOM 2767 O O . SER C 1 92 ? 11.901 56.803 58.105 1.00 57.51 92 SER C O 1
ATOM 2770 N N . GLU C 1 93 ? 13.560 55.423 57.456 1.00 56.45 93 GLU C N 1
ATOM 2771 C CA . GLU C 1 93 ? 12.678 54.526 56.706 1.00 55.16 93 GLU C CA 1
ATOM 2772 C C . GLU C 1 93 ? 11.816 53.654 57.626 1.00 53.93 93 GLU C C 1
ATOM 2773 O O . GLU C 1 93 ? 10.802 53.107 57.196 1.00 54.19 93 GLU C O 1
ATOM 2779 N N . ILE C 1 94 ? 12.221 53.532 58.888 1.00 51.73 94 ILE C N 1
ATOM 2780 C CA . ILE C 1 94 ? 11.498 52.714 59.857 1.00 49.26 94 ILE C CA 1
ATOM 2781 C C . ILE C 1 94 ? 10.417 53.519 60.569 1.00 47.24 94 ILE C C 1
ATOM 2782 O O . ILE C 1 94 ? 10.674 54.602 61.094 1.00 46.84 94 ILE C O 1
ATOM 2787 N N . GLU C 1 95 ? 9.204 52.979 60.574 1.00 44.72 95 GLU C N 1
ATOM 2788 C CA . GLU C 1 95 ? 8.072 53.649 61.209 1.00 42.35 95 GLU C CA 1
ATOM 2789 C C . GLU C 1 95 ? 8.032 53.397 62.714 1.00 39.46 95 GLU C C 1
ATOM 2790 O O . GLU C 1 95 ? 8.213 52.272 63.164 1.00 37.70 95 GLU C O 1
ATOM 2796 N N . ILE C 1 96 ? 7.791 54.461 63.474 1.00 37.32 96 ILE C N 1
ATOM 2797 C CA . ILE C 1 96 ? 7.654 54.380 64.917 1.00 35.84 96 ILE C CA 1
ATOM 2798 C C . ILE C 1 96 ? 6.190 54.480 65.325 1.00 34.80 96 ILE C C 1
ATOM 2799 O O . ILE C 1 96 ? 5.523 55.471 65.044 1.00 34.95 96 ILE C O 1
ATOM 2804 N N . ILE C 1 97 ? 5.707 53.447 65.995 1.00 33.23 97 ILE C N 1
ATOM 2805 C CA . ILE C 1 97 ? 4.343 53.423 66.466 1.00 32.18 97 ILE C CA 1
ATOM 2806 C C . ILE C 1 97 ? 4.325 53.469 67.994 1.00 31.50 97 ILE C C 1
ATOM 2807 O O . ILE C 1 97 ? 4.972 52.648 68.660 1.00 31.19 97 ILE C O 1
ATOM 2812 N N . PHE C 1 98 ? 3.584 54.432 68.535 1.00 30.17 98 PHE C N 1
ATOM 2813 C CA . PHE C 1 98 ? 3.406 54.567 69.969 1.00 29.18 98 PHE C CA 1
ATOM 2814 C C . PHE C 1 98 ? 2.102 53.943 70.414 1.00 29.39 98 PHE C C 1
ATOM 2815 O O . PHE C 1 98 ? 1.053 54.214 69.833 1.00 29.84 98 PHE C O 1
ATOM 2823 N N . ILE C 1 99 ? 2.184 53.097 71.434 1.00 28.72 99 ILE C N 1
ATOM 2824 C CA . ILE C 1 99 ? 1.027 52.436 72.018 1.00 28.66 99 ILE C CA 1
ATOM 2825 C C . ILE C 1 99 ? 1.137 52.610 73.534 1.00 29.41 99 ILE C C 1
ATOM 2826 O O . ILE C 1 99 ? 2.186 53.014 74.034 1.00 29.60 99 ILE C O 1
ATOM 2831 N N . PRO C 1 100 ? 0.056 52.330 74.274 1.00 29.98 100 PRO C N 1
ATOM 2832 C CA . PRO C 1 100 ? 0.135 52.472 75.728 1.00 30.33 100 PRO C CA 1
ATOM 2833 C C . PRO C 1 100 ? 1.069 51.423 76.321 1.00 31.15 100 PRO C C 1
ATOM 2834 O O . PRO C 1 100 ? 1.116 50.289 75.824 1.00 31.21 100 PRO C O 1
ATOM 2838 N N . HIS C 1 101 ? 1.796 51.792 77.378 1.00 32.14 101 HIS C N 1
ATOM 2839 C CA . HIS C 1 101 ? 2.715 50.862 78.047 1.00 33.03 101 HIS C CA 1
ATOM 2840 C C . HIS C 1 101 ? 2.068 49.529 78.402 1.00 33.50 101 HIS C C 1
ATOM 2841 O O . HIS C 1 101 ? 2.696 48.476 78.274 1.00 32.15 101 HIS C O 1
ATOM 2848 N N . GLU C 1 102 ? 0.810 49.571 78.838 1.00 35.17 102 GLU C N 1
ATOM 2849 C CA . GLU C 1 102 ? 0.073 48.338 79.149 1.00 37.02 102 GLU C CA 1
ATOM 2850 C C . GLU C 1 102 ? 0.022 47.376 77.961 1.00 36.81 102 GLU C C 1
ATOM 2851 O O . GLU C 1 102 ? 0.065 46.157 78.141 1.00 36.10 102 GLU C O 1
ATOM 2857 N N . GLU C 1 103 ? -0.065 47.928 76.754 1.00 36.87 103 GLU C N 1
ATOM 2858 C CA . GLU C 1 103 ? -0.062 47.123 75.546 1.00 37.59 103 GLU C CA 1
ATOM 2859 C C . GLU C 1 103 ? 1.328 46.576 75.238 1.00 35.76 103 GLU C C 1
ATOM 2860 O O . GLU C 1 103 ? 1.445 45.456 74.728 1.00 35.28 103 GLU C O 1
ATOM 2866 N N . MET C 1 104 ? 2.372 47.361 75.547 1.00 34.29 104 MET C N 1
ATOM 2867 C CA A MET C 1 104 ? 3.752 46.898 75.377 0.50 33.34 104 MET C CA 1
ATOM 2868 C CA B MET C 1 104 ? 3.759 46.901 75.378 0.50 33.54 104 MET C CA 1
ATOM 2869 C C . MET C 1 104 ? 3.948 45.634 76.203 1.00 33.61 104 MET C C 1
ATOM 2870 O O . MET C 1 104 ? 4.618 44.701 75.768 1.00 33.70 104 MET C O 1
ATOM 2879 N N . LYS C 1 105 ? 3.341 45.610 77.392 1.00 34.49 105 LYS C N 1
ATOM 2880 C CA . LYS C 1 105 ? 3.396 44.434 78.277 1.00 35.85 105 LYS C CA 1
ATOM 2881 C C . LYS C 1 105 ? 2.637 43.237 77.732 1.00 35.70 105 LYS C C 1
ATOM 2882 O O . LYS C 1 105 ? 3.079 42.096 77.899 1.00 35.34 105 LYS C O 1
ATOM 2888 N N . SER C 1 106 ? 1.494 43.493 77.094 1.00 35.40 106 SER C N 1
ATOM 2889 C CA . SER C 1 106 ? 0.723 42.419 76.459 1.00 35.79 106 SER C CA 1
ATOM 2890 C C . SER C 1 106 ? 1.524 41.788 75.344 1.00 35.25 106 SER C C 1
ATOM 2891 O O . SER C 1 106 ? 1.529 40.573 75.203 1.00 34.92 106 SER C O 1
ATOM 2894 N N . ASN C 1 107 ? 2.212 42.619 74.564 1.00 35.66 107 ASN C N 1
ATOM 2895 C CA . ASN C 1 107 ? 3.005 42.138 73.435 1.00 36.00 107 ASN C CA 1
ATOM 2896 C C . ASN C 1 107 ? 4.105 41.162 73.824 1.00 35.00 107 ASN C C 1
ATOM 2897 O O . ASN C 1 107 ? 4.617 40.441 72.975 1.00 34.51 107 ASN C O 1
ATOM 2902 N N . LEU C 1 108 ? 4.450 41.122 75.109 1.00 34.20 108 LEU C N 1
ATOM 2903 C CA . LEU C 1 108 ? 5.460 40.177 75.579 1.00 33.33 108 LEU C CA 1
ATOM 2904 C C . LEU C 1 108 ? 4.981 38.738 75.410 1.00 33.66 108 LEU C C 1
ATOM 2905 O O . LEU C 1 108 ? 5.784 37.810 75.460 1.00 33.26 108 LEU C O 1
ATOM 2910 N N . ALA C 1 109 ? 3.674 38.565 75.215 1.00 33.83 109 ALA C N 1
ATOM 2911 C CA . ALA C 1 109 ? 3.089 37.242 74.975 1.00 34.09 109 ALA C CA 1
ATOM 2912 C C . ALA C 1 109 ? 2.412 37.144 73.605 1.00 34.25 109 ALA C C 1
ATOM 2913 O O . ALA C 1 109 ? 1.574 36.263 73.381 1.00 34.57 109 ALA C O 1
ATOM 2915 N N . HIS C 1 110 ? 2.766 38.053 72.701 1.00 34.18 110 HIS C N 1
ATOM 2916 C CA . HIS C 1 110 ? 2.247 38.050 71.338 1.00 34.00 110 HIS C CA 1
ATOM 2917 C C . HIS C 1 110 ? 2.604 36.717 70.675 1.00 34.29 110 HIS C C 1
ATOM 2918 O O . HIS C 1 110 ? 3.711 36.217 70.862 1.00 34.29 110 HIS C O 1
ATOM 2925 N N . PRO C 1 111 ? 1.667 36.135 69.901 1.00 34.35 111 PRO C N 1
ATOM 2926 C CA . PRO C 1 111 ? 1.898 34.850 69.234 1.00 34.31 111 PRO C CA 1
ATOM 2927 C C . PRO C 1 111 ? 3.125 34.818 68.314 1.00 34.29 111 PRO C C 1
ATOM 2928 O O . PRO C 1 111 ? 3.720 33.757 68.126 1.00 35.23 111 PRO C O 1
ATOM 2932 N N . LEU C 1 112 ? 3.501 35.959 67.751 1.00 33.75 112 LEU C N 1
ATOM 2933 C CA . LEU C 1 112 ? 4.636 36.018 66.835 1.00 33.23 112 LEU C CA 1
ATOM 2934 C C . LEU C 1 112 ? 5.879 36.577 67.528 1.00 33.46 112 LEU C C 1
ATOM 2935 O O . LEU C 1 112 ? 6.871 36.912 66.880 1.00 32.66 112 LEU C O 1
ATOM 2940 N N . ASN C 1 113 ? 5.813 36.702 68.849 1.00 33.82 113 ASN C N 1
ATOM 2941 C CA . ASN C 1 113 ? 6.966 37.131 69.622 1.00 34.60 113 ASN C CA 1
ATOM 2942 C C . ASN C 1 113 ? 8.009 36.014 69.683 1.00 34.90 113 ASN C C 1
ATOM 2943 O O . ASN C 1 113 ? 7.747 34.949 70.231 1.00 34.74 113 ASN C O 1
ATOM 2948 N N . LYS C 1 114 ? 9.183 36.264 69.118 1.00 35.49 114 LYS C N 1
ATOM 2949 C CA . LYS C 1 114 ? 10.260 35.265 69.095 1.00 36.30 114 LYS C CA 1
ATOM 2950 C C . LYS C 1 114 ? 11.330 35.447 70.190 1.00 35.66 114 LYS C C 1
ATOM 2951 O O . LYS C 1 114 ? 12.358 34.754 70.183 1.00 35.97 114 LYS C O 1
ATOM 2957 N N . GLY C 1 115 ? 11.106 36.370 71.122 1.00 34.29 115 GLY C N 1
ATOM 2958 C CA . GLY C 1 115 ? 12.072 36.593 72.191 1.00 31.92 115 GLY C CA 1
ATOM 2959 C C . GLY C 1 115 ? 11.880 37.888 72.941 1.00 30.50 115 GLY C C 1
ATOM 2960 O O . GLY C 1 115 ? 11.576 38.920 72.358 1.00 30.29 115 GLY C O 1
ATOM 2961 N N . ASN C 1 116 ? 12.062 37.815 74.251 1.00 29.48 116 ASN C N 1
ATOM 2962 C CA . ASN C 1 116 ? 11.983 38.970 75.129 1.00 28.56 116 ASN C CA 1
ATOM 2963 C C . ASN C 1 116 ? 13.325 39.134 75.838 1.00 27.86 116 ASN C C 1
ATOM 2964 O O . ASN C 1 116 ? 13.648 38.375 76.762 1.00 27.30 116 ASN C O 1
ATOM 2969 N N . ILE C 1 117 ? 14.107 40.112 75.390 1.00 26.63 117 ILE C N 1
ATOM 2970 C CA . ILE C 1 117 ? 15.423 40.359 75.966 1.00 25.43 117 ILE C CA 1
ATOM 2971 C C . ILE C 1 117 ? 15.340 41.324 77.140 1.00 25.52 117 ILE C C 1
ATOM 2972 O O . ILE C 1 117 ? 14.807 42.427 77.008 1.00 25.74 117 ILE C O 1
ATOM 2977 N N . ARG C 1 118 ? 15.889 40.907 78.277 1.00 25.31 118 ARG C N 1
ATOM 2978 C CA . ARG C 1 118 ? 15.946 41.735 79.476 1.00 25.03 118 ARG C CA 1
ATOM 2979 C C . ARG C 1 118 ? 17.335 42.351 79.653 1.00 24.56 118 ARG C C 1
ATOM 2980 O O . ARG C 1 118 ? 18.345 41.634 79.659 1.00 24.02 118 ARG C O 1
ATOM 2988 N N . THR C 1 119 ? 17.381 43.672 79.795 1.00 23.26 119 THR C N 1
ATOM 2989 C CA . THR C 1 119 ? 18.627 44.379 80.021 1.00 22.95 119 THR C CA 1
ATOM 2990 C C . THR C 1 119 ? 18.682 44.820 81.479 1.00 23.53 119 THR C C 1
ATOM 2991 O O . THR C 1 119 ? 17.781 44.524 82.258 1.00 23.29 119 THR C O 1
ATOM 2995 N N . GLY C 1 120 ? 19.735 45.540 81.848 1.00 24.29 120 GLY C N 1
ATOM 2996 C CA . GLY C 1 120 ? 19.839 46.061 83.202 1.00 24.92 120 GLY C CA 1
ATOM 2997 C C . GLY C 1 120 ? 19.342 47.493 83.340 1.00 25.42 120 GLY C C 1
ATOM 2998 O O . GLY C 1 120 ? 19.463 48.081 84.412 1.00 25.68 120 GLY C O 1
ATOM 2999 N N . GLU C 1 121 ? 18.784 48.045 82.265 1.00 25.41 121 GLU C N 1
ATOM 3000 C CA . GLU C 1 121 ? 18.306 49.432 82.222 1.00 25.58 121 GLU C CA 1
ATOM 3001 C C . GLU C 1 121 ? 17.301 49.789 83.336 1.00 26.15 121 GLU C C 1
ATOM 3002 O O . GLU C 1 121 ? 16.364 49.041 83.611 1.00 25.12 121 GLU C O 1
ATOM 3008 N N . THR C 1 122 ? 17.508 50.935 83.967 1.00 27.49 122 THR C N 1
ATOM 3009 C CA . THR C 1 122 ? 16.634 51.387 85.045 1.00 29.42 122 THR C CA 1
ATOM 3010 C C . THR C 1 122 ? 15.805 52.631 84.708 1.00 29.83 122 THR C C 1
ATOM 3011 O O . THR C 1 122 ? 14.869 52.963 85.443 1.00 30.68 122 THR C O 1
ATOM 3015 N N . THR C 1 123 ? 16.145 53.330 83.628 1.00 29.89 123 THR C N 1
ATOM 3016 C CA . THR C 1 123 ? 15.340 54.478 83.208 1.00 30.13 123 THR C CA 1
ATOM 3017 C C . THR C 1 123 ? 13.970 54.003 82.680 1.00 30.00 123 THR C C 1
ATOM 3018 O O . THR C 1 123 ? 13.891 52.977 82.011 1.00 30.38 123 THR C O 1
ATOM 3022 N N . PRO C 1 124 ? 12.897 54.743 82.998 1.00 29.50 124 PRO C N 1
ATOM 3023 C CA . PRO C 1 124 ? 11.496 54.362 82.725 1.00 28.68 124 PRO C CA 1
ATOM 3024 C C . PRO C 1 124 ? 11.145 54.235 81.242 1.00 27.64 124 PRO C C 1
ATOM 3025 O O . PRO C 1 124 ? 11.612 55.023 80.404 1.00 26.77 124 PRO C O 1
ATOM 3029 N N . TYR C 1 125 ? 10.314 53.245 80.940 1.00 26.61 125 TYR C N 1
ATOM 3030 C CA . TYR C 1 125 ? 9.816 53.002 79.594 1.00 26.83 125 TYR C CA 1
ATOM 3031 C C . TYR C 1 125 ? 10.916 52.733 78.575 1.00 26.58 125 TYR C C 1
ATOM 3032 O O . TYR C 1 125 ? 10.772 53.068 77.396 1.00 26.02 125 TYR C O 1
ATOM 3041 N N . SER C 1 126 ? 12.013 52.135 79.029 1.00 26.38 126 SER C N 1
ATOM 3042 C CA . SER C 1 126 ? 13.068 51.737 78.103 1.00 26.69 126 SER C CA 1
ATOM 3043 C C . SER C 1 126 ? 12.760 50.348 77.616 1.00 26.32 126 SER C C 1
ATOM 3044 O O . SER C 1 126 ? 13.408 49.383 78.007 1.00 26.95 126 SER C O 1
ATOM 3047 N N . ASN C 1 127 ? 11.725 50.261 76.789 1.00 26.09 127 ASN C N 1
ATOM 3048 C CA . ASN C 1 127 ? 11.274 49.010 76.222 1.00 25.65 127 ASN C CA 1
ATOM 3049 C C . ASN C 1 127 ? 10.950 49.250 74.765 1.00 25.44 127 ASN C C 1
ATOM 3050 O O . ASN C 1 127 ? 10.522 50.340 74.380 1.00 25.89 127 ASN C O 1
ATOM 3055 N N . ILE C 1 128 ? 11.150 48.236 73.939 1.00 25.02 128 ILE C N 1
ATOM 3056 C CA . ILE C 1 128 ? 10.913 48.386 72.520 1.00 24.51 128 ILE C CA 1
ATOM 3057 C C . ILE C 1 128 ? 10.491 47.050 71.950 1.00 25.51 128 ILE C C 1
ATOM 3058 O O . ILE C 1 128 ? 10.863 46.004 72.472 1.00 25.88 128 ILE C O 1
ATOM 3063 N N . ALA C 1 129 ? 9.698 47.095 70.890 1.00 26.90 129 ALA C N 1
ATOM 3064 C CA . ALA C 1 129 ? 9.326 45.891 70.163 1.00 28.32 129 ALA C CA 1
ATOM 3065 C C . ALA C 1 129 ? 9.742 46.104 68.733 1.00 28.99 129 ALA C C 1
ATOM 3066 O O . ALA C 1 129 ? 9.416 47.124 68.135 1.00 28.65 129 ALA C O 1
ATOM 3068 N N . LEU C 1 130 ? 10.492 45.148 68.200 1.00 30.37 130 LEU C N 1
ATOM 3069 C CA . LEU C 1 130 ? 10.970 45.211 66.822 1.00 31.85 130 LEU C CA 1
ATOM 3070 C C . LEU C 1 130 ? 10.177 44.246 65.957 1.00 33.09 130 LEU C C 1
ATOM 3071 O O . LEU C 1 130 ? 10.081 43.065 66.277 1.00 33.02 130 LEU C O 1
ATOM 3076 N N . GLU C 1 131 ? 9.588 44.756 64.879 1.00 34.96 131 GLU C N 1
ATOM 3077 C CA . GLU C 1 131 ? 8.860 43.912 63.947 1.00 36.77 131 GLU C CA 1
ATOM 3078 C C . GLU C 1 131 ? 9.716 43.623 62.730 1.00 36.45 131 GLU C C 1
ATOM 3079 O O . GLU C 1 131 ? 10.251 44.530 62.094 1.00 36.12 131 GLU C O 1
ATOM 3085 N N . SER C 1 132 ? 9.837 42.347 62.411 1.00 36.63 132 SER C N 1
ATOM 3086 C CA . SER C 1 132 ? 10.692 41.922 61.320 1.00 37.29 132 SER C CA 1
ATOM 3087 C C . SER C 1 132 ? 10.073 42.162 59.945 1.00 38.34 132 SER C C 1
ATOM 3088 O O . SER C 1 132 ? 8.854 42.050 59.760 1.00 37.58 132 SER C O 1
ATOM 3091 N N . ASN C 1 133 ? 10.952 42.489 59.000 1.00 40.20 133 ASN C N 1
ATOM 3092 C CA . ASN C 1 133 ? 10.642 42.553 57.581 1.00 42.28 133 ASN C CA 1
ATOM 3093 C C . ASN C 1 133 ? 10.805 41.142 57.015 1.00 43.52 133 ASN C C 1
ATOM 3094 O O . ASN C 1 133 ? 11.004 40.187 57.772 1.00 42.68 133 ASN C O 1
ATOM 3099 N N . VAL C 1 134 ? 10.732 41.002 55.692 1.00 46.11 134 VAL C N 1
ATOM 3100 C CA . VAL C 1 134 ? 10.962 39.700 55.043 1.00 48.73 134 VAL C CA 1
ATOM 3101 C C . VAL C 1 134 ? 12.393 39.186 55.272 1.00 51.41 134 VAL C C 1
ATOM 3102 O O . VAL C 1 134 ? 13.366 39.899 55.012 1.00 51.21 134 VAL C O 1
ATOM 3106 N N . THR C 1 135 ? 12.517 37.949 55.749 1.00 55.23 135 THR C N 1
ATOM 3107 C CA . THR C 1 135 ? 13.843 37.392 56.069 1.00 59.19 135 THR C CA 1
ATOM 3108 C C . THR C 1 135 ? 14.267 36.169 55.250 1.00 61.29 135 THR C C 1
ATOM 3109 O O . THR C 1 135 ? 15.415 35.723 55.368 1.00 61.90 135 THR C O 1
ATOM 3113 N N . PHE C 1 136 ? 13.357 35.631 54.434 1.00 63.50 136 PHE C N 1
ATOM 3114 C CA . PHE C 1 136 ? 13.636 34.441 53.618 1.00 65.06 136 PHE C CA 1
ATOM 3115 C C . PHE C 1 136 ? 13.892 33.190 54.478 1.00 65.86 136 PHE C C 1
ATOM 3116 O O . PHE C 1 136 ? 14.181 32.109 53.951 1.00 66.29 136 PHE C O 1
ATOM 3124 N N . VAL D 1 8 ? 36.564 65.629 67.604 1.00 58.58 8 VAL D N 1
ATOM 3125 C CA . VAL D 1 8 ? 36.985 66.028 68.984 1.00 58.18 8 VAL D CA 1
ATOM 3126 C C . VAL D 1 8 ? 36.303 67.322 69.414 1.00 56.73 8 VAL D C 1
ATOM 3127 O O . VAL D 1 8 ? 36.419 68.364 68.753 1.00 57.01 8 VAL D O 1
ATOM 3131 N N . LEU D 1 9 ? 35.600 67.245 70.535 1.00 53.86 9 LEU D N 1
ATOM 3132 C CA . LEU D 1 9 ? 34.911 68.395 71.055 1.00 50.76 9 LEU D CA 1
ATOM 3133 C C . LEU D 1 9 ? 35.847 69.177 71.971 1.00 48.42 9 LEU D C 1
ATOM 3134 O O . LEU D 1 9 ? 35.541 70.304 72.346 1.00 47.81 9 LEU D O 1
ATOM 3139 N N . ASN D 1 10 ? 36.994 68.594 72.312 1.00 45.67 10 ASN D N 1
ATOM 3140 C CA . ASN D 1 10 ? 37.923 69.263 73.226 1.00 43.60 10 ASN D CA 1
ATOM 3141 C C . ASN D 1 10 ? 38.585 70.481 72.629 1.00 42.78 10 ASN D C 1
ATOM 3142 O O . ASN D 1 10 ? 39.220 70.399 71.577 1.00 42.89 10 ASN D O 1
ATOM 3147 N N . GLU D 1 11 ? 38.448 71.605 73.326 1.00 41.88 11 GLU D N 1
ATOM 3148 C CA . GLU D 1 11 ? 38.955 72.891 72.848 1.00 41.89 11 GLU D CA 1
ATOM 3149 C C . GLU D 1 11 ? 40.470 72.910 72.729 1.00 42.14 11 GLU D C 1
ATOM 3150 O O . GLU D 1 11 ? 40.992 73.288 71.679 1.00 41.68 11 GLU D O 1
ATOM 3156 N N . HIS D 1 12 ? 41.175 72.514 73.787 1.00 43.13 12 HIS D N 1
ATOM 3157 C CA . HIS D 1 12 ? 42.635 72.516 73.747 1.00 44.01 12 HIS D CA 1
ATOM 3158 C 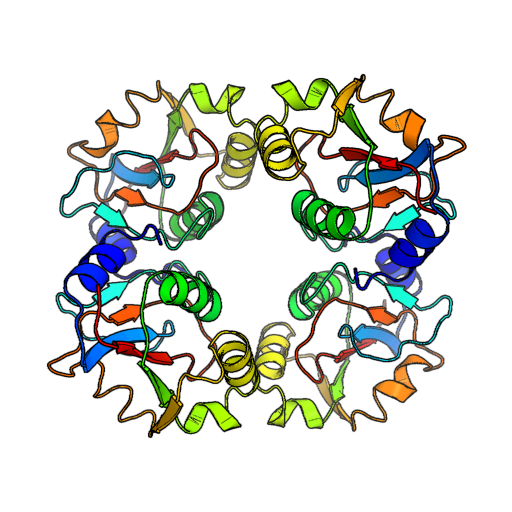C . HIS D 1 12 ? 43.194 71.510 72.746 1.00 43.67 12 HIS D C 1
ATOM 3159 O O . HIS D 1 12 ? 44.155 71.820 72.038 1.00 43.94 12 HIS D O 1
ATOM 3166 N N . ILE D 1 13 ? 42.600 70.318 72.675 1.00 42.90 13 ILE D N 1
ATOM 3167 C CA . ILE D 1 13 ? 43.051 69.336 71.701 1.00 41.89 13 ILE D CA 1
ATOM 3168 C C . ILE D 1 13 ? 42.879 69.895 70.296 1.00 42.98 13 ILE D C 1
ATOM 3169 O O . ILE D 1 13 ? 43.788 69.791 69.470 1.00 42.45 13 ILE D O 1
ATOM 3174 N N . SER D 1 14 ? 41.721 70.501 70.038 1.00 44.84 14 SER D N 1
ATOM 3175 C CA . SER D 1 14 ? 41.429 71.090 68.725 1.00 47.13 14 SER D CA 1
ATOM 3176 C C . SER D 1 14 ? 42.443 72.159 68.343 1.00 48.39 14 SER D C 1
ATOM 3177 O O . SER D 1 14 ? 42.919 72.190 67.211 1.00 48.14 14 SER D O 1
ATOM 3180 N N . LYS D 1 15 ? 42.759 73.035 69.293 1.00 50.59 15 LYS D N 1
ATOM 3181 C CA . LYS D 1 15 ? 43.795 74.051 69.109 1.00 52.86 15 LYS D CA 1
ATOM 3182 C C . LYS D 1 15 ? 45.149 73.450 68.737 1.00 52.81 15 LYS D C 1
ATOM 3183 O O . LYS D 1 15 ? 45.755 73.849 67.734 1.00 53.10 15 LYS D O 1
ATOM 3189 N N . ALA D 1 16 ? 45.616 72.496 69.546 1.00 52.56 16 ALA D N 1
ATOM 3190 C CA . ALA D 1 16 ? 46.886 71.815 69.295 1.00 52.22 16 ALA D CA 1
ATOM 3191 C C . ALA D 1 16 ? 46.907 71.193 67.899 1.00 52.10 16 ALA D C 1
ATOM 3192 O O . ALA D 1 16 ? 47.827 71.449 67.115 1.00 52.10 16 ALA D O 1
ATOM 3194 N N . ILE D 1 17 ? 45.873 70.415 67.579 1.00 52.03 17 ILE D N 1
ATOM 3195 C CA . ILE D 1 17 ? 45.760 69.776 66.270 1.00 52.28 17 ILE D CA 1
ATOM 3196 C C . ILE D 1 17 ? 45.715 70.799 65.129 1.00 53.65 17 ILE D C 1
ATOM 3197 O O . ILE D 1 17 ? 46.020 70.469 63.978 1.00 54.10 17 ILE D O 1
ATOM 3202 N N . ALA D 1 18 ? 45.353 72.041 65.452 1.00 54.94 18 ALA D N 1
ATOM 3203 C CA . ALA D 1 18 ? 45.364 73.118 64.455 1.00 56.16 18 ALA D CA 1
ATOM 3204 C C . ALA D 1 18 ? 46.778 73.597 64.131 1.00 56.68 18 ALA D C 1
ATOM 3205 O O . ALA D 1 18 ? 47.071 73.941 62.987 1.00 56.72 18 ALA D O 1
ATOM 3207 N N . THR D 1 19 ? 47.643 73.615 65.139 1.00 57.24 19 THR D N 1
ATOM 3208 C CA . THR D 1 19 ? 49.017 74.075 64.976 1.00 57.58 19 THR D CA 1
ATOM 3209 C C . THR D 1 19 ? 49.958 72.933 64.580 1.00 56.90 19 THR D C 1
ATOM 3210 O O . THR D 1 19 ? 51.172 73.130 64.489 1.00 57.22 19 THR D O 1
ATOM 3214 N N . ILE D 1 20 ? 49.396 71.745 64.359 1.00 55.61 20 ILE D N 1
ATOM 3215 C CA . ILE D 1 20 ? 50.185 70.560 64.031 1.00 53.94 20 ILE D CA 1
ATOM 3216 C C . ILE D 1 20 ? 50.521 70.481 62.551 1.00 52.38 20 ILE D C 1
ATOM 3217 O O . ILE D 1 20 ? 49.643 70.648 61.696 1.00 52.71 20 ILE D O 1
ATOM 3222 N N . GLY D 1 21 ? 51.797 70.232 62.266 1.00 50.05 21 GLY D N 1
ATOM 3223 C CA . GLY D 1 21 ? 52.273 69.956 60.909 1.00 47.50 21 GLY D CA 1
ATOM 3224 C C . GLY D 1 21 ? 53.199 68.750 60.872 1.00 45.80 21 GLY D C 1
ATOM 3225 O O . GLY D 1 21 ? 53.507 68.160 61.913 1.00 45.13 21 GLY D O 1
ATOM 3226 N N . HIS D 1 22 ? 53.653 68.385 59.674 1.00 44.45 22 HIS D N 1
ATOM 3227 C CA . HIS D 1 22 ? 54.609 67.286 59.497 1.00 43.33 22 HIS D CA 1
ATOM 3228 C C . HIS D 1 22 ? 55.718 67.281 60.555 1.00 42.15 22 HIS D C 1
ATOM 3229 O O . HIS D 1 22 ? 56.300 68.325 60.859 1.00 41.72 22 HIS D O 1
ATOM 3236 N N . PHE D 1 23 ? 55.978 66.103 61.123 1.00 41.32 23 PHE D N 1
ATOM 3237 C CA . PHE D 1 23 ? 57.007 65.900 62.155 1.00 40.74 23 PHE D CA 1
ATOM 3238 C C . PHE D 1 23 ? 56.614 66.290 63.578 1.00 40.85 23 PHE D C 1
ATOM 3239 O O . PHE D 1 23 ? 57.321 65.926 64.522 1.00 40.87 23 PHE D O 1
ATOM 3247 N N . ASP D 1 24 ? 55.514 67.029 63.734 1.00 40.80 24 ASP D N 1
ATOM 3248 C CA . ASP D 1 24 ? 55.038 67.407 65.061 1.00 40.82 24 ASP D CA 1
ATOM 3249 C C . ASP D 1 24 ? 54.508 66.210 65.841 1.00 39.84 24 ASP D C 1
ATOM 3250 O O . ASP D 1 24 ? 54.061 65.219 65.254 1.00 38.91 24 ASP D O 1
ATOM 3255 N N . LEU D 1 25 ? 54.589 66.304 67.164 1.00 39.05 25 LEU D N 1
ATOM 3256 C CA . LEU D 1 25 ? 54.146 65.243 68.066 1.00 38.08 25 LEU D CA 1
ATOM 3257 C C . LEU D 1 25 ? 52.960 65.670 68.912 1.00 37.26 25 LEU D C 1
ATOM 3258 O O . LEU D 1 25 ? 52.817 66.847 69.274 1.00 37.03 25 LEU D O 1
ATOM 3263 N N . LEU D 1 26 ? 52.134 64.683 69.242 1.00 35.91 26 LEU D N 1
ATOM 3264 C CA . LEU D 1 26 ? 51.034 64.840 70.167 1.00 34.52 26 LEU D CA 1
ATOM 3265 C C . LEU D 1 26 ? 51.011 63.560 70.995 1.00 33.33 26 LEU D C 1
ATOM 3266 O O . LEU D 1 26 ? 51.042 62.457 70.438 1.00 32.94 26 LEU D O 1
ATOM 3271 N N . THR D 1 27 ? 50.982 63.688 72.318 1.00 31.71 27 THR D N 1
ATOM 3272 C CA . THR D 1 27 ? 51.002 62.495 73.156 1.00 30.42 27 THR D CA 1
ATOM 3273 C C . THR D 1 27 ? 49.731 62.305 73.958 1.00 29.54 27 THR D C 1
ATOM 3274 O O . THR D 1 27 ? 49.014 63.252 74.264 1.00 28.36 27 THR D O 1
ATOM 3278 N N . ILE D 1 28 ? 49.484 61.053 74.314 1.00 28.91 28 ILE D N 1
ATOM 3279 C CA . ILE D 1 28 ? 48.363 60.683 75.143 1.00 27.87 28 ILE D CA 1
ATOM 3280 C C . ILE D 1 28 ? 48.945 59.797 76.233 1.00 27.97 28 ILE D C 1
ATOM 3281 O O . ILE D 1 28 ? 49.638 58.822 75.941 1.00 27.66 28 ILE D O 1
ATOM 3286 N N . ASN D 1 29 ? 48.674 60.150 77.487 1.00 28.07 29 ASN D N 1
ATOM 3287 C CA . ASN D 1 29 ? 49.286 59.471 78.616 1.00 28.70 29 ASN D CA 1
ATOM 3288 C C . ASN D 1 29 ? 48.314 59.002 79.683 1.00 29.34 29 ASN D C 1
ATOM 3289 O O . ASN D 1 29 ? 47.195 59.518 79.797 1.00 29.42 29 ASN D O 1
ATOM 3294 N N . ASP D 1 30 ? 48.754 58.021 80.472 1.00 29.72 30 ASP D N 1
ATOM 3295 C CA . ASP D 1 30 ? 47.972 57.558 81.605 1.00 29.74 30 ASP D CA 1
ATOM 3296 C C . ASP D 1 30 ? 48.078 58.559 82.750 1.00 29.51 30 ASP D C 1
ATOM 3297 O O . ASP D 1 30 ? 48.834 59.523 82.669 1.00 29.47 30 ASP D O 1
ATOM 3302 N N . ALA D 1 31 ? 47.318 58.321 83.812 1.00 29.72 31 ALA D N 1
ATOM 3303 C CA . ALA D 1 31 ? 47.198 59.262 84.923 1.00 30.40 31 ALA D CA 1
ATOM 3304 C C . ALA D 1 31 ? 48.506 59.482 85.682 1.00 31.61 31 ALA D C 1
ATOM 3305 O O . ALA D 1 31 ? 48.709 60.539 86.274 1.00 31.50 31 ALA D O 1
ATOM 3307 N N . GLY D 1 32 ? 49.385 58.485 85.666 1.00 33.32 32 GLY D N 1
ATOM 3308 C CA . GLY D 1 32 ? 50.639 58.560 86.418 1.00 35.79 32 GLY D CA 1
ATOM 3309 C C . GLY D 1 32 ? 51.850 59.137 85.694 1.00 37.19 32 GLY D C 1
ATOM 3310 O O . GLY D 1 32 ? 52.875 59.385 86.326 1.00 37.66 32 GLY D O 1
ATOM 3311 N N . MET D 1 33 ? 51.747 59.345 84.382 1.00 38.11 33 MET D N 1
ATOM 3312 C CA . MET D 1 33 ? 52.854 59.905 83.611 1.00 39.12 33 MET D CA 1
ATOM 3313 C C . MET D 1 33 ? 53.166 61.319 84.096 1.00 40.87 33 MET D C 1
ATOM 3314 O O . MET D 1 33 ? 52.266 62.152 84.195 1.00 40.67 33 MET D O 1
ATOM 3319 N N . PRO D 1 34 ? 54.444 61.588 84.419 1.00 42.57 34 PRO D N 1
ATOM 3320 C CA . PRO D 1 34 ? 54.851 62.912 84.900 1.00 43.36 34 PRO D CA 1
ATOM 3321 C C . PRO D 1 34 ? 54.917 63.941 83.776 1.00 44.09 34 PRO D C 1
ATOM 3322 O O . PRO D 1 34 ? 55.978 64.159 83.178 1.00 44.45 34 PRO D O 1
ATOM 3326 N N . ILE D 1 35 ? 53.784 64.573 83.498 1.00 44.46 35 ILE D N 1
ATOM 3327 C CA . ILE D 1 35 ? 53.698 65.564 82.437 1.00 44.90 35 ILE D CA 1
ATOM 3328 C C . ILE D 1 35 ? 54.131 66.938 82.941 1.00 46.97 35 ILE D C 1
ATOM 3329 O O . ILE D 1 35 ? 53.616 67.410 83.951 1.00 47.05 35 ILE D O 1
ATOM 3334 N N . PRO D 1 36 ? 55.081 67.587 82.249 1.00 49.17 36 PRO D N 1
ATOM 3335 C CA . PRO D 1 36 ? 55.527 68.916 82.668 1.00 51.44 36 PRO D CA 1
ATOM 3336 C C . PRO D 1 36 ? 54.367 69.898 82.779 1.00 53.99 36 PRO D C 1
ATOM 3337 O O . PRO D 1 36 ? 53.371 69.784 82.052 1.00 54.14 36 PRO D O 1
ATOM 3341 N N . ASN D 1 37 ? 54.505 70.850 83.694 1.00 56.99 37 ASN D N 1
ATOM 3342 C CA . ASN D 1 37 ? 53.474 71.850 83.915 1.00 59.78 37 ASN D CA 1
ATOM 3343 C C . ASN D 1 37 ? 53.655 73.073 83.009 1.00 60.27 37 ASN D C 1
ATOM 3344 O O . ASN D 1 37 ? 54.052 74.148 83.473 1.00 60.83 37 ASN D O 1
ATOM 3349 N N . ASP D 1 38 ? 53.370 72.902 81.720 1.00 60.45 38 ASP D N 1
ATOM 3350 C CA . ASP D 1 38 ? 53.475 73.999 80.759 1.00 60.33 38 ASP D CA 1
ATOM 3351 C C . ASP D 1 38 ? 52.232 74.130 79.877 1.00 59.49 38 ASP D C 1
ATOM 3352 O O . ASP D 1 38 ? 51.203 73.499 80.138 1.00 59.51 38 ASP D O 1
ATOM 3357 N N . HIS D 1 39 ? 52.341 74.947 78.832 1.00 58.29 39 HIS D N 1
ATOM 3358 C CA . HIS D 1 39 ? 51.244 75.194 77.899 1.00 57.40 39 HIS D CA 1
ATOM 3359 C C . HIS D 1 39 ? 50.820 73.961 77.081 1.00 55.17 39 HIS D C 1
ATOM 3360 O O . HIS D 1 39 ? 49.702 73.922 76.555 1.00 55.00 39 HIS D O 1
ATOM 3367 N N . ARG D 1 40 ? 51.709 72.971 76.974 1.00 52.26 40 ARG D N 1
ATOM 3368 C CA . ARG D 1 40 ? 51.427 71.746 76.227 1.00 49.65 40 ARG D CA 1
ATOM 3369 C C . ARG D 1 40 ? 50.458 70.832 76.979 1.00 46.81 40 ARG D C 1
ATOM 3370 O O . ARG D 1 40 ? 49.817 69.968 76.388 1.00 45.72 40 ARG D O 1
ATOM 3378 N N . ARG D 1 41 ? 50.379 71.009 78.291 1.00 44.03 41 ARG D N 1
ATOM 3379 C CA . ARG D 1 41 ? 49.620 70.095 79.134 1.00 42.19 41 ARG D CA 1
ATOM 3380 C C . ARG D 1 41 ? 48.104 70.236 78.984 1.00 39.95 41 ARG D C 1
ATOM 3381 O O . ARG D 1 41 ? 47.550 71.337 79.066 1.00 39.71 41 ARG D O 1
ATOM 3389 N N . ILE D 1 42 ? 47.453 69.096 78.767 1.00 37.23 42 ILE D N 1
ATOM 3390 C CA . ILE D 1 42 ? 46.009 69.019 78.606 1.00 35.00 42 ILE D CA 1
ATOM 3391 C C . ILE D 1 42 ? 45.478 67.913 79.502 1.00 34.69 42 ILE D C 1
ATOM 3392 O O . ILE D 1 42 ? 45.559 66.726 79.157 1.00 34.68 42 ILE D O 1
ATOM 3397 N N . ASP D 1 43 ? 44.938 68.306 80.654 1.00 33.93 43 ASP D N 1
ATOM 3398 C CA . ASP D 1 43 ? 44.505 67.356 81.666 1.00 33.41 43 ASP D CA 1
ATOM 3399 C C . ASP D 1 43 ? 43.035 67.008 81.520 1.00 32.29 43 ASP D C 1
ATOM 3400 O O . ASP D 1 43 ? 42.166 67.792 81.903 1.00 31.94 43 ASP D O 1
ATOM 3405 N N . LEU D 1 44 ? 42.765 65.822 80.989 1.00 30.64 44 LEU D N 1
ATOM 3406 C CA . LEU D 1 44 ? 41.400 65.350 80.810 1.00 29.57 44 LEU D CA 1
ATOM 3407 C C . LEU D 1 44 ? 40.977 64.401 81.929 1.00 29.62 44 LEU D C 1
ATOM 3408 O O . LEU D 1 44 ? 39.824 63.975 81.978 1.00 29.29 44 LEU D O 1
ATOM 3413 N N . ALA D 1 45 ? 41.914 64.061 82.813 1.00 29.43 45 ALA D N 1
ATOM 3414 C CA . ALA D 1 45 ? 41.651 63.085 83.864 1.00 29.58 45 ALA D CA 1
ATOM 3415 C C . ALA D 1 45 ? 40.506 63.546 84.749 1.00 29.75 45 ALA D C 1
ATOM 3416 O O . ALA D 1 45 ? 40.454 64.705 85.160 1.00 30.05 45 ALA D O 1
ATOM 3418 N N . VAL D 1 46 ? 39.589 62.628 85.024 1.00 29.97 46 VAL D N 1
ATOM 3419 C CA . VAL D 1 46 ? 38.442 62.880 85.878 1.00 30.13 46 VAL D CA 1
ATOM 3420 C C . VAL D 1 46 ? 38.664 62.105 87.160 1.00 31.21 46 VAL D C 1
ATOM 3421 O O . VAL D 1 46 ? 38.694 62.661 88.259 1.00 31.45 46 VAL D O 1
ATOM 3425 N N . THR D 1 47 ? 38.816 60.800 87.001 1.00 32.46 47 THR D N 1
ATOM 3426 C CA . THR D 1 47 ? 39.008 59.898 88.108 1.00 33.85 47 THR D CA 1
ATOM 3427 C C . THR D 1 47 ? 39.640 58.627 87.547 1.00 35.34 47 THR D C 1
ATOM 3428 O O . THR D 1 47 ? 39.908 58.537 86.341 1.00 35.64 47 THR D O 1
ATOM 3432 N N . LYS D 1 48 ? 39.885 57.658 88.422 1.00 36.60 48 LYS D N 1
ATOM 3433 C CA . LYS D 1 48 ? 40.463 56.384 88.046 1.00 37.83 48 LYS D CA 1
ATOM 3434 C C . LYS D 1 48 ? 39.785 55.812 86.805 1.00 36.68 48 LYS D C 1
ATOM 3435 O O . LYS D 1 48 ? 38.577 55.527 86.815 1.00 36.34 48 LYS D O 1
ATOM 3441 N N . ASN D 1 49 ? 40.571 55.652 85.742 1.00 34.99 49 ASN D N 1
ATOM 3442 C CA . ASN D 1 49 ? 40.080 55.085 84.492 1.00 33.63 49 ASN D CA 1
ATOM 3443 C C . ASN D 1 49 ? 38.942 55.873 83.826 1.00 32.45 49 ASN D C 1
ATOM 3444 O O . ASN D 1 49 ? 38.090 55.297 83.145 1.00 31.66 49 ASN D O 1
ATOM 3449 N N . LEU D 1 50 ? 38.943 57.191 84.014 1.00 31.07 50 LEU D N 1
ATOM 3450 C CA . LEU D 1 50 ? 37.965 58.057 83.367 1.00 29.77 50 LEU D CA 1
ATOM 3451 C C . LEU D 1 50 ? 38.646 59.362 82.983 1.00 27.56 50 LEU D C 1
ATOM 3452 O O . LEU D 1 50 ? 39.044 60.134 83.866 1.00 27.45 50 LEU D O 1
ATOM 3457 N N . PRO D 1 51 ? 38.819 59.605 81.675 1.00 25.53 51 PRO D N 1
ATOM 3458 C CA . PRO D 1 51 ? 38.502 58.684 80.588 1.00 24.87 51 PRO D CA 1
ATOM 3459 C C . PRO D 1 51 ? 39.634 57.673 80.364 1.00 25.17 51 PRO D C 1
ATOM 3460 O O . PRO D 1 51 ? 40.768 57.892 80.817 1.00 24.52 51 PRO D O 1
ATOM 3464 N N . ARG D 1 52 ? 39.318 56.582 79.683 1.00 25.64 52 ARG D N 1
ATOM 3465 C CA . ARG D 1 52 ? 40.291 55.548 79.376 1.00 26.91 52 ARG D CA 1
ATOM 3466 C C . ARG D 1 52 ? 41.254 55.990 78.288 1.00 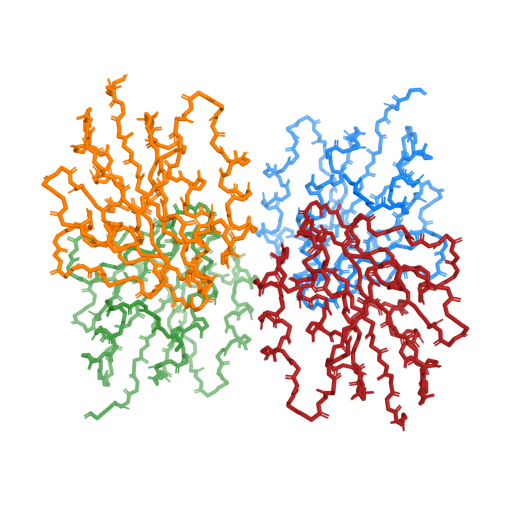27.07 52 ARG D C 1
ATOM 3467 O O . ARG D 1 52 ? 40.899 56.784 77.404 1.00 27.24 52 ARG D O 1
ATOM 3475 N N . PHE D 1 53 ? 42.473 55.460 78.354 1.00 26.66 53 PHE D N 1
ATOM 3476 C CA . PHE D 1 53 ? 43.495 55.751 77.355 1.00 26.37 53 PHE D CA 1
ATOM 3477 C C . PHE D 1 53 ? 42.975 55.433 75.965 1.00 26.02 53 PHE D C 1
ATOM 3478 O O . PHE D 1 53 ? 43.112 56.234 75.039 1.00 25.03 53 PHE D O 1
ATOM 3486 N N . ILE D 1 54 ? 42.382 54.256 75.827 1.00 26.74 54 ILE D N 1
ATOM 3487 C CA . ILE D 1 54 ? 42.006 53.751 74.511 1.00 28.62 54 ILE D CA 1
ATOM 3488 C C . ILE D 1 54 ? 40.941 54.625 73.841 1.00 29.51 54 ILE D C 1
ATOM 3489 O O . ILE D 1 54 ? 40.927 54.780 72.615 1.00 30.13 54 ILE D O 1
ATOM 3494 N N . ASP D 1 55 ? 40.069 55.205 74.657 1.00 30.10 55 ASP D N 1
ATOM 3495 C CA . ASP D 1 55 ? 38.977 56.014 74.153 1.00 30.43 55 ASP D CA 1
ATOM 3496 C C . ASP D 1 55 ? 39.461 57.358 73.661 1.00 29.28 55 ASP D C 1
ATOM 3497 O O . ASP D 1 55 ? 38.994 57.850 72.640 1.00 29.73 55 ASP D O 1
ATOM 3502 N N . VAL D 1 56 ? 40.394 57.962 74.385 1.00 27.93 56 VAL D N 1
ATOM 3503 C CA . VAL D 1 56 ? 40.974 59.222 73.940 1.00 26.42 56 VAL D CA 1
ATOM 3504 C C . VAL D 1 56 ? 41.772 58.991 72.646 1.00 26.34 56 VAL D C 1
ATOM 3505 O O . VAL D 1 56 ? 41.662 59.762 71.683 1.00 26.62 56 VAL D O 1
ATOM 3509 N N . LEU D 1 57 ? 42.556 57.915 72.615 1.00 25.27 57 LEU D N 1
ATOM 3510 C CA . LEU D 1 57 ? 43.321 57.582 71.410 1.00 25.35 57 LEU D CA 1
ATOM 3511 C C . LEU D 1 57 ? 42.422 57.436 70.180 1.00 25.78 57 LEU D C 1
ATOM 3512 O O . LEU D 1 57 ? 42.712 58.010 69.128 1.00 25.77 57 LEU D O 1
ATOM 3517 N N . ALA D 1 58 ? 41.345 56.662 70.314 1.00 26.56 58 ALA D N 1
ATOM 3518 C CA . ALA D 1 58 ? 40.406 56.462 69.205 1.00 28.26 58 ALA D CA 1
ATOM 3519 C C . ALA D 1 58 ? 39.831 57.789 68.702 1.00 29.72 58 ALA D C 1
ATOM 3520 O O . ALA D 1 58 ? 39.697 58.003 67.495 1.00 30.34 58 ALA D O 1
ATOM 3522 N N . THR D 1 59 ? 39.499 58.677 69.632 1.00 30.91 59 THR D N 1
ATOM 3523 C CA . THR D 1 59 ? 38.963 59.975 69.278 1.00 32.65 59 THR D CA 1
ATOM 3524 C C . THR D 1 59 ? 39.984 60.803 68.512 1.00 33.53 59 THR D C 1
ATOM 3525 O O . THR D 1 59 ? 39.672 61.372 67.463 1.00 33.82 59 THR D O 1
ATOM 3529 N N . VAL D 1 60 ? 41.199 60.875 69.044 1.00 34.45 60 VAL D N 1
ATOM 3530 C CA . VAL D 1 60 ? 42.244 61.699 68.446 1.00 35.24 60 VAL D CA 1
ATOM 3531 C C . VAL D 1 60 ? 42.635 61.204 67.055 1.00 37.26 60 VAL D C 1
ATOM 3532 O O . VAL D 1 60 ? 42.876 62.015 66.157 1.00 37.31 60 VAL D O 1
ATOM 3536 N N . LEU D 1 61 ? 42.680 59.884 66.874 1.00 39.45 61 LEU D N 1
ATOM 3537 C CA . LEU D 1 61 ? 43.041 59.307 65.576 1.00 42.14 61 LEU D CA 1
ATOM 3538 C C . LEU D 1 61 ? 42.110 59.744 64.458 1.00 44.77 61 LEU D C 1
ATOM 3539 O O . LEU D 1 61 ? 42.532 59.853 63.312 1.00 45.50 61 LEU D O 1
ATOM 3544 N N . GLU D 1 62 ? 40.847 59.985 64.801 1.00 48.05 62 GLU D N 1
ATOM 3545 C CA . GLU D 1 62 ? 39.847 60.442 63.844 1.00 51.30 62 GLU D CA 1
ATOM 3546 C C . GLU D 1 62 ? 40.086 61.877 63.366 1.00 52.10 62 GLU D C 1
ATOM 3547 O O . GLU D 1 62 ? 39.413 62.344 62.451 1.00 52.52 62 GLU D O 1
ATOM 3553 N N . GLU D 1 63 ? 41.049 62.564 63.975 1.00 52.98 63 GLU D N 1
ATOM 3554 C CA . GLU D 1 63 ? 41.287 63.976 63.695 1.00 53.76 63 GLU D CA 1
ATOM 3555 C C . GLU D 1 63 ? 42.691 64.261 63.179 1.00 53.18 63 GLU D C 1
ATOM 3556 O O . GLU D 1 63 ? 42.990 65.389 62.781 1.00 53.48 63 GLU D O 1
ATOM 3562 N N . MET D 1 64 ? 43.546 63.243 63.186 1.00 52.18 64 MET D N 1
ATOM 3563 C CA . MET D 1 64 ? 44.940 63.416 62.809 1.00 51.03 64 MET D CA 1
ATOM 3564 C C . MET D 1 64 ? 45.374 62.517 61.665 1.00 50.43 64 MET D C 1
ATOM 3565 O O . MET D 1 64 ? 44.869 61.406 61.489 1.00 49.83 64 MET D O 1
ATOM 3570 N N . GLU D 1 65 ? 46.321 63.026 60.889 1.00 50.11 65 GLU D N 1
ATOM 3571 C CA . GLU D 1 65 ? 46.997 62.231 59.886 1.00 50.11 65 GLU D CA 1
ATOM 3572 C C . GLU D 1 65 ? 48.298 61.818 60.522 1.00 48.87 65 GLU D C 1
ATOM 3573 O O . GLU D 1 65 ? 49.203 62.642 60.689 1.00 48.54 65 GLU D O 1
ATOM 3579 N N . ILE D 1 66 ? 48.379 60.550 60.908 1.00 47.98 66 ILE D N 1
ATOM 3580 C CA A ILE D 1 66 ? 49.583 60.095 61.585 0.50 47.63 66 ILE D CA 1
ATOM 3581 C CA B ILE D 1 66 ? 49.538 60.008 61.625 0.50 47.60 66 ILE D CA 1
ATOM 3582 C C . ILE D 1 66 ? 50.449 59.194 60.710 1.00 47.20 66 ILE D C 1
ATOM 3583 O O . ILE D 1 66 ? 49.968 58.441 59.859 1.00 47.01 66 ILE D O 1
ATOM 3592 N N . GLN D 1 67 ? 51.743 59.333 60.931 1.00 46.78 67 GLN D N 1
ATOM 3593 C CA A GLN D 1 67 ? 52.788 58.671 60.192 0.60 46.39 67 GLN D CA 1
ATOM 3594 C CA B GLN D 1 67 ? 52.737 58.610 60.153 0.40 46.40 67 GLN D CA 1
ATOM 3595 C C . GLN D 1 67 ? 53.342 57.513 61.016 1.00 45.25 67 GLN D C 1
ATOM 3596 O O . GLN D 1 67 ? 53.519 56.385 60.541 1.00 44.84 67 GLN D O 1
ATOM 3607 N N . LYS D 1 68 ? 53.628 57.837 62.275 1.00 43.07 68 LYS D N 1
ATOM 3608 C CA . LYS D 1 68 ? 54.263 56.926 63.207 1.00 40.76 68 LYS D CA 1
ATOM 3609 C C . LYS D 1 68 ? 53.706 57.102 64.598 1.00 38.20 68 LYS D C 1
ATOM 3610 O O . LYS D 1 68 ? 53.248 58.185 64.970 1.00 36.89 68 LYS D O 1
ATOM 3616 N N . ILE D 1 69 ? 53.779 56.030 65.377 1.00 35.55 69 ILE D N 1
ATOM 3617 C CA . ILE D 1 69 ? 53.480 56.121 66.790 1.00 33.83 69 ILE D CA 1
ATOM 3618 C C . ILE D 1 69 ? 54.675 55.592 67.567 1.00 33.85 69 ILE D C 1
ATOM 3619 O O . ILE D 1 69 ? 55.445 54.785 67.046 1.00 33.66 69 ILE D O 1
ATOM 3624 N N . TYR D 1 70 ? 54.833 56.061 68.798 1.00 33.61 70 TYR D N 1
ATOM 3625 C CA . TYR D 1 70 ? 55.880 55.582 69.675 1.00 33.31 70 TYR D CA 1
ATOM 3626 C C . TYR D 1 70 ? 55.244 54.996 70.919 1.00 32.28 70 TYR D C 1
ATOM 3627 O O . TYR D 1 70 ? 54.315 55.576 71.478 1.00 31.63 70 TYR D O 1
ATOM 3636 N N . LEU D 1 71 ? 55.761 53.849 71.345 1.00 31.31 71 LEU D N 1
ATOM 3637 C CA . LEU D 1 71 ? 55.301 53.176 72.544 1.00 30.83 71 LEU D CA 1
ATOM 3638 C C . LEU D 1 71 ? 56.509 52.721 73.348 1.00 30.63 71 LEU D C 1
ATOM 3639 O O . LEU D 1 71 ? 57.605 52.587 72.803 1.00 30.47 71 LEU D O 1
ATOM 3644 N N . ALA D 1 72 ? 56.305 52.487 74.638 1.00 29.77 72 ALA D N 1
ATOM 3645 C CA . ALA D 1 72 ? 57.372 51.973 75.478 1.00 30.49 72 ALA D CA 1
ATOM 3646 C C . ALA D 1 72 ? 57.583 50.502 75.181 1.00 30.97 72 ALA D C 1
ATOM 3647 O O . ALA D 1 72 ? 56.623 49.732 75.062 1.00 30.82 72 ALA D O 1
ATOM 3649 N N . GLU D 1 73 ? 58.844 50.115 75.044 1.00 32.18 73 GLU D N 1
ATOM 3650 C CA . GLU D 1 73 ? 59.202 48.709 74.861 1.00 33.24 73 GLU D CA 1
ATOM 3651 C C . GLU D 1 73 ? 58.574 47.869 75.977 1.00 32.31 73 GLU D C 1
ATOM 3652 O O . GLU D 1 73 ? 58.160 46.736 75.748 1.00 31.17 73 GLU D O 1
ATOM 3658 N N . GLU D 1 74 ? 58.501 48.447 77.177 1.00 31.74 74 GLU D N 1
ATOM 3659 C CA . GLU D 1 74 ? 57.894 47.788 78.350 1.00 32.27 74 GLU D CA 1
ATOM 3660 C C . GLU D 1 74 ? 56.422 47.388 78.196 1.00 31.83 74 GLU D C 1
ATOM 3661 O O . GLU D 1 74 ? 55.952 46.522 78.930 1.00 31.62 74 GLU D O 1
ATOM 3667 N N . ILE D 1 75 ? 55.698 48.003 77.262 1.00 31.44 75 ILE D N 1
ATOM 3668 C CA . ILE D 1 75 ? 54.287 47.676 77.089 1.00 31.94 75 ILE D CA 1
ATOM 3669 C C . ILE D 1 75 ? 54.078 46.214 76.700 1.00 33.05 75 ILE D C 1
ATOM 3670 O O . ILE D 1 75 ? 53.103 45.594 77.149 1.00 31.76 75 ILE D O 1
ATOM 3675 N N . LYS D 1 76 ? 55.001 45.677 75.888 1.00 34.51 76 LYS D N 1
ATOM 36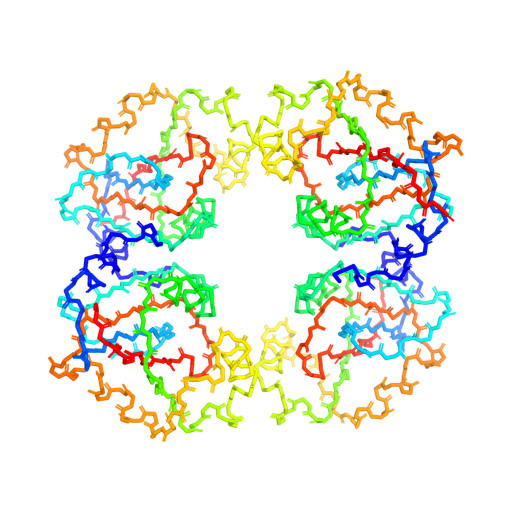76 C CA . LYS D 1 76 ? 54.893 44.316 75.337 1.00 36.84 76 LYS D CA 1
ATOM 3677 C C . LYS D 1 76 ? 54.685 43.271 76.429 1.00 38.28 76 LYS D C 1
ATOM 3678 O O . LYS D 1 76 ? 53.901 42.330 76.280 1.00 38.63 76 LYS D O 1
ATOM 3684 N N . GLU D 1 77 ? 55.381 43.440 77.540 1.00 39.81 77 GLU D N 1
ATOM 3685 C CA . GLU D 1 77 ? 55.314 42.454 78.601 1.00 41.51 77 GLU D CA 1
ATOM 3686 C C . GLU D 1 77 ? 54.430 42.886 79.782 1.00 40.98 77 GLU D C 1
ATOM 3687 O O . GLU D 1 77 ? 53.801 42.050 80.438 1.00 40.76 77 GLU D O 1
ATOM 3693 N N . HIS D 1 78 ? 54.363 44.187 80.034 1.00 40.18 78 HIS D N 1
ATOM 3694 C CA . HIS D 1 78 ? 53.598 44.681 81.180 1.00 39.87 78 HIS D CA 1
ATOM 3695 C C . HIS D 1 78 ? 52.139 45.038 80.883 1.00 38.19 78 HIS D C 1
ATOM 3696 O O . HIS D 1 78 ? 51.341 45.167 81.802 1.00 38.14 78 HIS D O 1
ATOM 3703 N N . ASN D 1 79 ? 51.802 45.158 79.603 1.00 36.34 79 ASN D N 1
ATOM 3704 C CA . ASN D 1 79 ? 50.452 45.492 79.186 1.00 34.77 79 ASN D CA 1
ATOM 3705 C C . ASN D 1 79 ? 50.176 45.001 77.768 1.00 34.51 79 ASN D C 1
ATOM 3706 O O . ASN D 1 79 ? 49.904 45.801 76.877 1.00 34.61 79 ASN D O 1
ATOM 3711 N N . PRO D 1 80 ? 50.247 43.676 77.555 1.00 34.38 80 PRO D N 1
ATOM 3712 C CA . PRO D 1 80 ? 50.021 43.060 76.247 1.00 34.26 80 PRO D CA 1
ATOM 3713 C C . PRO D 1 80 ? 48.615 43.404 75.726 1.00 34.22 80 PRO D C 1
ATOM 3714 O O . PRO D 1 80 ? 48.406 43.555 74.519 1.00 34.16 80 PRO D O 1
ATOM 3718 N N . THR D 1 81 ? 47.674 43.528 76.655 1.00 33.98 81 THR D N 1
ATOM 3719 C CA . THR D 1 81 ? 46.291 43.906 76.369 1.00 34.27 81 THR D CA 1
ATOM 3720 C C . THR D 1 81 ? 46.174 45.284 75.712 1.00 32.52 81 THR D C 1
ATOM 3721 O O . THR D 1 81 ? 45.515 45.432 74.683 1.00 32.58 81 THR D O 1
ATOM 3725 N N . GLN D 1 82 ? 46.818 46.283 76.299 1.00 31.04 82 GLN D N 1
ATOM 3726 C CA . GLN D 1 82 ? 46.784 47.624 75.744 1.00 29.91 82 GLN D CA 1
ATOM 3727 C C . GLN D 1 82 ? 47.463 47.657 74.378 1.00 29.63 82 GLN D C 1
ATOM 3728 O O . GLN D 1 82 ? 46.993 48.338 73.462 1.00 29.73 82 GLN D O 1
ATOM 3734 N N . LEU D 1 83 ? 48.558 46.914 74.228 1.00 29.48 83 LEU D N 1
ATOM 3735 C CA . LEU D 1 83 ? 49.278 46.886 72.941 1.00 29.23 83 LEU D CA 1
ATOM 3736 C C . LEU D 1 83 ? 48.373 46.348 71.844 1.00 29.56 83 LEU D C 1
ATOM 3737 O O . LEU D 1 83 ? 48.281 46.920 70.758 1.00 28.95 83 LEU D O 1
ATOM 3742 N N . GLN D 1 84 ? 47.707 45.243 72.145 1.00 30.90 84 GLN D N 1
ATOM 3743 C CA . GLN D 1 84 ? 46.746 44.654 71.229 1.00 33.16 84 GLN D CA 1
ATOM 3744 C C . GLN D 1 84 ? 45.615 45.632 70.861 1.00 32.82 84 GLN D C 1
ATOM 3745 O O . GLN D 1 84 ? 45.259 45.762 69.684 1.00 32.89 84 GLN D O 1
ATOM 3751 N N . GLN D 1 85 ? 45.082 46.345 71.857 1.00 32.28 85 GLN D N 1
ATOM 3752 C CA . GLN D 1 85 ? 44.009 47.310 71.603 1.00 31.59 85 GLN D CA 1
ATOM 3753 C C . GLN D 1 85 ? 44.486 48.420 70.702 1.00 30.95 85 GLN D C 1
ATOM 3754 O O . GLN D 1 85 ? 43.749 48.870 69.843 1.00 30.78 85 GLN D O 1
ATOM 3760 N N . ILE D 1 86 ? 45.727 48.857 70.899 1.00 30.67 86 ILE D N 1
ATOM 3761 C CA . ILE D 1 86 ? 46.298 49.906 70.074 1.00 30.47 86 ILE D CA 1
ATOM 3762 C C . ILE D 1 86 ? 46.436 49.451 68.628 1.00 31.89 86 ILE D C 1
ATOM 3763 O O . ILE D 1 86 ? 46.006 50.153 67.705 1.00 31.15 86 ILE D O 1
ATOM 3768 N N . LYS D 1 87 ? 47.019 48.267 68.440 1.00 33.98 87 LYS D N 1
ATOM 3769 C CA . LYS D 1 87 ? 47.186 47.670 67.107 1.00 36.34 87 LYS D CA 1
ATOM 3770 C C . LYS D 1 87 ? 45.889 47.571 66.298 1.00 37.98 87 LYS D C 1
ATOM 3771 O O . LYS D 1 87 ? 45.887 47.849 65.097 1.00 37.70 87 LYS D O 1
ATOM 3777 N N . GLN D 1 88 ? 44.801 47.180 66.964 1.00 40.20 88 GLN D N 1
ATOM 3778 C CA . GLN D 1 88 ? 43.482 47.056 66.334 1.00 42.30 88 GLN D CA 1
ATOM 3779 C C . GLN D 1 88 ? 42.915 48.403 65.907 1.00 41.88 88 GLN D C 1
ATOM 3780 O O . GLN D 1 88 ? 42.077 48.476 65.010 1.00 41.54 88 GLN D O 1
ATOM 3786 N N . LEU D 1 89 ? 43.381 49.463 66.555 1.00 41.52 89 LEU D N 1
ATOM 3787 C CA . LEU D 1 89 ? 42.895 50.815 66.308 1.00 41.70 89 LEU D CA 1
ATOM 3788 C C . LEU D 1 89 ? 43.573 51.522 65.129 1.00 42.77 89 LEU D C 1
ATOM 3789 O O . LEU D 1 89 ? 42.919 52.251 64.385 1.00 42.26 89 LEU D O 1
ATOM 3794 N N . ILE D 1 90 ? 44.878 51.320 64.963 1.00 44.62 90 ILE D N 1
ATOM 3795 C CA . ILE D 1 90 ? 45.618 51.994 63.907 1.00 46.94 90 ILE D CA 1
ATOM 3796 C C . ILE D 1 90 ? 45.695 51.102 62.679 1.00 49.96 90 ILE D C 1
ATOM 3797 O O . ILE D 1 90 ? 45.662 49.878 62.792 1.00 50.17 90 ILE D O 1
ATOM 3802 N N . SER D 1 91 ? 45.808 51.722 61.507 1.00 54.03 91 SER D N 1
ATOM 3803 C CA . SER D 1 91 ? 45.965 50.986 60.249 1.00 57.86 91 SER D CA 1
ATOM 3804 C C . SER D 1 91 ? 47.298 50.235 60.185 1.00 59.55 91 SER D C 1
ATOM 3805 O O . SER D 1 91 ? 48.174 50.421 61.041 1.00 60.06 91 SER D O 1
ATOM 3808 N N . SER D 1 92 ? 47.441 49.386 59.169 1.00 61.03 92 SER D N 1
ATOM 3809 C CA . SER D 1 92 ? 48.676 48.632 58.964 1.00 61.93 92 SER D CA 1
ATOM 3810 C C . SER D 1 92 ? 49.729 49.482 58.246 1.00 61.64 92 SER D C 1
ATOM 3811 O O . SER D 1 92 ? 50.895 49.087 58.128 1.00 61.86 92 SER D O 1
ATOM 3814 N N . GLU D 1 93 ? 49.306 50.653 57.774 1.00 60.00 93 GLU D N 1
ATOM 3815 C CA . GLU D 1 93 ? 50.189 51.586 57.081 1.00 60.00 93 GLU D CA 1
ATOM 3816 C C . GLU D 1 93 ? 50.865 52.570 58.045 1.00 60.00 93 GLU D C 1
ATOM 3817 O O . GLU D 1 93 ? 51.545 53.513 57.615 1.00 60.00 93 GLU D O 1
ATOM 3823 N N . ILE D 1 94 ? 50.665 52.361 59.343 1.00 56.16 94 ILE D N 1
ATOM 3824 C CA . ILE D 1 94 ? 51.299 53.198 60.350 1.00 53.50 94 ILE D CA 1
ATOM 3825 C C . ILE D 1 94 ? 52.354 52.376 61.065 1.00 51.94 94 ILE D C 1
ATOM 3826 O O . ILE D 1 94 ? 52.092 51.254 61.511 1.00 51.39 94 ILE D O 1
ATOM 3831 N N . GLU D 1 95 ? 53.551 52.946 61.156 1.00 49.79 95 GLU D N 1
ATOM 3832 C CA . GLU D 1 95 ? 54.678 52.278 61.778 1.00 47.44 95 GLU D CA 1
ATOM 3833 C C . GLU D 1 95 ? 54.642 52.419 63.301 1.00 45.19 95 GLU D C 1
ATOM 3834 O O . GLU D 1 95 ? 54.402 53.508 63.825 1.00 44.34 95 GLU D O 1
ATOM 3840 N N . ILE D 1 96 ? 54.884 51.301 63.988 1.00 42.63 96 ILE D N 1
ATOM 3841 C CA . ILE D 1 96 ? 54.972 51.262 65.434 1.00 40.08 96 ILE D CA 1
ATOM 3842 C C . ILE D 1 96 ? 56.431 51.146 65.880 1.00 38.92 96 ILE D C 1
ATOM 3843 O O . ILE D 1 96 ? 57.089 50.124 65.652 1.00 38.18 96 ILE D O 1
ATOM 3848 N N . ILE D 1 97 ? 56.925 52.186 66.541 1.00 37.08 97 ILE D N 1
ATOM 3849 C CA . ILE D 1 97 ? 58.300 52.189 67.022 1.00 35.65 97 ILE D CA 1
ATOM 3850 C C . ILE D 1 97 ? 58.370 52.055 68.542 1.00 34.48 97 ILE D C 1
ATOM 3851 O O . ILE D 1 97 ? 57.826 52.879 69.275 1.00 33.98 97 ILE D O 1
ATOM 3856 N N . PHE D 1 98 ? 59.040 51.008 69.010 1.00 33.28 98 PHE D N 1
ATOM 3857 C CA . PHE D 1 98 ? 59.218 50.800 70.438 1.00 32.64 98 PHE D CA 1
ATOM 3858 C C . PHE D 1 98 ? 60.506 51.420 70.958 1.00 32.64 98 PHE D C 1
ATOM 3859 O O . PHE D 1 98 ? 61.580 51.194 70.401 1.00 32.94 98 PHE D O 1
ATOM 3867 N N . ILE D 1 99 ? 60.380 52.212 72.018 1.00 31.97 99 ILE D N 1
ATOM 3868 C CA . ILE D 1 99 ? 61.519 52.851 72.668 1.00 31.70 99 ILE D CA 1
ATOM 3869 C C . ILE D 1 99 ? 61.391 52.605 74.170 1.00 32.40 99 ILE D C 1
ATOM 3870 O O . ILE D 1 99 ? 60.343 52.157 74.622 1.00 32.97 99 ILE D O 1
ATOM 3875 N N . PRO D 1 100 ? 62.461 52.864 74.946 1.00 32.88 100 PRO D N 1
ATOM 3876 C CA . PRO D 1 100 ? 62.374 52.665 76.400 1.00 33.03 100 PRO D CA 1
ATOM 3877 C C . PRO D 1 100 ? 61.428 53.676 77.021 1.00 33.93 100 PRO D C 1
ATOM 3878 O O . PRO D 1 100 ? 61.404 54.843 76.598 1.00 33.59 100 PRO D O 1
ATOM 3882 N N . HIS D 1 101 ? 60.651 53.237 78.014 1.00 34.92 101 HIS D N 1
ATOM 3883 C CA . HIS D 1 101 ? 59.741 54.144 78.715 1.00 36.16 101 HIS D CA 1
ATOM 3884 C C . HIS D 1 101 ? 60.417 55.451 79.124 1.00 37.07 101 HIS D C 1
ATOM 3885 O O . HIS D 1 101 ? 59.822 56.529 79.015 1.00 36.45 101 HIS D O 1
ATOM 3892 N N . GLU D 1 102 ? 61.665 55.356 79.584 1.00 38.77 102 GLU D N 1
ATOM 3893 C CA . GLU D 1 102 ? 62.446 56.544 79.948 1.00 40.58 102 GLU D CA 1
ATOM 3894 C C . GLU D 1 102 ? 62.474 57.591 78.840 1.00 40.12 102 GLU D C 1
ATOM 3895 O O . GLU D 1 102 ? 62.415 58.792 79.117 1.00 39.56 102 GLU D O 1
ATOM 3901 N N . GLU D 1 103 ? 62.558 57.130 77.594 1.00 40.19 103 GLU D N 1
ATOM 3902 C CA A GLU D 1 103 ? 62.588 58.037 76.448 0.60 40.45 103 GLU D CA 1
ATOM 3903 C CA B GLU D 1 103 ? 62.593 58.025 76.438 0.40 40.29 103 GLU D CA 1
ATOM 3904 C C . GLU D 1 103 ? 61.208 58.604 76.144 1.00 39.52 103 GLU D C 1
ATOM 3905 O O . GLU D 1 103 ? 61.089 59.744 75.689 1.00 39.17 103 GLU D O 1
ATOM 3916 N N . MET D 1 104 ? 60.170 57.804 76.394 1.00 37.92 104 MET D N 1
ATOM 3917 C CA . MET D 1 104 ? 58.791 58.265 76.231 1.00 35.90 104 MET D CA 1
ATOM 3918 C C . MET D 1 104 ? 58.601 59.480 77.120 1.00 35.86 104 MET D C 1
ATOM 3919 O O . MET D 1 104 ? 57.965 60.456 76.721 1.00 36.01 104 MET D O 1
ATOM 3924 N N . LYS D 1 105 ? 59.191 59.429 78.308 1.00 36.07 105 LYS D N 1
ATOM 3925 C CA . LYS D 1 105 ? 59.127 60.537 79.258 1.00 37.16 105 LYS D CA 1
ATOM 3926 C C . LYS D 1 105 ? 59.862 61.776 78.752 1.00 36.95 105 LYS D C 1
ATOM 3927 O O . LYS D 1 105 ? 59.377 62.910 78.911 1.00 36.67 105 LYS D O 1
ATOM 3933 N N . SER D 1 106 ? 61.029 61.562 78.143 1.00 36.41 106 SER D N 1
ATOM 3934 C CA . SER D 1 106 ? 61.821 62.663 77.581 1.00 36.28 106 SER D CA 1
ATOM 3935 C C . SER D 1 106 ? 61.103 63.333 76.431 1.00 35.64 106 SER D C 1
ATOM 3936 O O . SER D 1 106 ? 61.238 64.542 76.232 1.00 35.04 106 SER D O 1
ATOM 3939 N N . ASN D 1 107 ? 60.368 62.542 75.654 1.00 35.45 107 ASN D N 1
ATOM 3940 C CA . ASN D 1 107 ? 59.598 63.081 74.536 1.00 35.88 107 ASN D CA 1
ATOM 3941 C C . ASN D 1 107 ? 58.486 64.051 74.951 1.00 35.30 107 ASN D C 1
ATOM 3942 O O . ASN D 1 107 ? 58.016 64.838 74.139 1.00 35.04 107 ASN D O 1
ATOM 3947 N N . LEU D 1 108 ? 58.085 64.014 76.218 1.00 35.47 108 LEU D N 1
ATOM 3948 C CA . LEU D 1 108 ? 57.073 64.949 76.718 1.00 35.82 108 LEU D CA 1
ATOM 3949 C C . LEU D 1 108 ? 57.561 66.389 76.623 1.00 36.94 108 LEU D C 1
ATOM 3950 O O . LEU D 1 108 ? 56.772 67.318 76.719 1.00 37.54 108 LEU D O 1
ATOM 3955 N N . ALA D 1 109 ? 58.868 66.564 76.448 1.00 37.77 109 ALA D N 1
ATOM 3956 C CA . ALA D 1 109 ? 59.459 67.889 76.298 1.00 38.67 109 ALA D CA 1
ATOM 3957 C C . ALA D 1 109 ? 60.137 68.060 74.937 1.00 39.22 109 ALA D C 1
ATOM 3958 O O . ALA D 1 109 ? 60.917 68.989 74.744 1.00 39.60 109 ALA D O 1
ATOM 3960 N N . HIS D 1 110 ? 59.832 67.166 74.000 1.00 39.56 110 HIS D N 1
ATOM 3961 C CA . HIS D 1 110 ? 60.366 67.250 72.648 1.00 39.88 110 HIS D CA 1
ATOM 3962 C C . HIS D 1 110 ? 60.026 68.605 72.044 1.00 40.25 110 HIS D C 1
ATOM 3963 O O . HIS D 1 110 ? 58.922 69.101 72.252 1.00 40.79 110 HIS D O 1
ATOM 3970 N N . PRO D 1 111 ? 60.974 69.214 71.304 1.00 40.42 111 PRO D N 1
ATOM 3971 C CA . PRO D 1 111 ? 60.765 70.541 70.712 1.00 40.20 111 PRO D CA 1
ATOM 3972 C C . PRO D 1 111 ? 59.578 70.624 69.750 1.00 39.82 111 PRO D C 1
ATOM 3973 O O . PRO D 1 111 ? 58.999 71.702 69.591 1.00 40.22 111 PRO D O 1
ATOM 3977 N N . LEU D 1 112 ? 59.222 69.505 69.123 1.00 38.80 112 LEU D N 1
ATOM 3978 C CA . LEU D 1 112 ? 58.104 69.465 68.177 1.00 38.04 112 LEU D CA 1
ATOM 3979 C C . LEU D 1 112 ? 56.838 68.891 68.811 1.00 37.90 112 LEU D C 1
ATOM 3980 O O . LEU D 1 112 ? 55.868 68.567 68.117 1.00 37.20 112 LEU D O 1
ATOM 3985 N N . ASN D 1 113 ? 56.855 68.759 70.135 1.00 37.86 113 ASN D N 1
ATOM 3986 C CA . ASN D 1 113 ? 55.701 68.257 70.865 1.00 38.27 113 ASN D CA 1
ATOM 3987 C C . ASN D 1 113 ? 54.685 69.373 71.020 1.00 38.16 113 ASN D C 1
ATOM 3988 O O . ASN D 1 113 ? 54.984 70.403 71.634 1.00 38.40 113 ASN D O 1
ATOM 3993 N N . LYS D 1 114 ? 53.490 69.164 70.478 1.00 37.82 114 LYS D N 1
ATOM 3994 C CA . LYS D 1 114 ? 52.457 70.194 70.507 1.00 37.66 114 LYS D CA 1
ATOM 3995 C C . LYS D 1 114 ? 51.357 69.959 71.536 1.00 36.47 114 LYS D C 1
ATOM 3996 O O . LYS D 1 114 ? 50.387 70.707 71.577 1.00 36.70 114 LYS D O 1
ATOM 4002 N N . GLY D 1 115 ? 51.500 68.931 72.362 1.00 34.85 115 GLY D N 1
ATOM 4003 C CA . GLY D 1 115 ? 50.502 68.666 73.375 1.00 32.37 115 GLY D CA 1
ATOM 4004 C C . GLY D 1 115 ? 50.692 67.338 74.065 1.00 31.18 115 GLY D C 1
ATOM 4005 O O . GLY D 1 115 ? 50.953 66.326 73.425 1.00 30.61 115 GLY D O 1
ATOM 4006 N N . ASN D 1 116 ? 50.555 67.356 75.386 1.00 30.08 116 ASN D N 1
ATOM 4007 C CA . ASN D 1 116 ? 50.583 66.152 76.192 1.00 29.30 116 ASN D CA 1
ATOM 4008 C C . ASN D 1 116 ? 49.236 65.974 76.872 1.00 28.44 116 ASN D C 1
ATOM 4009 O O . ASN D 1 116 ? 48.887 66.712 77.800 1.00 28.02 116 ASN D O 1
ATOM 4014 N N . ILE D 1 117 ? 48.473 65.002 76.394 1.00 27.80 117 ILE D N 1
ATOM 4015 C CA . ILE D 1 117 ? 47.147 64.740 76.920 1.00 27.03 117 ILE D CA 1
ATOM 4016 C C . ILE D 1 117 ? 47.217 63.736 78.060 1.00 27.57 117 ILE D C 1
ATOM 4017 O O . ILE D 1 117 ? 47.767 62.633 77.907 1.00 28.13 117 ILE D O 1
ATOM 4022 N N . ARG D 1 118 ? 46.655 64.121 79.202 1.00 27.09 118 ARG D N 1
ATOM 4023 C CA . ARG D 1 118 ? 46.582 63.246 80.348 1.00 27.07 118 ARG D CA 1
ATOM 4024 C C . ARG D 1 118 ? 45.187 62.660 80.488 1.00 27.01 118 ARG D C 1
ATOM 4025 O O . ARG D 1 118 ? 44.208 63.402 80.592 1.00 26.84 118 ARG D O 1
ATOM 4033 N N . THR D 1 119 ? 45.113 61.331 80.514 1.00 26.72 119 THR D N 1
ATOM 4034 C CA . THR D 1 119 ? 43.860 60.608 80.676 1.00 25.98 119 THR D CA 1
ATOM 4035 C C . THR D 1 119 ? 43.790 60.073 82.097 1.00 25.86 119 THR D C 1
ATOM 4036 O O . THR D 1 119 ? 44.711 60.288 82.878 1.00 25.16 119 THR D O 1
ATOM 4040 N N . GLY D 1 120 ? 42.702 59.385 82.439 1.00 25.60 120 GLY D N 1
ATOM 4041 C CA . GLY D 1 120 ? 42.596 58.776 83.757 1.00 25.36 120 GLY D CA 1
ATOM 4042 C C . GLY D 1 120 ? 43.080 57.334 83.818 1.00 25.56 120 GLY D C 1
ATOM 4043 O O . GLY D 1 120 ? 42.917 56.666 84.839 1.00 25.49 120 GLY D O 1
ATOM 4044 N N . GLU D 1 121 ? 43.672 56.848 82.733 1.00 25.68 121 GLU D N 1
ATOM 4045 C CA . GLU D 1 121 ? 44.115 55.457 82.654 1.00 26.28 121 GLU D CA 1
ATOM 4046 C C . GLU D 1 121 ? 45.035 55.074 83.807 1.00 26.44 121 GLU D C 1
ATOM 4047 O O . GLU D 1 121 ? 45.935 55.821 84.153 1.00 25.91 121 GLU D O 1
ATOM 4053 N N . THR D 1 122 ? 44.806 53.911 84.403 1.00 27.79 122 THR D N 1
ATOM 4054 C CA . THR D 1 122 ? 45.655 53.440 85.503 1.00 29.18 122 THR D CA 1
ATOM 4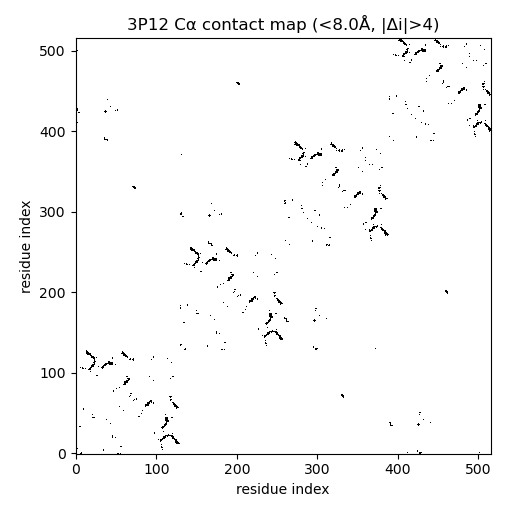055 C C . THR D 1 122 ? 46.489 52.193 85.172 1.00 29.71 122 THR D C 1
ATOM 4056 O O . THR D 1 122 ? 47.362 51.809 85.945 1.00 30.74 122 THR D O 1
ATOM 4060 N N . THR D 1 123 ? 46.229 51.556 84.039 1.00 29.77 123 THR D N 1
ATOM 4061 C CA . THR D 1 123 ? 47.039 50.421 83.635 1.00 30.05 123 THR D CA 1
ATOM 4062 C C . THR D 1 123 ? 48.408 50.902 83.122 1.00 30.29 123 THR D C 1
ATOM 4063 O O . THR D 1 123 ? 48.498 51.967 82.508 1.00 30.34 123 THR D O 1
ATOM 4067 N N . PRO D 1 124 ? 49.465 50.114 83.375 1.00 30.17 124 PRO D N 1
ATOM 4068 C CA . PRO D 1 124 ? 50.877 50.473 83.129 1.00 29.90 124 PRO D CA 1
ATOM 4069 C C . PRO D 1 124 ? 51.255 50.673 81.654 1.00 29.30 124 PRO D C 1
ATOM 4070 O O . PRO D 1 124 ? 50.789 49.955 80.766 1.00 28.16 124 PRO D O 1
ATOM 4074 N N . TYR D 1 125 ? 52.099 51.666 81.419 1.00 29.00 125 TYR D N 1
ATOM 4075 C CA . TYR D 1 125 ? 52.645 51.961 80.091 1.00 29.93 125 TYR D CA 1
ATOM 4076 C C . TYR D 1 125 ? 51.598 52.292 79.025 1.00 30.12 125 TYR D C 1
ATOM 4077 O O . TYR D 1 125 ? 51.840 52.090 77.835 1.00 29.28 125 TYR D O 1
ATOM 4086 N N . SER D 1 126 ? 50.444 52.808 79.463 1.00 30.58 126 SER D N 1
ATOM 4087 C CA . SER D 1 126 ? 49.424 53.305 78.538 1.00 30.57 126 SER D CA 1
ATOM 4088 C C . SER D 1 126 ? 49.791 54.722 78.129 1.00 30.03 126 SER D C 1
ATOM 4089 O O . SER D 1 126 ? 49.143 55.692 78.526 1.00 30.47 126 SER D O 1
ATOM 4092 N N . ASN D 1 127 ? 50.859 54.828 77.349 1.00 29.41 127 ASN D N 1
ATOM 4093 C CA . ASN D 1 127 ? 51.334 56.106 76.856 1.00 29.00 127 ASN D CA 1
ATOM 4094 C C . ASN D 1 127 ? 51.704 55.956 75.411 1.00 28.36 127 ASN D C 1
ATOM 4095 O O . ASN D 1 127 ? 52.215 54.917 75.003 1.00 27.92 127 ASN D O 1
ATOM 4100 N N . ILE D 1 128 ? 51.454 56.999 74.629 1.00 27.67 128 ILE D N 1
ATOM 4101 C CA . ILE D 1 128 ? 51.708 56.926 73.213 1.00 27.27 128 ILE D CA 1
ATOM 4102 C C . ILE D 1 128 ? 52.104 58.295 72.724 1.00 28.41 128 ILE D C 1
ATOM 4103 O O . ILE D 1 128 ? 51.734 59.305 73.318 1.00 28.87 128 ILE D O 1
ATOM 4108 N N . ALA D 1 129 ? 52.874 58.318 71.644 1.00 29.51 129 ALA D N 1
ATOM 4109 C CA . ALA D 1 129 ? 53.273 59.552 71.005 1.00 30.35 129 ALA D CA 1
ATOM 4110 C C . ALA D 1 129 ? 52.917 59.372 69.555 1.00 31.53 129 ALA D C 1
ATOM 4111 O O . ALA D 1 129 ? 53.256 58.349 68.952 1.00 31.22 129 ALA D O 1
ATOM 4113 N N . LEU D 1 130 ? 52.208 60.359 69.013 1.00 33.20 130 LEU D N 1
ATOM 4114 C CA . LEU D 1 130 ? 51.756 60.324 67.633 1.00 35.20 130 LEU D CA 1
ATOM 4115 C C . LEU D 1 130 ? 52.532 61.345 66.823 1.00 36.81 130 LEU D C 1
ATOM 4116 O O . LEU D 1 130 ? 52.606 62.527 67.187 1.00 37.04 130 LEU D O 1
ATOM 4121 N N . GLU D 1 131 ? 53.119 60.879 65.727 1.00 38.73 131 GLU D N 1
ATOM 4122 C CA . GLU D 1 131 ? 53.871 61.750 64.851 1.00 40.48 131 GLU D CA 1
ATOM 4123 C C . GLU D 1 131 ? 53.038 62.044 63.626 1.00 40.47 131 GLU D C 1
ATOM 4124 O O . GLU D 1 131 ? 52.579 61.134 62.929 1.00 39.89 131 GLU D O 1
ATOM 4130 N N . SER D 1 132 ? 52.849 63.330 63.376 1.00 41.03 132 SER D N 1
ATOM 4131 C CA . SER D 1 132 ? 52.024 63.786 62.285 1.00 42.27 132 SER D CA 1
ATOM 4132 C C . SER D 1 132 ? 52.694 63.682 60.916 1.00 43.91 132 SER D C 1
ATOM 4133 O O . SER D 1 132 ? 53.880 63.979 60.750 1.00 42.93 132 SER D O 1
ATOM 4136 N N . ASN D 1 133 ? 51.887 63.280 59.938 1.00 46.65 133 ASN D N 1
ATOM 4137 C CA . ASN D 1 133 ? 52.249 63.319 58.536 1.00 49.84 133 ASN D CA 1
ATOM 4138 C C . ASN D 1 133 ? 52.048 64.752 58.034 1.00 51.90 133 ASN D C 1
ATOM 4139 O O . ASN D 1 133 ? 51.890 65.676 58.839 1.00 51.50 133 ASN D O 1
ATOM 4144 N N . VAL D 1 134 ? 52.050 64.945 56.714 1.00 54.99 134 VAL D N 1
ATOM 4145 C CA . VAL D 1 134 ? 51.773 66.258 56.128 1.00 58.11 134 VAL D CA 1
ATOM 4146 C C . VAL D 1 134 ? 50.332 66.676 56.416 1.00 60.06 134 VAL D C 1
ATOM 4147 O O . VAL D 1 134 ? 49.400 65.901 56.174 1.00 60.36 134 VAL D O 1
ATOM 4151 N N . THR D 1 135 ? 50.161 67.897 56.924 1.00 62.54 135 THR D N 1
ATOM 4152 C CA . THR D 1 135 ? 48.834 68.448 57.233 1.00 64.97 135 THR D CA 1
ATOM 4153 C C . THR D 1 135 ? 48.060 68.903 55.986 1.00 65.45 135 THR D C 1
ATOM 4154 O O . THR D 1 135 ? 48.550 68.815 54.855 1.00 66.10 135 THR D O 1
#

InterPro domains:
  IPR007721 D-ribose pyranase RbsD/L-fucose mutarotase FucU [PF05025] (1-133)
  IPR023064 D-ribose pyranase [MF_01661] (1-134)
  IPR023064 D-ribose pyranase [NF008761] (1-134)
  IPR023064 D-ribose pyranase [PTHR37831] (1-134)
  IPR023750 RbsD-like superfamily [G3DSA:3.40.1650.10] (8-131)
  IPR023750 RbsD-like superfamily [SSF102546] (1-134)

Radius of gyration: 24.7 Å; Cα contacts (8 Å, |Δi|>4): 1173; chains: 4; bounding box: 63×69×53 Å

Sequence (516 aa):
VLNEHISKAIATIGHFDLLTINDAGMPIPNDHRRIDLAVTKNLPRFIDVLATVLEEMEIIQKIYLAEEIKEHNPTTQLQQIKQLISSEIEIIFIPHEEEMKSNLAHPLNKGNIRTGETTPYSNIALESNVTFVLNEHISKAIATIGHFDLLTINDAGMPIPNDHRRIDLAVTKNLPRFIDVLATVLEEMEIIQKIYLAEEIKEHNPTQLQQIKQLISSEIEIIFIPHEEEMKSSNLAHPLNKGNIRTGETTPYSNIALESNVTFAVLNEHISKAIATIGHFDLLTINDAGMPIPNDHRRIDLAVTKNLPRFIDVLATVLEEMEIQKIYLAEEIKEHNPTQLQQIKQLISSEIEIIFIPHEEMMKSNLAHPLNKGNIRTGETTPYSNIALESNVTFVLNEHISKAIATIGHFDLLTINDAGMPIPNDHRRIDLAVTKNLPRFIDVLATVLEEMEIIQQKIYLAEEIKEHNPTQLQQIKQLISSEIEIIFIPHEEEMKSNLAHPLNKGNIRTGETTPYSNIALESNVT